Protein AF-0000000080328742 (afdb_homodimer)

Solvent-accessible surface area (backbone atoms only — not comparable to full-atom values): 23387 Å² total; per-residue (Å²): 134,73,73,76,78,49,54,79,32,38,57,52,41,70,50,51,47,37,37,43,64,54,50,77,48,46,60,68,40,72,45,52,63,69,60,48,14,61,74,69,70,47,53,67,68,41,41,51,51,34,49,48,55,39,35,76,39,29,45,30,45,80,43,90,98,72,39,32,28,29,42,49,78,91,58,35,42,77,73,39,46,64,54,42,48,32,29,52,73,36,86,50,23,69,61,50,53,49,38,52,40,52,50,45,41,30,44,48,15,54,22,25,23,33,14,12,72,56,44,47,72,67,52,38,51,50,32,41,50,20,33,50,45,25,60,73,22,41,58,87,65,30,54,68,64,18,45,55,20,50,43,50,32,54,33,46,34,23,47,28,26,71,34,67,67,51,35,66,40,35,56,43,53,37,40,54,57,48,44,35,57,75,66,60,65,49,64,74,44,65,57,64,68,55,53,51,40,46,42,50,28,32,50,22,28,65,70,45,35,28,68,57,9,19,54,41,37,33,52,47,32,49,47,54,49,52,49,48,66,68,61,51,127,132,74,73,76,78,49,55,80,33,38,58,52,41,69,50,52,46,36,38,43,62,55,51,77,49,46,62,69,41,72,46,53,63,69,61,48,16,60,72,68,71,47,52,68,67,41,40,51,51,33,50,49,55,38,36,74,38,29,44,32,45,80,42,89,97,71,38,32,28,29,41,49,78,92,58,35,41,76,72,39,45,66,53,44,48,31,28,53,72,35,86,50,24,69,62,52,52,49,38,52,40,51,50,44,41,31,43,50,16,54,21,25,22,34,14,11,73,54,44,46,72,66,53,37,50,51,32,42,50,20,32,51,46,26,60,74,23,41,56,88,65,29,53,69,64,19,44,56,22,48,43,49,32,53,34,46,34,24,49,28,25,71,32,66,68,51,35,66,41,36,55,43,52,36,40,53,57,48,43,35,56,76,66,59,66,48,64,75,44,66,58,65,67,53,54,52,40,47,42,50,29,31,50,21,30,64,70,45,36,29,68,58,8,19,54,40,38,34,53,48,32,49,48,54,49,52,49,48,65,67,63,50,127

Nearest PDB structures (foldseek):
  7u5q-assembly2_B  TM=5.976E-01  e=7.301E-08  Brucella melitensis ATCC 23457
  4p9u-assembly2_A  TM=7.578E-01  e=6.650E-07  Vibrio cholerae
  1hw1-assembly1_A  TM=7.109E-01  e=4.156E-07  Escherichia coli
  4p9f-assembly1_A  TM=6.162E-01  e=2.366E-06  Escherichia coli UMEA 3718-1
  2di3-assembly1_B  TM=5.431E-01  e=1.962E-05  Corynebacterium glutamicum

InterPro domains:
  IPR000524 Transcription regulator HTH, GntR [PF00392] (11-70)
  IPR000524 Transcription regulator HTH, GntR [PS50949] (6-73)
  IPR000524 Transcription regulator HTH, GntR [SM00345] (12-70)
  IPR000524 Transcription regulator HTH, GntR [cd07377] (8-71)
  IPR008920 Transcription regulator FadR/GntR, C-terminal [G3DSA:1.20.120.530] (94-224)
  IPR008920 Transcription regulator FadR/GntR, C-terminal [SSF48008] (96-224)
  IPR011711 GntR, C-terminal [PF07729] (101-219)
  IPR011711 GntR, C-terminal [SM00895] (99-223)
  IPR036388 Winged helix-like DNA-binding domain superfamily [G3DSA:1.10.10.10] (1-72)
  IPR036390 Winged helix DNA-binding domain superfamily [SSF46785] (4-74)

pLDDT: mean 92.31, std 10.88, range [23.41, 98.94]

Foldseek 3Di:
DLPPPPPLLSVLCVPVLLCLLQCVAPFFHADALVVSCVVSVHDSVSSVVNLVVCVVQVQWDQDPPGHIGGHDPVRGNLLDLSSLLSNCVHPNVLVSLLVLLVVCLVQLLLLLLLLLAQPDPVLLVLLLVLLVQLVVQQDDLNLVSNLVSVLSNSLSSQVSSVDPVSNSSSSVVSSSSVSCSVVVLDDSGHDPVLSVLSNVSSVSSVNSPSVSNSVSSSVNSVVSSVSSVVSPD/DLPPPPPLLSVLCVPVLLCLLQCVAPFFHADALVVSCVVSVHDSVSSVVNLVVCVVQVQWDQDPPGHIGGHDPVRGNLLDLSSLLSNCVHPNVLVSLLVLLVVCLVQLLLLLLLLLAQPDPVLLVLLLVLLVQLVVQQDDLNLVSNLVSVLSNSLSSQVSSVDPVSNSSSSVVSSSSVSCSVVVLADSGHDPVLSVLSNVSSVSSVNSPSVSNSVSSSVNSVVSSVSSVVSPD

Radius of gyration: 23.1 Å; Cα contacts (8 Å, |Δi|>4): 730; chains: 2; bounding box: 64×60×54 Å

Structure (mmCIF, N/CA/C/O backbone):
data_AF-0000000080328742-model_v1
#
loop_
_entity.id
_entity.type
_entity.pdbx_description
1 polymer 'FadR family transcriptional regulator'
#
loop_
_atom_site.group_PDB
_atom_site.id
_atom_site.type_symbol
_atom_site.label_atom_id
_atom_site.label_alt_id
_atom_site.label_comp_id
_atom_site.label_asym_id
_atom_site.label_entity_id
_atom_site.label_seq_id
_atom_site.pdbx_PDB_ins_code
_atom_site.Cartn_x
_atom_site.Cartn_y
_atom_site.Cartn_z
_atom_site.occupancy
_atom_site.B_iso_or_equiv
_atom_site.auth_seq_id
_atom_site.auth_comp_id
_atom_site.auth_asym_id
_atom_site.auth_atom_id
_atom_site.pdbx_PDB_model_num
ATOM 1 N N . MET A 1 1 ? 23.609 9.281 -2.986 1 23.41 1 MET A N 1
ATOM 2 C CA . MET A 1 1 ? 23.172 10.57 -3.529 1 23.41 1 MET A CA 1
ATOM 3 C C . MET A 1 1 ? 22.203 11.266 -2.574 1 23.41 1 MET A C 1
ATOM 5 O O . MET A 1 1 ? 21.203 10.68 -2.156 1 23.41 1 MET A O 1
ATOM 9 N N . THR A 1 2 ? 22.766 12.133 -1.661 1 30.81 2 THR A N 1
ATOM 10 C CA . THR A 1 2 ? 22.172 13.164 -0.814 1 30.81 2 THR A CA 1
ATOM 11 C C . THR A 1 2 ? 21.078 13.93 -1.566 1 30.81 2 THR A C 1
ATOM 13 O O . THR A 1 2 ? 21.344 14.508 -2.625 1 30.81 2 THR A O 1
ATOM 16 N N . THR A 1 3 ? 19.969 13.438 -1.721 1 36.25 3 THR A N 1
ATOM 17 C CA . THR A 1 3 ? 19.109 14.406 -2.391 1 36.25 3 THR A CA 1
ATOM 18 C C . THR A 1 3 ? 19.438 15.828 -1.941 1 36.25 3 THR A C 1
ATOM 20 O O . THR A 1 3 ? 19.281 16.172 -0.766 1 36.25 3 THR A O 1
ATOM 23 N N . PRO A 1 4 ? 20.281 16.531 -2.578 1 40.88 4 PRO A N 1
ATOM 24 C CA . PRO A 1 4 ? 20.766 17.859 -2.238 1 40.88 4 PRO A CA 1
ATOM 25 C C . PRO A 1 4 ? 19.781 18.672 -1.4 1 40.88 4 PRO A C 1
ATOM 27 O O . PRO A 1 4 ? 20.172 19.375 -0.466 1 40.88 4 PRO A O 1
ATOM 30 N N . GLY A 1 5 ? 18.531 19.062 -2.033 1 44.41 5 GLY A N 1
ATOM 31 C CA . GLY A 1 5 ? 17.75 20.234 -1.646 1 44.41 5 GLY A CA 1
ATOM 32 C C . GLY A 1 5 ? 17.125 20.094 -0.27 1 44.41 5 GLY A C 1
ATOM 33 O O . GLY A 1 5 ? 16.203 20.844 0.066 1 44.41 5 GLY A O 1
ATOM 34 N N . ARG A 1 6 ? 17.109 18.906 0.238 1 59.25 6 ARG A N 1
ATOM 35 C CA . ARG A 1 6 ? 16.297 19 1.444 1 59.25 6 ARG A CA 1
ATOM 36 C C . ARG A 1 6 ? 16.969 19.859 2.504 1 59.25 6 ARG A C 1
ATOM 38 O O . ARG A 1 6 ? 18.094 19.562 2.939 1 59.25 6 ARG A O 1
ATOM 45 N N . GLY A 1 7 ? 16.828 21.25 2.332 1 70.06 7 GLY A N 1
ATOM 46 C CA . GLY A 1 7 ? 17.156 22.297 3.275 1 70.06 7 GLY A CA 1
ATOM 47 C C . GLY A 1 7 ? 17.578 21.781 4.633 1 70.06 7 GLY A C 1
ATOM 48 O O . GLY A 1 7 ? 17.906 20.594 4.773 1 70.06 7 GLY A O 1
ATOM 49 N N . LEU A 1 8 ? 17.938 22.5 5.539 1 75.81 8 LEU A N 1
ATOM 50 C CA . LEU A 1 8 ? 18.375 22.266 6.902 1 75.81 8 LEU A CA 1
ATOM 51 C C . LEU A 1 8 ? 17.531 21.203 7.578 1 75.81 8 LEU A C 1
ATOM 53 O O . LEU A 1 8 ? 18.031 20.375 8.336 1 75.81 8 LEU A O 1
ATOM 57 N N . HIS A 1 9 ? 16.297 20.984 7.117 1 84.25 9 HIS A N 1
ATOM 58 C CA . HIS A 1 9 ? 15.469 19.984 7.758 1 84.25 9 HIS A CA 1
ATOM 59 C C . HIS A 1 9 ? 15.797 18.578 7.23 1 84.25 9 HIS A C 1
ATOM 61 O O . HIS A 1 9 ? 15.633 17.594 7.945 1 84.25 9 HIS A O 1
ATOM 67 N N . GLY A 1 10 ? 16.297 18.5 6.008 1 87.5 10 GLY A N 1
ATOM 68 C CA . GLY A 1 10 ? 16.734 17.234 5.461 1 87.5 10 GLY A CA 1
ATOM 69 C C . GLY A 1 10 ? 17.844 16.578 6.258 1 87.5 10 GLY A C 1
ATOM 70 O O . GLY A 1 10 ? 17.828 15.367 6.484 1 87.5 10 GLY A O 1
ATOM 71 N N . HIS A 1 11 ? 18.734 17.438 6.703 1 89.44 11 HIS A N 1
ATOM 72 C CA . HIS A 1 11 ? 19.828 16.938 7.52 1 89.44 11 HIS A CA 1
ATOM 73 C C . HIS A 1 11 ? 19.312 16.328 8.828 1 89.44 11 HIS A C 1
ATOM 75 O O . HIS A 1 11 ? 19.781 15.266 9.242 1 89.44 11 HIS A O 1
ATOM 81 N N . VAL A 1 12 ? 18.422 16.953 9.453 1 92.31 12 VAL A N 1
ATOM 82 C CA . VAL A 1 12 ? 17.812 16.453 10.688 1 92.31 12 VAL A CA 1
ATOM 83 C C . VAL A 1 12 ? 17.156 15.102 10.422 1 92.31 12 VAL A C 1
ATOM 85 O O . VAL A 1 12 ? 17.344 14.148 11.172 1 92.31 12 VAL A O 1
ATOM 88 N N . LEU A 1 13 ? 16.484 14.984 9.297 1 93.5 13 LEU A N 1
ATOM 89 C CA . LEU A 1 13 ? 15.766 13.758 8.953 1 93.5 13 LEU A CA 1
ATOM 90 C C . LEU A 1 13 ? 16.734 12.617 8.672 1 93.5 13 LEU A C 1
ATOM 92 O O . LEU A 1 13 ? 16.484 11.477 9.055 1 93.5 13 LEU A O 1
ATOM 96 N N . ASP A 1 14 ? 17.812 12.984 8.055 1 91.88 14 ASP A N 1
ATOM 97 C CA . ASP A 1 14 ? 18.797 11.977 7.668 1 91.88 14 ASP A CA 1
ATOM 98 C C . ASP A 1 14 ? 19.469 11.375 8.898 1 91.88 14 ASP A C 1
ATOM 100 O O . ASP A 1 14 ? 20.078 10.312 8.812 1 91.88 14 ASP A O 1
ATOM 104 N N . THR A 1 15 ? 19.359 12.039 10 1 92.38 15 THR A N 1
ATOM 105 C CA . THR A 1 15 ? 19.953 11.539 11.227 1 92.38 15 THR A CA 1
ATOM 106 C C . THR A 1 15 ? 18.906 10.961 12.156 1 92.38 15 THR A C 1
ATOM 108 O O . THR A 1 15 ? 19.016 9.812 12.609 1 92.38 15 THR A O 1
ATOM 111 N N . LEU A 1 16 ? 17.844 11.648 12.375 1 93.25 16 LEU A N 1
ATOM 112 C CA . LEU A 1 16 ? 16.812 11.25 13.336 1 93.25 16 LEU A CA 1
ATOM 113 C C . LEU A 1 16 ? 16 10.07 12.805 1 93.25 16 LEU A C 1
ATOM 115 O O . LEU A 1 16 ? 15.625 9.18 13.562 1 93.25 16 LEU A O 1
ATOM 119 N N . GLY A 1 17 ? 15.742 10.086 11.492 1 94.56 17 GLY A N 1
ATOM 120 C CA . GLY A 1 17 ? 14.977 9.016 10.883 1 94.56 17 GLY A CA 1
ATOM 121 C C . GLY A 1 17 ? 15.578 7.641 11.125 1 94.56 17 GLY A C 1
ATOM 122 O O . GLY A 1 17 ? 14.961 6.793 11.773 1 94.56 17 GLY A O 1
ATOM 123 N N . PRO A 1 18 ? 16.812 7.488 10.68 1 94.94 18 PRO A N 1
ATOM 124 C CA . PRO A 1 18 ? 17.5 6.207 10.914 1 94.94 18 PRO A CA 1
ATOM 125 C C . PRO A 1 18 ? 17.641 5.879 12.398 1 94.94 18 PRO A C 1
ATOM 127 O O . PRO A 1 18 ? 17.516 4.715 12.789 1 94.94 18 PRO A O 1
ATOM 130 N N . ALA A 1 19 ? 17.859 6.867 13.25 1 94.38 19 ALA A N 1
ATOM 131 C CA . ALA A 1 19 ? 18.016 6.633 14.688 1 94.38 19 ALA A CA 1
ATOM 132 C C . ALA A 1 19 ? 16.719 6.098 15.297 1 94.38 19 ALA A C 1
ATOM 134 O O . ALA A 1 19 ? 16.75 5.16 16.094 1 94.38 19 ALA A O 1
ATOM 135 N N . ILE A 1 20 ? 15.617 6.641 14.875 1 95 20 ILE A N 1
ATOM 136 C CA . ILE A 1 20 ? 14.32 6.211 15.383 1 95 20 ILE A CA 1
ATOM 137 C C . ILE A 1 20 ? 14.016 4.801 14.883 1 95 20 ILE A C 1
ATOM 139 O O . ILE A 1 20 ? 13.641 3.924 15.664 1 95 20 ILE A O 1
ATOM 143 N N . THR A 1 21 ? 14.234 4.527 13.609 1 95.69 21 THR A N 1
ATOM 144 C CA . THR A 1 21 ? 13.859 3.244 13.031 1 95.69 21 THR A CA 1
ATOM 145 C C . THR A 1 21 ? 14.812 2.143 13.492 1 95.69 21 THR A C 1
ATOM 147 O O . THR A 1 21 ? 14.445 0.964 13.492 1 95.69 21 THR A O 1
ATOM 150 N N . ALA A 1 22 ? 16.016 2.539 13.938 1 93.75 22 ALA A N 1
ATOM 151 C CA . ALA A 1 22 ? 16.984 1.575 14.445 1 93.75 22 ALA A CA 1
ATOM 152 C C . ALA A 1 22 ? 16.734 1.269 15.922 1 93.75 22 ALA A C 1
ATOM 154 O O . ALA A 1 22 ? 17.359 0.381 16.5 1 93.75 22 ALA A O 1
ATOM 155 N N . GLY A 1 23 ? 15.867 2.021 16.531 1 92.75 23 GLY A N 1
ATOM 156 C CA . GLY A 1 23 ? 15.508 1.755 17.906 1 92.75 23 GLY A CA 1
ATOM 157 C C . GLY A 1 23 ? 16.359 2.514 18.906 1 92.75 23 GLY A C 1
ATOM 158 O O . GLY A 1 23 ? 16.359 2.207 20.109 1 92.75 23 GLY A O 1
ATOM 159 N N . GLU A 1 24 ? 17.125 3.447 18.422 1 93.25 24 GLU A N 1
ATOM 160 C CA . GLU A 1 24 ? 17.906 4.266 19.359 1 93.25 24 GLU A CA 1
ATOM 161 C C . GLU A 1 24 ? 17 5.09 20.266 1 93.25 24 GLU A C 1
ATOM 163 O O . GLU A 1 24 ? 17.391 5.449 21.375 1 93.25 24 GLU A O 1
ATOM 168 N N . TYR A 1 25 ? 15.875 5.465 19.781 1 93.75 25 TYR A N 1
ATOM 169 C CA . TYR A 1 25 ? 14.805 6.09 20.547 1 93.75 25 TYR A CA 1
ATOM 170 C C . TYR A 1 25 ? 13.617 5.145 20.703 1 93.75 25 TYR A C 1
ATOM 172 O O . TYR A 1 25 ? 12.82 4.988 19.766 1 93.75 25 TYR A O 1
ATOM 180 N N . PRO A 1 26 ? 13.523 4.461 21.812 1 94.12 26 PRO A N 1
ATOM 181 C CA . PRO A 1 26 ? 12.477 3.453 22 1 94.12 26 PRO A CA 1
ATOM 182 C C . PRO A 1 26 ? 11.07 4.039 21.891 1 94.12 26 PRO A C 1
ATOM 184 O O . PRO A 1 26 ? 10.875 5.227 22.156 1 94.12 26 PRO A O 1
ATOM 187 N N . ALA A 1 27 ? 10.164 3.162 21.531 1 95.44 27 ALA A N 1
ATOM 188 C CA . ALA A 1 27 ? 8.758 3.559 21.5 1 95.44 27 ALA A CA 1
ATOM 189 C C . ALA A 1 27 ? 8.336 4.172 22.844 1 95.44 27 ALA A C 1
ATOM 191 O O . ALA A 1 27 ? 8.695 3.662 23.906 1 95.44 27 ALA A O 1
ATOM 192 N N . GLY A 1 28 ? 7.641 5.305 22.719 1 94.94 28 GLY A N 1
ATOM 193 C CA . GLY A 1 28 ? 7.145 5.953 23.922 1 94.94 28 GLY A CA 1
ATOM 194 C C . GLY A 1 28 ? 8.086 7.016 24.453 1 94.94 28 GLY A C 1
ATOM 195 O O . GLY A 1 28 ? 7.695 7.832 25.281 1 94.94 28 GLY A O 1
ATOM 196 N N . SER A 1 29 ? 9.344 7.02 24.031 1 94.44 29 SER A N 1
ATOM 197 C CA . SER A 1 29 ? 10.281 8.039 24.484 1 94.44 29 SER A CA 1
ATOM 198 C C . SER A 1 29 ? 9.891 9.422 23.984 1 94.44 29 SER A C 1
ATOM 200 O O . SER A 1 29 ? 9.312 9.547 22.891 1 94.44 29 SER A O 1
ATOM 202 N N . VAL A 1 30 ? 10.242 10.422 24.75 1 94.81 30 VAL A N 1
ATOM 203 C CA . VAL A 1 30 ? 9.883 11.797 24.438 1 94.81 30 VAL A CA 1
ATOM 204 C C . VAL A 1 30 ? 11.109 12.539 23.906 1 94.81 30 VAL A C 1
ATOM 206 O O . VAL A 1 30 ? 12.172 12.531 24.531 1 94.81 30 VAL A O 1
ATOM 209 N N . LEU A 1 31 ? 10.891 13.078 22.719 1 91.94 31 LEU A N 1
ATOM 210 C CA . LEU A 1 31 ? 11.906 13.93 22.109 1 91.94 31 LEU A CA 1
ATOM 211 C C . LEU A 1 31 ? 11.586 15.406 22.344 1 91.94 31 LEU A C 1
ATOM 213 O O . LEU A 1 31 ? 10.578 15.914 21.844 1 91.94 31 LEU A O 1
ATOM 217 N N . ARG A 1 32 ? 12.484 16.125 23.062 1 89.38 32 ARG A N 1
ATOM 218 C CA . ARG A 1 32 ? 12.297 17.547 23.281 1 89.38 32 ARG A CA 1
ATOM 219 C C . ARG A 1 32 ? 12.812 18.359 22.094 1 89.38 32 ARG A C 1
ATOM 221 O O . ARG A 1 32 ? 14.016 18.375 21.828 1 89.38 32 ARG A O 1
ATOM 228 N N . THR A 1 33 ? 11.906 19 21.5 1 88.06 33 THR A N 1
ATOM 229 C CA . THR A 1 33 ? 12.203 19.688 20.25 1 88.06 33 THR A CA 1
ATOM 230 C C . THR A 1 33 ? 13.297 20.734 20.469 1 88.06 33 THR A C 1
ATOM 232 O O . THR A 1 33 ? 14.148 20.922 19.594 1 88.06 33 THR A O 1
ATOM 235 N N . ASP A 1 34 ? 13.289 21.359 21.641 1 88.62 34 ASP A N 1
ATOM 236 C CA . ASP A 1 34 ? 14.297 22.375 21.922 1 88.62 34 ASP A CA 1
ATOM 237 C C . ASP A 1 34 ? 15.68 21.75 22.078 1 88.62 34 ASP A C 1
ATOM 239 O O . ASP A 1 34 ? 16.672 22.297 21.547 1 88.62 34 ASP A O 1
ATOM 243 N N . GLU A 1 35 ? 15.773 20.688 22.75 1 88.81 35 GLU A N 1
ATOM 244 C CA . GLU A 1 35 ? 17.047 19.969 22.922 1 88.81 35 GLU A CA 1
ATOM 245 C C . GLU A 1 35 ? 17.562 19.438 21.594 1 88.81 35 GLU A C 1
ATOM 247 O O . GLU A 1 35 ? 18.766 19.5 21.312 1 88.81 35 GLU A O 1
ATOM 252 N N . LEU A 1 36 ? 16.656 18.953 20.797 1 87.88 36 LEU A N 1
ATOM 253 C CA . LEU A 1 36 ? 17.047 18.422 19.5 1 87.88 36 LEU A CA 1
ATOM 254 C C . LEU A 1 36 ? 17.531 19.547 18.578 1 87.88 36 LEU A C 1
ATOM 256 O O . LEU A 1 36 ? 18.516 19.375 17.859 1 87.88 36 LEU A O 1
ATOM 260 N N . ALA A 1 37 ? 16.828 20.641 18.625 1 92.44 37 ALA A N 1
ATOM 261 C CA . ALA A 1 37 ? 17.234 21.781 17.812 1 92.44 37 ALA A CA 1
ATOM 262 C C . ALA A 1 37 ? 18.656 22.203 18.156 1 92.44 37 ALA A C 1
ATOM 264 O O . ALA A 1 37 ? 19.453 22.516 17.266 1 92.44 37 ALA A O 1
ATOM 265 N N . GLN A 1 38 ? 18.953 22.203 19.422 1 92.5 38 GLN A N 1
ATOM 266 C CA . GLN A 1 38 ? 20.297 22.562 19.891 1 92.5 38 GLN A CA 1
ATOM 267 C C . GLN A 1 38 ? 21.328 21.531 19.453 1 92.5 38 GLN A C 1
ATOM 269 O O . GLN A 1 38 ? 22.406 21.891 18.953 1 92.5 38 GLN A O 1
ATOM 274 N N . HIS A 1 39 ? 20.953 20.328 19.578 1 89.75 39 HIS A N 1
ATOM 275 C CA . HIS A 1 39 ? 21.859 19.234 19.234 1 89.75 39 HIS A CA 1
ATOM 276 C C . HIS A 1 39 ? 22.203 19.25 17.75 1 89.75 39 HIS A C 1
ATOM 278 O O . HIS A 1 39 ? 23.359 19.047 17.375 1 89.75 39 HIS A O 1
ATOM 284 N N . PHE A 1 40 ? 21.219 19.562 16.891 1 91.38 40 PHE A N 1
ATOM 285 C CA . PHE A 1 40 ? 21.406 19.547 15.445 1 91.38 40 PHE A CA 1
ATOM 286 C C . PHE A 1 40 ? 21.828 20.922 14.938 1 91.38 40 PHE A C 1
ATOM 288 O O . PHE A 1 40 ? 22.094 21.094 13.75 1 91.38 40 PHE A O 1
ATOM 295 N N . GLU A 1 41 ? 21.844 21.891 15.812 1 93 41 GLU A N 1
ATOM 296 C CA . GLU A 1 41 ? 22.234 23.266 15.492 1 93 41 GLU A CA 1
ATOM 297 C C . GLU A 1 41 ? 21.344 23.844 14.391 1 93 41 GLU A C 1
ATOM 299 O O . GLU A 1 41 ? 21.859 24.391 13.406 1 93 41 GLU A O 1
ATOM 304 N N . VAL A 1 42 ? 20.047 23.672 14.594 1 93.69 42 VAL A N 1
ATOM 305 C CA . VAL A 1 42 ? 19.062 24.266 13.68 1 93.69 42 VAL A CA 1
ATOM 306 C C . VAL A 1 42 ? 18.062 25.094 14.461 1 93.69 42 VAL A C 1
ATOM 308 O O . VAL A 1 42 ? 17.953 24.969 15.68 1 93.69 42 VAL A O 1
ATOM 311 N N . SER A 1 43 ? 17.406 25.953 13.758 1 92.5 43 SER A N 1
ATOM 312 C CA . SER A 1 43 ? 16.359 26.766 14.375 1 92.5 43 SER A CA 1
ATOM 313 C C . SER A 1 43 ? 15.172 25.906 14.797 1 92.5 43 SER A C 1
ATOM 315 O O . SER A 1 43 ? 15.031 24.766 14.352 1 92.5 43 SER A O 1
ATOM 317 N N . ARG A 1 44 ? 14.336 26.5 15.633 1 89.19 44 ARG A N 1
ATOM 318 C CA . ARG A 1 44 ? 13.125 25.828 16.078 1 89.19 44 ARG A CA 1
ATOM 319 C C . ARG A 1 44 ? 12.18 25.578 14.898 1 89.19 44 ARG A C 1
ATOM 321 O O . ARG A 1 44 ? 11.484 24.562 14.859 1 89.19 44 ARG A O 1
ATOM 328 N N . SER A 1 45 ? 12.195 26.484 14.023 1 87.5 45 SER A N 1
ATOM 329 C CA . SER A 1 45 ? 11.328 26.359 12.852 1 87.5 45 SER A CA 1
ATOM 330 C C . SER A 1 45 ? 11.758 25.188 11.977 1 87.5 45 SER A C 1
ATOM 332 O O . SER A 1 45 ? 10.914 24.406 11.508 1 87.5 45 SER A O 1
ATOM 334 N N . VAL A 1 46 ? 13 25 11.797 1 89.38 46 VAL A N 1
ATOM 335 C CA . VAL A 1 46 ? 13.547 23.891 11.016 1 89.38 46 VAL A CA 1
ATOM 336 C C . VAL A 1 46 ? 13.25 22.578 11.727 1 89.38 46 VAL A C 1
ATOM 338 O O . VAL A 1 46 ? 12.852 21.594 11.086 1 89.38 46 VAL A O 1
ATOM 341 N N . MET A 1 47 ? 13.383 22.625 13 1 91.62 47 MET A N 1
ATOM 342 C CA . MET A 1 47 ? 13.109 21.422 13.781 1 91.62 47 MET A CA 1
ATOM 343 C C . MET A 1 47 ? 11.641 21.031 13.703 1 91.62 47 MET A C 1
ATOM 345 O O . MET A 1 47 ? 11.305 19.859 13.539 1 91.62 47 MET A O 1
ATOM 349 N N . ARG A 1 48 ? 10.805 21.984 13.766 1 84.81 48 ARG A N 1
ATOM 350 C CA . ARG A 1 48 ? 9.367 21.734 13.656 1 84.81 48 ARG A CA 1
ATOM 351 C C . ARG A 1 48 ? 9.016 21.125 12.305 1 84.81 48 ARG A C 1
ATOM 353 O O . ARG A 1 48 ? 8.148 20.25 12.219 1 84.81 48 ARG A O 1
ATOM 360 N N . GLU A 1 49 ? 9.711 21.578 11.336 1 85 49 GLU A N 1
ATOM 361 C CA . GLU A 1 49 ? 9.492 21.031 10 1 85 49 GLU A CA 1
ATOM 362 C C . GLU A 1 49 ? 9.906 19.562 9.93 1 85 49 GLU A C 1
ATOM 364 O O . GLU A 1 49 ? 9.188 18.734 9.359 1 85 49 GLU A O 1
ATOM 369 N N . ALA A 1 50 ? 11 19.281 10.5 1 91.44 50 ALA A N 1
ATOM 370 C CA . ALA A 1 50 ? 11.484 17.906 10.523 1 91.44 50 ALA A CA 1
ATOM 371 C C . ALA A 1 50 ? 10.523 17 11.289 1 91.44 50 ALA A C 1
ATOM 373 O O . ALA A 1 50 ? 10.203 15.898 10.844 1 91.44 50 ALA A O 1
ATOM 374 N N . VAL A 1 51 ? 10.055 17.516 12.344 1 90.62 51 VAL A N 1
ATOM 375 C CA . VAL A 1 51 ? 9.133 16.75 13.18 1 90.62 51 VAL A CA 1
ATOM 376 C C . VAL A 1 51 ? 7.828 16.516 12.422 1 90.62 51 VAL A C 1
ATOM 378 O O . VAL A 1 51 ? 7.254 15.43 12.492 1 90.62 51 VAL A O 1
ATOM 381 N N . ARG A 1 52 ? 7.434 17.422 11.664 1 86.06 52 ARG A N 1
ATOM 382 C CA . ARG A 1 52 ? 6.215 17.281 10.875 1 86.06 52 ARG A CA 1
ATOM 383 C C . ARG A 1 52 ? 6.355 16.172 9.836 1 86.06 52 ARG A C 1
ATOM 385 O O . ARG A 1 52 ? 5.414 15.422 9.594 1 86.06 52 ARG A O 1
ATOM 392 N N . VAL A 1 53 ? 7.484 16.156 9.258 1 88.56 53 VAL A N 1
ATOM 393 C CA . VAL A 1 53 ? 7.738 15.109 8.266 1 88.56 53 VAL A CA 1
ATOM 394 C C . VAL A 1 53 ? 7.719 13.742 8.945 1 88.56 53 VAL A C 1
ATOM 396 O O . VAL A 1 53 ? 7.07 12.812 8.461 1 88.56 53 VAL A O 1
ATOM 399 N N . LEU A 1 54 ? 8.336 13.672 10.102 1 93.62 54 LEU A N 1
ATOM 400 C CA . LEU A 1 54 ? 8.359 12.422 10.852 1 93.62 54 LEU A CA 1
ATOM 401 C C . LEU A 1 54 ? 6.957 12.023 11.297 1 93.62 54 LEU A C 1
ATOM 403 O O . LEU A 1 54 ? 6.625 10.836 11.328 1 93.62 54 LEU A O 1
ATOM 407 N N . GLU A 1 55 ? 6.133 13 11.57 1 91.5 55 GLU A N 1
ATOM 408 C CA . GLU A 1 55 ? 4.746 12.758 11.961 1 91.5 55 GLU A CA 1
ATOM 409 C C . GLU A 1 55 ? 3.934 12.211 10.789 1 91.5 55 GLU A C 1
ATOM 411 O O . GLU A 1 55 ? 3.113 11.305 10.969 1 91.5 55 GLU A O 1
ATOM 416 N N . SER A 1 56 ? 4.215 12.758 9.617 1 87.12 56 SER A N 1
ATOM 417 C CA . SER A 1 56 ? 3.486 12.305 8.438 1 87.12 56 SER A CA 1
ATOM 418 C C . SER A 1 56 ? 3.812 10.852 8.109 1 87.12 56 SER A C 1
ATOM 420 O O . SER A 1 56 ? 3.039 10.172 7.434 1 87.12 56 SER A O 1
ATOM 422 N N . MET A 1 57 ? 4.945 10.367 8.672 1 93 57 MET A N 1
ATOM 423 C CA . MET A 1 57 ? 5.375 8.984 8.492 1 93 57 MET A CA 1
ATOM 424 C C . MET A 1 57 ? 4.93 8.117 9.664 1 93 57 MET A C 1
ATOM 426 O O . MET A 1 57 ? 5.199 6.914 9.695 1 93 57 MET A O 1
ATOM 430 N N . HIS A 1 58 ? 4.355 8.742 10.641 1 94.31 58 HIS A N 1
ATOM 431 C CA . HIS A 1 58 ? 3.836 8.109 11.852 1 94.31 58 HIS A CA 1
ATOM 432 C C . HIS A 1 58 ? 4.965 7.555 12.719 1 94.31 58 HIS A C 1
ATOM 434 O O . HIS A 1 58 ? 4.777 6.566 13.43 1 94.31 58 HIS A O 1
ATOM 440 N N . LEU A 1 59 ? 6.113 8.117 12.57 1 96.25 59 LEU A N 1
ATOM 441 C CA . LEU A 1 59 ? 7.223 7.707 13.422 1 96.25 59 LEU A CA 1
ATOM 442 C C . LEU A 1 59 ? 7.105 8.344 14.805 1 96.25 59 LEU A C 1
ATOM 444 O O . LEU A 1 59 ? 7.574 7.773 15.797 1 96.25 59 LEU A O 1
ATOM 448 N N . VAL A 1 60 ? 6.516 9.594 14.797 1 95.75 60 VAL A N 1
ATOM 449 C CA . VAL A 1 60 ? 6.371 10.328 16.047 1 95.75 60 VAL A CA 1
ATOM 450 C C . VAL A 1 60 ? 4.988 10.977 16.109 1 95.75 60 VAL A C 1
ATOM 452 O O . VAL A 1 60 ? 4.262 10.992 15.109 1 95.75 60 VAL A O 1
ATOM 455 N N . GLU A 1 61 ? 4.605 11.32 17.25 1 94.5 61 GLU A N 1
ATOM 456 C CA . GLU A 1 61 ? 3.389 12.094 17.469 1 94.5 61 GLU A CA 1
ATOM 457 C C . GLU A 1 61 ? 3.641 13.25 18.438 1 94.5 61 GLU A C 1
ATOM 459 O O . GLU A 1 61 ? 4.363 13.094 19.422 1 94.5 61 GLU A O 1
ATOM 464 N N . SER A 1 62 ? 3.084 14.422 18.031 1 89.88 62 SER A N 1
ATOM 465 C CA . SER A 1 62 ? 3.201 15.586 18.906 1 89.88 62 SER A CA 1
ATOM 466 C C . SER A 1 62 ? 1.982 15.727 19.812 1 89.88 62 SER A C 1
ATOM 468 O O . SER A 1 62 ? 0.849 15.531 19.359 1 89.88 62 SER A O 1
ATOM 470 N N . ARG A 1 63 ? 2.225 15.867 21.125 1 83.38 63 ARG A N 1
ATOM 471 C CA . ARG A 1 63 ? 1.164 16.141 22.078 1 83.38 63 ARG A CA 1
ATOM 472 C C . ARG A 1 63 ? 1.436 17.422 22.859 1 83.38 63 ARG A C 1
ATOM 474 O O . ARG A 1 63 ? 2.582 17.719 23.188 1 83.38 63 ARG A O 1
ATOM 481 N N . ARG A 1 64 ? 0.325 18.094 23.047 1 79.19 64 ARG A N 1
ATOM 482 C CA . ARG A 1 64 ? 0.422 19.359 23.766 1 79.19 64 ARG A CA 1
ATOM 483 C C . ARG A 1 64 ? 1.039 19.141 25.141 1 79.19 64 ARG A C 1
ATOM 485 O O . ARG A 1 64 ? 0.643 18.234 25.875 1 79.19 64 ARG A O 1
ATOM 492 N N . ARG A 1 65 ? 2.006 19.922 25.5 1 81.88 65 ARG A N 1
ATOM 493 C CA . ARG A 1 65 ? 2.645 20.016 26.797 1 81.88 65 ARG A CA 1
ATOM 494 C C . ARG A 1 65 ? 3.482 18.766 27.094 1 81.88 65 ARG A C 1
ATOM 496 O O . ARG A 1 65 ? 3.943 18.578 28.219 1 81.88 65 ARG A O 1
ATOM 503 N N . VAL A 1 66 ? 3.504 17.812 26.25 1 82.75 66 VAL A N 1
ATOM 504 C CA . VAL A 1 66 ? 4.309 16.609 26.453 1 82.75 66 VAL A CA 1
ATOM 505 C C . VAL A 1 66 ? 5.535 16.656 25.547 1 82.75 66 VAL A C 1
ATOM 507 O O . VAL A 1 66 ? 6.648 16.344 25.969 1 82.75 66 VAL A O 1
ATOM 510 N N . GLY A 1 67 ? 5.406 17.109 24.281 1 88.56 67 GLY A N 1
ATOM 511 C CA . GLY A 1 67 ? 6.484 17.078 23.297 1 88.56 67 GLY A CA 1
ATOM 512 C C . GLY A 1 67 ? 6.25 16.078 22.188 1 88.56 67 GLY A C 1
ATOM 513 O O . GLY A 1 67 ? 5.109 15.844 21.781 1 88.56 67 GLY A O 1
ATOM 514 N N . VAL A 1 68 ? 7.328 15.586 21.609 1 94.44 68 VAL A N 1
ATOM 515 C CA . VAL A 1 68 ? 7.262 14.656 20.5 1 94.44 68 VAL A CA 1
ATOM 516 C C . VAL A 1 68 ? 7.578 13.242 20.984 1 94.44 68 VAL A C 1
ATOM 518 O O . VAL A 1 68 ? 8.656 12.992 21.531 1 94.44 68 VAL A O 1
ATOM 521 N N . THR A 1 69 ? 6.629 12.336 20.797 1 96.62 69 THR A N 1
ATOM 522 C CA . THR A 1 69 ? 6.785 10.969 21.281 1 96.62 69 THR A CA 1
ATOM 523 C C . THR A 1 69 ? 7.004 10.008 20.125 1 96.62 69 THR A C 1
ATOM 525 O O . THR A 1 69 ? 6.34 10.109 19.094 1 96.62 69 THR A O 1
ATOM 528 N N . VAL A 1 70 ? 7.957 9.094 20.312 1 97.12 70 VAL A N 1
ATOM 529 C CA . VAL A 1 70 ? 8.227 8.086 19.297 1 97.12 70 VAL A CA 1
ATOM 530 C C . VAL A 1 70 ? 7.133 7.023 19.312 1 97.12 70 VAL A C 1
ATOM 532 O O . VAL A 1 70 ? 6.785 6.496 20.359 1 97.12 70 VAL A O 1
ATOM 535 N N . ARG A 1 71 ? 6.562 6.711 18.172 1 96.88 71 ARG A N 1
ATOM 536 C CA . ARG A 1 71 ? 5.48 5.734 18.062 1 96.88 71 ARG A CA 1
ATOM 537 C C . ARG A 1 71 ? 6.035 4.32 17.922 1 96.88 71 ARG A C 1
ATOM 539 O O . ARG A 1 71 ? 7.18 4.129 17.516 1 96.88 71 ARG A O 1
ATOM 546 N N . PRO A 1 72 ? 5.219 3.35 18.375 1 95.88 72 PRO A N 1
ATOM 547 C CA . PRO A 1 72 ? 5.648 1.972 18.125 1 95.88 72 PRO A CA 1
ATOM 548 C C . PRO A 1 72 ? 5.688 1.636 16.641 1 95.88 72 PRO A C 1
ATOM 550 O O . PRO A 1 72 ? 4.93 2.209 15.844 1 95.88 72 PRO A O 1
ATOM 553 N N . ASP A 1 73 ? 6.562 0.69 16.234 1 93.19 73 ASP A N 1
ATOM 554 C CA . ASP A 1 73 ? 6.789 0.36 14.828 1 93.19 73 ASP A CA 1
ATOM 555 C C . ASP A 1 73 ? 5.52 -0.186 14.18 1 93.19 73 ASP A C 1
ATOM 557 O O . ASP A 1 73 ? 5.348 -0.097 12.961 1 93.19 73 ASP A O 1
ATOM 561 N N . THR A 1 74 ? 4.543 -0.656 14.984 1 92.5 74 THR A N 1
ATOM 562 C CA . THR A 1 74 ? 3.287 -1.188 14.461 1 92.5 74 THR A CA 1
ATOM 563 C C . THR A 1 74 ? 2.41 -0.065 13.914 1 92.5 74 THR A C 1
ATOM 565 O O . THR A 1 74 ? 1.428 -0.322 13.219 1 92.5 74 THR A O 1
ATOM 568 N N . GLU A 1 75 ? 2.879 1.188 14.211 1 93.75 75 GLU A N 1
ATOM 569 C CA . GLU A 1 75 ? 2.068 2.324 13.781 1 93.75 75 GLU A CA 1
ATOM 570 C C . GLU A 1 75 ? 2.758 3.102 12.664 1 93.75 75 GLU A C 1
ATOM 572 O O . GLU A 1 75 ? 2.178 4.031 12.102 1 93.75 75 GLU A O 1
ATOM 577 N N . TRP A 1 76 ? 3.965 2.75 12.328 1 95.81 76 TRP A N 1
ATOM 578 C CA . TRP A 1 76 ? 4.727 3.471 11.312 1 95.81 76 TRP A CA 1
ATOM 579 C C . TRP A 1 76 ? 4.094 3.309 9.938 1 95.81 76 TRP A C 1
ATOM 581 O O . TRP A 1 76 ? 3.389 2.328 9.688 1 95.81 76 TRP A O 1
ATOM 591 N N . ASN A 1 77 ? 4.277 4.285 9.133 1 94.38 77 ASN A N 1
ATOM 592 C CA . ASN A 1 77 ? 3.945 4.109 7.719 1 94.38 77 ASN A CA 1
ATOM 593 C C . ASN A 1 77 ? 4.98 3.252 7 1 94.38 77 ASN A C 1
ATOM 595 O O . ASN A 1 77 ? 5.93 3.777 6.414 1 94.38 77 ASN A O 1
ATOM 599 N N . VAL A 1 78 ? 4.754 2.02 6.934 1 95.5 78 VAL A N 1
ATOM 600 C CA . VAL A 1 78 ? 5.742 1.068 6.445 1 95.5 78 VAL A CA 1
ATOM 601 C C . VAL A 1 78 ? 5.777 1.099 4.918 1 95.5 78 VAL A C 1
ATOM 603 O O . VAL A 1 78 ? 6.641 0.473 4.297 1 95.5 78 VAL A O 1
ATOM 606 N N . TYR A 1 79 ? 4.883 1.858 4.258 1 96 79 TYR A N 1
ATOM 607 C CA . TYR A 1 79 ? 4.875 1.985 2.805 1 96 79 TYR A CA 1
ATOM 608 C C . TYR A 1 79 ? 5.668 3.207 2.357 1 96 79 TYR A C 1
ATOM 610 O O . TYR A 1 79 ? 5.867 3.422 1.16 1 96 79 TYR A O 1
ATOM 618 N N . ASP A 1 80 ? 6.086 4.078 3.295 1 94.62 80 ASP A N 1
ATOM 619 C CA . ASP A 1 80 ? 6.875 5.258 2.953 1 94.62 80 ASP A CA 1
ATOM 620 C C . ASP A 1 80 ? 8.281 4.867 2.52 1 94.62 80 ASP A C 1
ATOM 622 O O . ASP A 1 80 ? 9.023 4.234 3.279 1 94.62 80 ASP A O 1
ATOM 626 N N . PRO A 1 81 ? 8.672 5.293 1.334 1 95.81 81 PRO A N 1
ATOM 627 C CA . PRO A 1 81 ? 9.977 4.871 0.817 1 95.81 81 PRO A CA 1
ATOM 628 C C . PRO A 1 81 ? 11.133 5.305 1.712 1 95.81 81 PRO A C 1
ATOM 630 O O . PRO A 1 81 ? 12.141 4.598 1.817 1 95.81 81 PRO A O 1
ATOM 633 N N . GLN A 1 82 ? 10.977 6.402 2.348 1 94.5 82 GLN A N 1
ATOM 634 C CA . GLN A 1 82 ? 12.039 6.859 3.232 1 94.5 82 GLN A CA 1
ATOM 635 C C . GLN A 1 82 ? 12.125 5.996 4.488 1 94.5 82 GLN A C 1
ATOM 637 O O . GLN A 1 82 ? 13.219 5.668 4.949 1 94.5 82 GLN A O 1
ATOM 642 N N . VAL A 1 83 ? 10.984 5.684 5.055 1 96.19 83 VAL A N 1
ATOM 643 C CA . VAL A 1 83 ? 10.969 4.789 6.211 1 96.19 83 VAL A CA 1
ATOM 644 C C . VAL A 1 83 ? 11.578 3.443 5.832 1 96.19 83 VAL A C 1
ATOM 646 O O . VAL A 1 83 ? 12.375 2.883 6.586 1 96.19 83 VAL A O 1
ATOM 649 N N . ILE A 1 84 ? 11.242 2.955 4.66 1 97.12 84 ILE A N 1
ATOM 650 C CA . ILE A 1 84 ? 11.781 1.69 4.168 1 97.12 84 ILE A CA 1
ATOM 651 C C . ILE A 1 84 ? 13.297 1.788 4.043 1 97.12 84 ILE A C 1
ATOM 653 O O . ILE A 1 84 ? 14.023 0.902 4.504 1 97.12 84 ILE A O 1
ATOM 657 N N . ARG A 1 85 ? 13.758 2.873 3.451 1 96 85 ARG A N 1
ATOM 658 C CA . ARG A 1 85 ? 15.195 3.078 3.279 1 96 85 ARG A CA 1
ATOM 659 C C . ARG A 1 85 ? 15.906 3.086 4.625 1 96 85 ARG A C 1
ATOM 661 O O . ARG A 1 85 ? 16.938 2.438 4.785 1 96 85 ARG A O 1
ATOM 668 N N . TRP A 1 86 ? 15.367 3.803 5.586 1 95.88 86 TRP A N 1
ATOM 669 C CA . TRP A 1 86 ? 15.977 3.898 6.906 1 95.88 86 TRP A CA 1
ATOM 670 C C . TRP A 1 86 ? 16.016 2.537 7.59 1 95.88 86 TRP A C 1
ATOM 672 O O . TRP A 1 86 ? 17.016 2.16 8.188 1 95.88 86 TRP A O 1
ATOM 682 N N . ARG A 1 87 ? 14.93 1.79 7.504 1 95.69 87 ARG A N 1
ATOM 683 C CA . ARG A 1 87 ? 14.844 0.489 8.164 1 95.69 87 ARG A CA 1
ATOM 684 C C . ARG A 1 87 ? 15.781 -0.517 7.504 1 95.69 87 ARG A C 1
ATOM 686 O O . ARG A 1 87 ? 16.391 -1.347 8.188 1 95.69 87 ARG A O 1
ATOM 693 N N . LEU A 1 88 ? 15.945 -0.448 6.188 1 95.38 88 LEU A N 1
ATOM 694 C CA . LEU A 1 88 ? 16.828 -1.358 5.461 1 95.38 88 LEU A CA 1
ATOM 695 C C . LEU A 1 88 ? 18.281 -1.098 5.809 1 95.38 88 LEU A C 1
ATOM 697 O O . LEU A 1 88 ? 19.141 -1.981 5.656 1 95.38 88 LEU A O 1
ATOM 701 N N . ALA A 1 89 ? 18.562 0.086 6.258 1 93.56 89 ALA A N 1
ATOM 702 C CA . ALA A 1 89 ? 19.938 0.451 6.609 1 93.56 89 ALA A CA 1
ATOM 703 C C . ALA A 1 89 ? 20.266 0.018 8.039 1 93.56 89 ALA A C 1
ATOM 705 O O . ALA A 1 89 ? 21.422 0.14 8.477 1 93.56 89 ALA A O 1
ATOM 706 N N . GLY A 1 90 ? 19.297 -0.492 8.727 1 90.31 90 GLY A N 1
ATOM 707 C CA . GLY A 1 90 ? 19.5 -0.815 10.125 1 90.31 90 GLY A CA 1
ATOM 708 C C . GLY A 1 90 ? 19.359 -2.295 10.422 1 90.31 90 GLY A C 1
ATOM 709 O O . GLY A 1 90 ? 19.453 -3.129 9.523 1 90.31 90 GLY A O 1
ATOM 710 N N . ALA A 1 91 ? 19.172 -2.643 11.711 1 88 91 ALA A N 1
ATOM 711 C CA . ALA A 1 91 ? 19.156 -4.016 12.211 1 88 91 ALA A CA 1
ATOM 712 C C . ALA A 1 91 ? 17.906 -4.75 11.75 1 88 91 ALA A C 1
ATOM 714 O O . ALA A 1 91 ? 17.859 -5.98 11.766 1 88 91 ALA A O 1
ATOM 715 N N . ASP A 1 92 ? 16.953 -3.99 11.312 1 89.62 92 ASP A N 1
ATOM 716 C CA . ASP A 1 92 ? 15.664 -4.582 10.93 1 89.62 92 ASP A CA 1
ATOM 717 C C . ASP A 1 92 ? 15.695 -5.062 9.484 1 89.62 92 ASP A C 1
ATOM 719 O O . ASP A 1 92 ? 14.68 -5.5 8.945 1 89.62 92 ASP A O 1
ATOM 723 N N . ARG A 1 93 ? 16.828 -5.02 8.836 1 92.81 93 ARG A N 1
ATOM 724 C CA . ARG A 1 93 ? 16.984 -5.234 7.402 1 92.81 93 ARG A CA 1
ATOM 725 C C . ARG A 1 93 ? 16.438 -6.598 6.996 1 92.81 93 ARG A C 1
ATOM 727 O O . ARG A 1 93 ? 15.602 -6.691 6.086 1 92.81 93 ARG A O 1
ATOM 734 N N . PRO A 1 94 ? 16.75 -7.695 7.699 1 92.44 94 PRO A N 1
ATOM 735 C CA . PRO A 1 94 ? 16.266 -8.992 7.238 1 92.44 94 PRO A CA 1
ATOM 736 C C . PRO A 1 94 ? 14.734 -9.102 7.281 1 92.44 94 PRO A C 1
ATOM 738 O O . PRO A 1 94 ? 14.125 -9.609 6.336 1 92.44 94 PRO A O 1
ATOM 741 N N . ARG A 1 95 ? 14.133 -8.602 8.312 1 92.75 95 ARG A N 1
ATOM 742 C CA . ARG A 1 95 ? 12.68 -8.656 8.461 1 92.75 95 ARG A CA 1
ATOM 743 C C . ARG A 1 95 ? 12 -7.789 7.41 1 92.75 95 ARG A C 1
ATOM 745 O O . ARG A 1 95 ? 11 -8.203 6.809 1 92.75 95 ARG A O 1
ATOM 752 N N . GLN A 1 96 ? 12.539 -6.629 7.23 1 94.25 96 GLN A N 1
ATOM 753 C CA . GLN A 1 96 ? 11.961 -5.707 6.258 1 94.25 96 GLN A CA 1
ATOM 754 C C . GLN A 1 96 ? 12.07 -6.262 4.84 1 94.25 96 GLN A C 1
ATOM 756 O O . GLN A 1 96 ? 11.117 -6.176 4.062 1 94.25 96 GLN A O 1
ATOM 761 N N . LEU A 1 97 ? 13.227 -6.82 4.504 1 95.5 97 LEU A N 1
ATOM 762 C CA . LEU A 1 97 ? 13.414 -7.41 3.186 1 95.5 97 LEU A CA 1
ATOM 763 C C . LEU A 1 97 ? 12.406 -8.531 2.943 1 95.5 97 LEU A C 1
ATOM 765 O O . LEU A 1 97 ? 11.805 -8.609 1.87 1 95.5 97 LEU A O 1
ATOM 769 N N . ARG A 1 98 ? 12.172 -9.312 3.918 1 95.06 98 ARG A N 1
ATOM 770 C CA . ARG A 1 98 ? 11.242 -10.422 3.766 1 95.06 98 ARG A CA 1
ATOM 771 C C . ARG A 1 98 ? 9.812 -9.922 3.592 1 95.06 98 ARG A C 1
ATOM 773 O O . ARG A 1 98 ? 9.102 -10.359 2.684 1 95.06 98 ARG A O 1
ATOM 780 N N . SER A 1 99 ? 9.352 -8.992 4.434 1 96.75 99 SER A N 1
ATOM 781 C CA . SER A 1 99 ? 7.996 -8.453 4.352 1 96.75 99 SER A CA 1
ATOM 782 C C . SER A 1 99 ? 7.73 -7.828 2.988 1 96.75 99 SER A C 1
ATOM 784 O O . SER A 1 99 ? 6.688 -8.07 2.379 1 96.75 99 SER A O 1
ATOM 786 N N . LEU A 1 100 ? 8.68 -7.098 2.51 1 97.69 100 LEU A N 1
ATOM 787 C CA . LEU A 1 100 ? 8.539 -6.398 1.239 1 97.69 100 LEU A CA 1
ATOM 788 C C . LEU A 1 100 ? 8.578 -7.379 0.071 1 97.69 100 LEU A C 1
ATOM 790 O O . LEU A 1 100 ? 7.852 -7.207 -0.911 1 97.69 100 LEU A O 1
ATOM 794 N N . THR A 1 101 ? 9.414 -8.398 0.147 1 97.06 101 THR A N 1
ATOM 795 C CA . THR A 1 101 ? 9.508 -9.375 -0.931 1 97.06 101 THR A CA 1
ATOM 796 C C . THR A 1 101 ? 8.234 -10.219 -1.002 1 97.06 101 THR A C 1
ATOM 798 O O . THR A 1 101 ? 7.781 -10.57 -2.092 1 97.06 101 THR A O 1
ATOM 801 N N . VAL A 1 102 ? 7.656 -10.484 0.153 1 97.81 102 VAL A N 1
ATOM 802 C CA . VAL A 1 102 ? 6.363 -11.156 0.182 1 97.81 102 VAL A CA 1
ATOM 803 C C . VAL A 1 102 ? 5.305 -10.289 -0.489 1 97.81 102 VAL A C 1
ATOM 805 O O . VAL A 1 102 ? 4.512 -10.773 -1.296 1 97.81 102 VAL A O 1
ATOM 808 N N . LEU A 1 103 ? 5.254 -8.992 -0.199 1 98.38 103 LEU A N 1
ATOM 809 C CA . LEU A 1 103 ? 4.328 -8.07 -0.846 1 98.38 103 LEU A CA 1
ATOM 810 C C . LEU A 1 103 ? 4.508 -8.094 -2.359 1 98.38 103 LEU A C 1
ATOM 812 O O . LEU A 1 103 ? 3.525 -8.18 -3.104 1 98.38 103 LEU A O 1
ATOM 816 N N . ARG A 1 104 ? 5.746 -8.008 -2.801 1 98.62 104 ARG A N 1
ATOM 817 C CA . ARG A 1 104 ? 6.035 -8.047 -4.23 1 98.62 104 ARG A CA 1
ATOM 818 C C . ARG A 1 104 ? 5.504 -9.328 -4.859 1 98.62 104 ARG A C 1
ATOM 820 O O . ARG A 1 104 ? 4.926 -9.305 -5.949 1 98.62 104 ARG A O 1
ATOM 827 N N . SER A 1 105 ? 5.695 -10.484 -4.184 1 98.12 105 SER A N 1
ATOM 828 C CA . SER A 1 105 ? 5.289 -11.773 -4.73 1 98.12 105 SER A CA 1
ATOM 829 C C . SER A 1 105 ? 3.771 -11.875 -4.848 1 98.12 105 SER A C 1
ATOM 831 O O . SER A 1 105 ? 3.254 -12.672 -5.633 1 98.12 105 SER A O 1
ATOM 833 N N . ALA A 1 106 ? 3.104 -11.07 -4.059 1 98.38 106 ALA A N 1
ATOM 834 C CA . ALA A 1 106 ? 1.646 -11.031 -4.133 1 98.38 106 ALA A CA 1
ATOM 835 C C . ALA A 1 106 ? 1.176 -10.125 -5.266 1 98.38 106 ALA A C 1
ATOM 837 O O . ALA A 1 106 ? 0.299 -10.5 -6.047 1 98.38 106 ALA A O 1
ATOM 838 N N . VAL A 1 107 ? 1.779 -9 -5.492 1 98.62 107 VAL A N 1
ATOM 839 C CA . VAL A 1 107 ? 1.23 -7.91 -6.289 1 98.62 107 VAL A CA 1
ATOM 840 C C . VAL A 1 107 ? 1.785 -7.98 -7.711 1 98.62 107 VAL A C 1
ATOM 842 O O . VAL A 1 107 ? 1.046 -7.801 -8.68 1 98.62 107 VAL A O 1
ATOM 845 N N . GLU A 1 108 ? 3.076 -8.211 -7.859 1 98.88 108 GLU A N 1
ATOM 846 C CA . GLU A 1 108 ? 3.74 -8.016 -9.148 1 98.88 108 GLU A CA 1
ATOM 847 C C . GLU A 1 108 ? 3.266 -9.039 -10.172 1 98.88 108 GLU A C 1
ATOM 849 O O . GLU A 1 108 ? 3.109 -8.711 -11.352 1 98.88 108 GLU A O 1
ATOM 854 N N . PRO A 1 109 ? 3.012 -10.352 -9.789 1 98.81 109 PRO A N 1
ATOM 855 C CA . PRO A 1 109 ? 2.469 -11.289 -10.781 1 98.81 109 PRO A CA 1
ATOM 856 C C . PRO A 1 109 ? 1.116 -10.844 -11.328 1 98.81 109 PRO A C 1
ATOM 858 O O . PRO A 1 109 ? 0.878 -10.93 -12.539 1 98.81 109 PRO A O 1
ATOM 861 N N . VAL A 1 110 ? 0.244 -10.32 -10.461 1 98.62 110 VAL A N 1
ATOM 862 C CA . VAL A 1 110 ? -1.061 -9.836 -10.891 1 98.62 110 VAL A CA 1
ATOM 863 C C . VAL A 1 110 ? -0.884 -8.602 -11.773 1 98.62 110 VAL A C 1
ATOM 865 O O . VAL A 1 110 ? -1.565 -8.453 -12.797 1 98.62 110 VAL A O 1
ATOM 868 N N . ALA A 1 111 ? 0.044 -7.742 -11.391 1 98.88 111 ALA A N 1
ATOM 869 C CA . ALA A 1 111 ? 0.345 -6.562 -12.203 1 98.88 111 ALA A CA 1
ATOM 870 C C . ALA A 1 111 ? 0.825 -6.961 -13.594 1 98.88 111 ALA A C 1
ATOM 872 O O . ALA A 1 111 ? 0.438 -6.344 -14.586 1 98.88 111 ALA A O 1
ATOM 873 N N . ALA A 1 112 ? 1.659 -7.992 -13.672 1 98.94 112 ALA A N 1
ATOM 874 C CA . ALA A 1 112 ? 2.18 -8.453 -14.961 1 98.94 112 ALA A CA 1
ATOM 875 C C . ALA A 1 112 ? 1.063 -9.008 -15.836 1 98.94 112 ALA A C 1
ATOM 877 O O . ALA A 1 112 ? 1.036 -8.773 -17.047 1 98.94 112 ALA A O 1
ATOM 878 N N . ARG A 1 113 ? 0.175 -9.766 -15.234 1 98.88 113 ARG A N 1
ATOM 879 C CA . ARG A 1 113 ? -0.993 -10.258 -15.961 1 98.88 113 ARG A CA 1
ATOM 880 C C . ARG A 1 113 ? -1.784 -9.102 -16.562 1 98.88 113 ARG A C 1
ATOM 882 O O . ARG A 1 113 ? -2.131 -9.133 -17.75 1 98.88 113 ARG A O 1
ATOM 889 N N . LEU A 1 114 ? -2.057 -8.125 -15.766 1 98.69 114 LEU A N 1
ATOM 890 C CA . LEU A 1 114 ? -2.82 -6.965 -16.219 1 98.69 114 LEU A CA 1
ATOM 891 C C . LEU A 1 114 ? -2.041 -6.176 -17.266 1 98.69 114 LEU A C 1
ATOM 893 O O . LEU A 1 114 ? -2.623 -5.676 -18.234 1 98.69 114 LEU A O 1
ATOM 897 N N . ALA A 1 115 ? -0.726 -6.062 -17.062 1 98.88 115 ALA A N 1
ATOM 898 C CA . ALA A 1 115 ? 0.115 -5.367 -18.031 1 98.88 115 ALA A CA 1
ATOM 899 C C . ALA A 1 115 ? 0.029 -6.027 -19.406 1 98.88 115 ALA A C 1
ATOM 901 O O . ALA A 1 115 ? -0.003 -5.34 -20.422 1 98.88 115 ALA A O 1
ATOM 902 N N . ALA A 1 116 ? -0.038 -7.352 -19.453 1 98.88 116 ALA A N 1
ATOM 903 C CA . ALA A 1 116 ? -0.141 -8.078 -20.703 1 98.88 116 ALA A CA 1
ATOM 904 C C . ALA A 1 116 ? -1.442 -7.738 -21.438 1 98.88 116 ALA A C 1
ATOM 906 O O . ALA A 1 116 ? -1.52 -7.824 -22.656 1 98.88 116 ALA A O 1
ATOM 907 N N . ARG A 1 117 ? -2.414 -7.289 -20.672 1 98.25 117 ARG A N 1
ATOM 908 C CA . ARG A 1 117 ? -3.723 -6.977 -21.234 1 98.25 117 ARG A CA 1
ATOM 909 C C . ARG A 1 117 ? -3.828 -5.496 -21.594 1 98.25 117 ARG A C 1
ATOM 911 O O . ARG A 1 117 ? -4.551 -5.129 -22.516 1 98.25 117 ARG A O 1
ATOM 918 N N . HIS A 1 118 ? -3.031 -4.664 -20.922 1 98.06 118 HIS A N 1
ATOM 919 C CA . HIS A 1 118 ? -3.359 -3.244 -20.984 1 98.06 118 HIS A CA 1
ATOM 920 C C . HIS A 1 118 ? -2.182 -2.43 -21.516 1 98.06 118 HIS A C 1
ATOM 922 O O . HIS A 1 118 ? -2.342 -1.265 -21.891 1 98.06 118 HIS A O 1
ATOM 928 N N . ALA A 1 119 ? -1.013 -2.969 -21.547 1 98.69 119 ALA A N 1
ATOM 929 C CA . ALA A 1 119 ? 0.182 -2.182 -21.844 1 98.69 119 ALA A CA 1
ATOM 930 C C . ALA A 1 119 ? 0.079 -1.53 -23.219 1 98.69 119 ALA A C 1
ATOM 932 O O . ALA A 1 119 ? -0.392 -2.152 -24.172 1 98.69 119 ALA A O 1
ATOM 933 N N . THR A 1 120 ? 0.488 -0.302 -23.266 1 98.56 120 THR A N 1
ATOM 934 C CA . THR A 1 120 ? 0.604 0.388 -24.547 1 98.56 120 THR A CA 1
ATOM 935 C C . THR A 1 120 ? 1.861 -0.057 -25.297 1 98.56 120 THR A C 1
ATOM 937 O O . THR A 1 120 ? 2.752 -0.672 -24.703 1 98.56 120 THR A O 1
ATOM 940 N N . ALA A 1 121 ? 1.87 0.298 -26.547 1 98.31 121 ALA A N 1
ATOM 941 C CA . ALA A 1 121 ? 3.057 -0.008 -27.344 1 98.31 121 ALA A CA 1
ATOM 942 C C . ALA A 1 121 ? 4.301 0.632 -26.734 1 98.31 121 ALA A C 1
ATOM 944 O O . ALA A 1 121 ? 5.379 0.027 -26.734 1 98.31 121 ALA A O 1
ATOM 945 N N . GLU A 1 122 ? 4.172 1.813 -26.234 1 98.56 122 GLU A N 1
ATOM 946 C CA . GLU A 1 122 ? 5.281 2.525 -25.609 1 98.56 122 GLU A CA 1
ATOM 947 C C . GLU A 1 122 ? 5.75 1.812 -24.344 1 98.56 122 GLU A C 1
ATOM 949 O O . GLU A 1 122 ? 6.953 1.683 -24.094 1 98.56 122 GLU A O 1
ATOM 954 N N . GLN A 1 123 ? 4.809 1.356 -23.625 1 98.69 123 GLN A N 1
ATOM 955 C CA . GLN A 1 123 ? 5.152 0.645 -22.391 1 98.69 123 GLN A CA 1
ATOM 956 C C . GLN A 1 123 ? 5.828 -0.689 -22.703 1 98.69 123 GLN A C 1
ATOM 958 O O . GLN A 1 123 ? 6.777 -1.083 -22.016 1 98.69 123 GLN A O 1
ATOM 963 N N . CYS A 1 124 ? 5.375 -1.412 -23.703 1 98.75 124 CYS A N 1
ATOM 964 C CA . CYS A 1 124 ? 6.008 -2.65 -24.141 1 98.75 124 CYS A CA 1
ATOM 965 C C . CYS A 1 124 ? 7.445 -2.4 -24.594 1 98.75 124 CYS A C 1
ATOM 967 O O . CYS A 1 124 ? 8.352 -3.162 -24.234 1 98.75 124 CYS A O 1
ATOM 969 N N . ALA A 1 125 ? 7.59 -1.312 -25.328 1 98.69 125 ALA A N 1
ATOM 970 C CA . ALA A 1 125 ? 8.93 -0.958 -25.797 1 98.69 125 ALA A CA 1
ATOM 971 C C . ALA A 1 125 ? 9.852 -0.643 -24.625 1 98.69 125 ALA A C 1
ATOM 973 O O . ALA A 1 125 ? 11 -1.092 -24.578 1 98.69 125 ALA A O 1
ATOM 974 N N . ARG A 1 126 ? 9.375 0.094 -23.688 1 98.69 126 ARG A N 1
ATOM 975 C CA . ARG A 1 126 ? 10.148 0.452 -22.5 1 98.69 126 ARG A CA 1
ATOM 976 C C . ARG A 1 126 ? 10.5 -0.787 -21.688 1 98.69 126 ARG A C 1
ATOM 978 O O . ARG A 1 126 ? 11.625 -0.905 -21.188 1 98.69 126 ARG A O 1
ATOM 985 N N . LEU A 1 127 ? 9.555 -1.688 -21.578 1 98.56 127 LEU A N 1
ATOM 986 C CA . LEU A 1 127 ? 9.789 -2.928 -20.844 1 98.56 127 LEU A CA 1
ATOM 987 C C . LEU A 1 127 ? 10.922 -3.73 -21.469 1 98.56 127 LEU A C 1
ATOM 989 O O . LEU A 1 127 ? 11.805 -4.223 -20.781 1 98.56 127 LEU A O 1
ATOM 993 N N . THR A 1 128 ? 10.859 -3.83 -22.75 1 98.5 128 THR A N 1
ATOM 994 C CA . THR A 1 128 ? 11.891 -4.543 -23.5 1 98.5 128 THR A CA 1
ATOM 995 C C . THR A 1 128 ? 13.242 -3.863 -23.328 1 98.5 128 THR A C 1
ATOM 997 O O . THR A 1 128 ? 14.258 -4.531 -23.094 1 98.5 128 THR A O 1
ATOM 1000 N N . GLU A 1 129 ? 13.242 -2.566 -23.406 1 98.69 129 GLU A N 1
ATOM 1001 C CA . GLU A 1 129 ? 14.477 -1.805 -23.219 1 98.69 129 GLU A CA 1
ATOM 1002 C C . GLU A 1 129 ? 15.07 -2.055 -21.828 1 98.69 129 GLU A C 1
ATOM 1004 O O . GLU A 1 129 ? 16.281 -2.246 -21.703 1 98.69 129 GLU A O 1
ATOM 1009 N N . CYS A 1 130 ? 14.289 -2.023 -20.828 1 98.69 130 CYS A N 1
ATOM 1010 C CA . CYS A 1 130 ? 14.758 -2.277 -19.469 1 98.69 130 CYS A CA 1
ATOM 1011 C C . CYS A 1 130 ? 15.352 -3.676 -19.344 1 98.69 130 CYS A C 1
ATOM 1013 O O . CYS A 1 130 ? 16.422 -3.85 -18.766 1 98.69 130 CYS A O 1
ATOM 1015 N N . ALA A 1 131 ? 14.648 -4.699 -19.953 1 98.38 131 ALA A N 1
ATOM 1016 C CA . ALA A 1 131 ? 15.133 -6.078 -19.891 1 98.38 131 ALA A CA 1
ATOM 1017 C C . ALA A 1 131 ? 16.484 -6.219 -20.578 1 98.38 131 ALA A C 1
ATOM 1019 O O . ALA A 1 131 ? 17.391 -6.859 -20.047 1 98.38 131 ALA A O 1
ATOM 1020 N N . L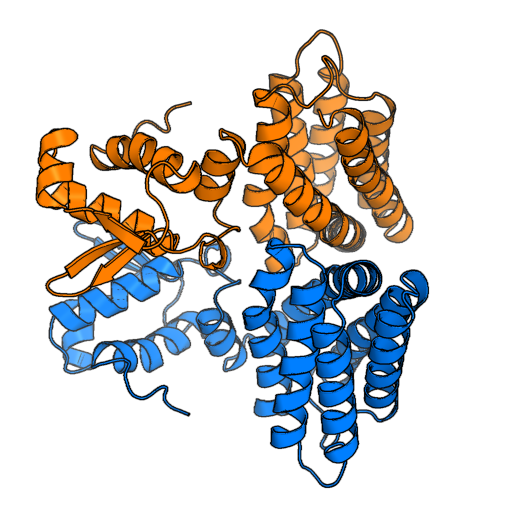EU A 1 132 ? 16.594 -5.59 -21.719 1 97.94 132 LEU A N 1
ATOM 1021 C CA . LEU A 1 132 ? 17.844 -5.641 -22.453 1 97.94 132 LEU A CA 1
ATOM 1022 C C . LEU A 1 132 ? 18.953 -4.914 -21.703 1 97.94 132 LEU A C 1
ATOM 1024 O O . LEU A 1 132 ? 20.109 -5.332 -21.734 1 97.94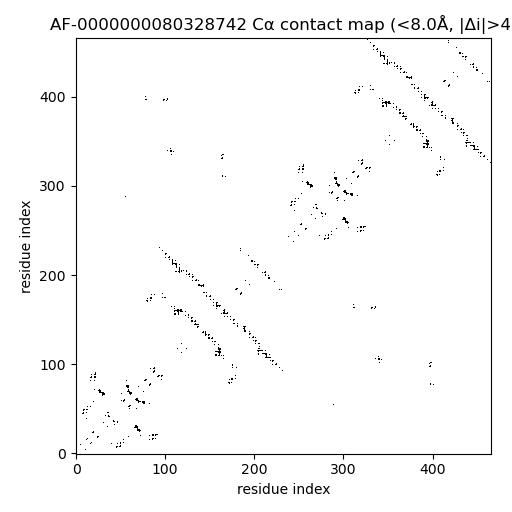 132 LEU A O 1
ATOM 1028 N N . GLY A 1 133 ? 18.609 -3.756 -21.094 1 98.12 133 GLY A N 1
ATOM 1029 C CA . GLY A 1 133 ? 19.562 -3.078 -20.234 1 98.12 133 GLY A CA 1
ATOM 1030 C C . GLY A 1 133 ? 20.062 -3.947 -19.094 1 98.12 133 GLY A C 1
ATOM 1031 O O . GLY A 1 133 ? 21.234 -3.918 -18.75 1 98.12 133 GLY A O 1
ATOM 1032 N N . MET A 1 134 ? 19.172 -4.746 -18.5 1 97.75 134 MET A N 1
ATOM 1033 C CA . MET A 1 134 ? 19.562 -5.676 -17.438 1 97.75 134 MET A CA 1
ATOM 1034 C C . MET A 1 134 ? 20.516 -6.738 -17.969 1 97.75 134 MET A C 1
ATOM 1036 O O . MET A 1 134 ? 21.531 -7.035 -17.328 1 97.75 134 MET A O 1
ATOM 1040 N N . VAL A 1 135 ? 20.172 -7.316 -19.141 1 97.38 135 VAL A N 1
ATOM 1041 C CA . VAL A 1 135 ? 21.031 -8.32 -19.75 1 97.38 135 VAL A CA 1
ATOM 1042 C C . VAL A 1 135 ? 22.422 -7.746 -19.984 1 97.38 135 VAL A C 1
ATOM 1044 O O . VAL A 1 135 ? 23.422 -8.383 -19.656 1 97.38 135 VAL A O 1
ATOM 1047 N N . ALA A 1 136 ? 22.5 -6.531 -20.438 1 97.12 136 ALA A N 1
ATOM 1048 C CA . ALA A 1 136 ? 23.75 -5.891 -20.812 1 97.12 136 ALA A CA 1
ATOM 1049 C C . ALA A 1 136 ? 24.625 -5.629 -19.594 1 97.12 136 ALA A C 1
ATOM 1051 O O . ALA A 1 136 ? 25.844 -5.531 -19.703 1 97.12 136 ALA A O 1
ATOM 1052 N N . ASN A 1 137 ? 24 -5.547 -18.438 1 96 137 ASN A N 1
ATOM 1053 C CA . ASN A 1 137 ? 24.75 -5.18 -17.25 1 96 137 ASN A CA 1
ATOM 1054 C C . ASN A 1 137 ? 24.75 -6.305 -16.219 1 96 137 ASN A C 1
ATOM 1056 O O . ASN A 1 137 ? 25.031 -6.078 -15.039 1 96 137 ASN A O 1
ATOM 1060 N N . ALA A 1 138 ? 24.422 -7.52 -16.656 1 94.44 138 ALA A N 1
ATOM 1061 C CA . ALA A 1 138 ? 24.219 -8.641 -15.742 1 94.44 138 ALA A CA 1
ATOM 1062 C C . ALA A 1 138 ? 25.562 -9.242 -15.336 1 94.44 138 ALA A C 1
ATOM 1064 O O . ALA A 1 138 ? 25.625 -10.062 -14.414 1 94.44 138 ALA A O 1
ATOM 1065 N N . ARG A 1 139 ? 26.625 -8.844 -16 1 90.75 139 ARG A N 1
ATOM 1066 C CA . ARG A 1 139 ? 27.953 -9.391 -15.719 1 90.75 139 ARG A CA 1
ATOM 1067 C C . ARG A 1 139 ? 28.953 -8.266 -15.5 1 90.75 139 ARG A C 1
ATOM 1069 O O . ARG A 1 139 ? 28.703 -7.117 -15.867 1 90.75 139 ARG A O 1
ATOM 1076 N N . GLY A 1 140 ? 30.062 -8.633 -14.797 1 89.44 140 GLY A N 1
ATOM 1077 C CA . GLY A 1 140 ? 31.172 -7.715 -14.625 1 89.44 140 GLY A CA 1
ATOM 1078 C C . GLY A 1 140 ? 31 -6.789 -13.438 1 89.44 140 GLY A C 1
ATOM 1079 O O . GLY A 1 140 ? 31.516 -5.672 -13.43 1 89.44 140 GLY A O 1
ATOM 1080 N N . HIS A 1 141 ? 30.203 -7.172 -12.5 1 86.75 141 HIS A N 1
ATOM 1081 C CA . HIS A 1 141 ? 30.016 -6.453 -11.242 1 86.75 141 HIS A CA 1
ATOM 1082 C C . HIS A 1 141 ? 29.453 -5.055 -11.484 1 86.75 141 HIS A C 1
ATOM 1084 O O . HIS A 1 141 ? 29.969 -4.074 -10.93 1 86.75 141 HIS A O 1
ATOM 1090 N N . GLN A 1 142 ? 28.547 -5.016 -12.383 1 92.69 142 GLN A N 1
ATOM 1091 C CA . GLN A 1 142 ? 27.891 -3.762 -12.734 1 92.69 142 GLN A CA 1
ATOM 1092 C C . GLN A 1 142 ? 26.516 -3.664 -12.078 1 92.69 142 GLN A C 1
ATOM 1094 O O . GLN A 1 142 ? 25.531 -3.316 -12.734 1 92.69 142 GLN A O 1
ATOM 1099 N N . LEU A 1 143 ? 26.5 -3.957 -10.812 1 92.38 143 LEU A N 1
ATOM 1100 C CA . LEU A 1 143 ? 25.25 -4.098 -10.094 1 92.38 143 LEU A CA 1
ATOM 1101 C C . LEU A 1 143 ? 24.469 -2.779 -10.086 1 92.38 143 LEU A C 1
ATOM 1103 O O . LEU A 1 143 ? 23.25 -2.771 -10.156 1 92.38 143 LEU A O 1
ATOM 1107 N N . GLU A 1 144 ? 25.156 -1.646 -10.055 1 94 144 GLU A N 1
ATOM 1108 C CA . GLU A 1 144 ? 24.484 -0.351 -10.031 1 94 144 GLU A CA 1
ATOM 1109 C C . GLU A 1 144 ? 23.781 -0.069 -11.352 1 94 144 GLU A C 1
ATOM 1111 O O . GLU A 1 144 ? 22.641 0.387 -11.359 1 94 144 GLU A O 1
ATOM 1116 N N . ALA A 1 145 ? 24.516 -0.344 -12.375 1 95.69 145 ALA A N 1
ATOM 1117 C CA . ALA A 1 145 ? 23.922 -0.172 -13.688 1 95.69 145 ALA A CA 1
ATOM 1118 C C . ALA A 1 145 ? 22.75 -1.141 -13.891 1 95.69 145 ALA A C 1
ATOM 1120 O O . ALA A 1 145 ? 21.703 -0.763 -14.422 1 95.69 145 ALA A O 1
ATOM 1121 N N . TYR A 1 146 ? 22.938 -2.406 -13.484 1 96.94 146 TYR A N 1
ATOM 1122 C CA . TYR A 1 146 ? 21.891 -3.406 -13.523 1 96.94 146 TYR A CA 1
ATOM 1123 C C . TYR A 1 146 ? 20.656 -2.93 -12.758 1 96.94 146 TYR A C 1
ATOM 1125 O O . TYR A 1 146 ? 19.531 -3.051 -13.242 1 96.94 146 TYR A O 1
ATOM 1133 N N . LEU A 1 147 ? 20.844 -2.312 -11.609 1 97.44 147 LEU A N 1
ATOM 1134 C CA . LEU A 1 147 ? 19.797 -1.887 -10.695 1 97.44 147 LEU A CA 1
ATOM 1135 C C . LEU A 1 147 ? 18.906 -0.827 -11.344 1 97.44 147 LEU A C 1
ATOM 1137 O O . LEU A 1 147 ? 17.688 -0.838 -11.164 1 97.44 147 LEU A O 1
ATOM 1141 N N . ILE A 1 148 ? 19.484 0.068 -12.094 1 98.06 148 ILE A N 1
ATOM 1142 C CA . ILE A 1 148 ? 18.734 1.129 -12.758 1 98.06 148 ILE A CA 1
ATOM 1143 C C . ILE A 1 148 ? 17.672 0.519 -13.672 1 98.06 148 ILE A C 1
ATOM 1145 O O . ILE A 1 148 ? 16.5 0.906 -13.617 1 98.06 148 ILE A O 1
ATOM 1149 N N . HIS A 1 149 ? 18.031 -0.463 -14.422 1 98.44 149 HIS A N 1
ATOM 1150 C CA . HIS A 1 149 ? 17.125 -1.114 -15.359 1 98.44 149 HIS A CA 1
ATOM 1151 C C . HIS A 1 149 ? 16.125 -2.01 -14.625 1 98.44 149 HIS A C 1
ATOM 1153 O O . HIS A 1 149 ? 14.953 -2.096 -15.023 1 98.44 149 HIS A O 1
ATOM 1159 N N . ASP A 1 150 ? 16.625 -2.68 -13.617 1 98.25 150 ASP A N 1
ATOM 1160 C CA . ASP A 1 150 ? 15.766 -3.553 -12.82 1 98.25 150 ASP A CA 1
ATOM 1161 C C . ASP A 1 150 ? 14.625 -2.768 -12.18 1 98.25 150 ASP A C 1
ATOM 1163 O O . ASP A 1 150 ? 13.453 -3.15 -12.297 1 98.25 150 ASP A O 1
ATOM 1167 N N . VAL A 1 151 ? 14.922 -1.643 -11.547 1 98.69 151 VAL A N 1
ATOM 1168 C CA . VAL A 1 151 ? 13.922 -0.782 -10.914 1 98.69 151 VAL A CA 1
ATOM 1169 C C . VAL A 1 151 ? 12.938 -0.27 -11.961 1 98.69 151 VAL A C 1
ATOM 1171 O O . VAL A 1 151 ? 11.727 -0.307 -11.758 1 98.69 151 VAL A O 1
ATOM 1174 N N . ALA A 1 152 ? 13.469 0.177 -13.062 1 98.81 152 ALA A N 1
ATOM 1175 C CA . ALA A 1 152 ? 12.617 0.694 -14.133 1 98.81 152 ALA A CA 1
ATOM 1176 C C . ALA A 1 152 ? 11.68 -0.389 -14.664 1 98.81 152 ALA A C 1
ATOM 1178 O O . ALA A 1 152 ? 10.516 -0.122 -14.945 1 98.81 152 ALA A O 1
ATOM 1179 N N . PHE A 1 153 ? 12.219 -1.635 -14.82 1 98.88 153 PHE A N 1
ATOM 1180 C CA . PHE A 1 153 ? 11.438 -2.764 -15.32 1 98.88 153 PHE A CA 1
ATOM 1181 C C . PHE A 1 153 ? 10.203 -2.99 -14.453 1 98.88 153 PHE A C 1
ATOM 1183 O O . PHE A 1 153 ? 9.086 -3.02 -14.961 1 98.88 153 PHE A O 1
ATOM 1190 N N . HIS A 1 154 ? 10.375 -3.066 -13.18 1 98.88 154 HIS A N 1
ATOM 1191 C CA . HIS A 1 154 ? 9.266 -3.336 -12.273 1 98.88 154 HIS A CA 1
ATOM 1192 C C . HIS A 1 154 ? 8.297 -2.16 -12.219 1 98.88 154 HIS A C 1
ATOM 1194 O O . HIS A 1 154 ? 7.082 -2.355 -12.133 1 98.88 154 HIS A O 1
ATOM 1200 N N . ARG A 1 155 ? 8.836 -0.964 -12.328 1 98.62 155 ARG A N 1
ATOM 1201 C CA . ARG A 1 155 ? 7.98 0.216 -12.352 1 98.62 155 ARG A CA 1
ATOM 1202 C C . ARG A 1 155 ? 7.07 0.204 -13.578 1 98.62 155 ARG A C 1
ATOM 1204 O O . ARG A 1 155 ? 5.875 0.501 -13.469 1 98.62 155 ARG A O 1
ATOM 1211 N N . VAL A 1 156 ? 7.633 -0.146 -14.719 1 98.81 156 VAL A N 1
ATOM 1212 C CA . VAL A 1 156 ? 6.84 -0.193 -15.938 1 98.81 156 VAL A CA 1
ATOM 1213 C C . VAL A 1 156 ? 5.75 -1.255 -15.812 1 98.81 156 VAL A C 1
ATOM 1215 O O . VAL A 1 156 ? 4.605 -1.031 -16.203 1 98.81 156 VAL A O 1
ATOM 1218 N N . VAL A 1 157 ? 6.066 -2.436 -15.25 1 98.88 157 VAL A N 1
ATOM 1219 C CA . VAL A 1 157 ? 5.086 -3.502 -15.07 1 98.88 157 VAL A CA 1
ATOM 1220 C C . VAL A 1 157 ? 3.943 -3.006 -14.188 1 98.88 157 VAL A C 1
ATOM 1222 O O . VAL A 1 157 ? 2.771 -3.18 -14.523 1 98.88 157 VAL A O 1
ATOM 1225 N N . LEU A 1 158 ? 4.277 -2.346 -13.078 1 98.75 158 LEU A N 1
ATOM 1226 C CA . LEU A 1 158 ? 3.279 -1.85 -12.141 1 98.75 158 LEU A CA 1
ATOM 1227 C C . LEU A 1 158 ? 2.414 -0.771 -12.781 1 98.75 158 LEU A C 1
ATOM 1229 O O . LEU A 1 158 ? 1.188 -0.794 -12.656 1 98.75 158 LEU A O 1
ATOM 1233 N N . ASP A 1 159 ? 3.029 0.082 -13.539 1 98.25 159 ASP A N 1
ATOM 1234 C CA . ASP A 1 159 ? 2.307 1.163 -14.203 1 98.25 159 ASP A CA 1
ATOM 1235 C C . ASP A 1 159 ? 1.411 0.623 -15.32 1 98.25 159 ASP A C 1
ATOM 1237 O O . ASP A 1 159 ? 0.263 1.049 -15.461 1 98.25 159 ASP A O 1
ATOM 1241 N N . ALA A 1 160 ? 1.947 -0.311 -16.062 1 98.69 160 ALA A N 1
ATOM 1242 C CA . ALA A 1 160 ? 1.256 -0.832 -17.234 1 98.69 160 ALA A CA 1
ATOM 1243 C C . ALA A 1 160 ? 0.072 -1.707 -16.828 1 98.69 160 ALA A C 1
ATOM 1245 O O . ALA A 1 160 ? -0.781 -2.027 -17.656 1 98.69 160 ALA A O 1
ATOM 1246 N N . SER A 1 161 ? 0.015 -2.109 -15.586 1 98.5 161 SER A N 1
ATOM 1247 C CA . SER A 1 161 ? -1.113 -2.898 -15.102 1 98.5 161 SER A CA 1
ATOM 1248 C C . SER A 1 161 ? -2.422 -2.125 -15.227 1 98.5 161 SER A C 1
ATOM 1250 O O . SER A 1 161 ? -3.5 -2.723 -15.25 1 98.5 161 SER A O 1
ATOM 1252 N N . GLY A 1 162 ? -2.303 -0.791 -15.195 1 97.25 162 GLY A N 1
ATOM 1253 C CA . GLY A 1 162 ? -3.488 0.052 -15.234 1 97.25 162 GLY A CA 1
ATOM 1254 C C . GLY A 1 162 ? -4.176 0.176 -13.891 1 97.25 162 GLY A C 1
ATOM 1255 O O . GLY A 1 162 ? -5.215 0.833 -13.773 1 97.25 162 GLY A O 1
ATOM 1256 N N . ASN A 1 163 ? -3.684 -0.417 -12.906 1 97.69 163 ASN A N 1
ATOM 1257 C CA . ASN A 1 163 ? -4.211 -0.305 -11.555 1 97.69 163 ASN A CA 1
ATOM 1258 C C . ASN A 1 163 ? -3.449 0.734 -10.734 1 97.69 163 ASN A C 1
ATOM 1260 O O . ASN A 1 163 ? -2.25 0.583 -10.5 1 97.69 163 ASN A O 1
ATOM 1264 N N . GLU A 1 164 ? -4.117 1.747 -10.281 1 96.88 164 GLU A N 1
ATOM 1265 C CA . GLU A 1 164 ? -3.469 2.873 -9.617 1 96.88 164 GLU A CA 1
ATOM 1266 C C . GLU A 1 164 ? -2.811 2.438 -8.312 1 96.88 164 GLU A C 1
ATOM 1268 O O . GLU A 1 164 ? -1.772 2.977 -7.922 1 96.88 164 GLU A O 1
ATOM 1273 N N . MET A 1 165 ? -3.436 1.449 -7.602 1 97.5 165 MET A N 1
ATOM 1274 C CA . MET A 1 165 ? -2.838 0.959 -6.363 1 97.5 165 MET A CA 1
ATOM 1275 C C . MET A 1 165 ? -1.476 0.328 -6.625 1 97.5 165 MET A C 1
ATOM 1277 O O . MET A 1 165 ? -0.519 0.575 -5.891 1 97.5 165 MET A O 1
ATOM 1281 N N . PHE A 1 166 ? -1.399 -0.448 -7.672 1 98.31 166 PHE A N 1
ATOM 1282 C CA . PHE A 1 166 ? -0.145 -1.101 -8.031 1 98.31 166 PHE A CA 1
ATOM 1283 C C . PHE A 1 166 ? 0.89 -0.076 -8.484 1 98.31 166 PHE A C 1
ATOM 1285 O O . PHE A 1 166 ? 2.057 -0.155 -8.094 1 98.31 166 PHE A O 1
ATOM 1292 N N . ALA A 1 167 ? 0.477 0.905 -9.273 1 97.81 167 ALA A N 1
ATOM 1293 C CA . ALA A 1 167 ? 1.382 1.939 -9.773 1 97.81 167 ALA A CA 1
ATOM 1294 C C . ALA A 1 167 ? 2.064 2.668 -8.617 1 97.81 167 ALA A C 1
ATOM 1296 O O . ALA A 1 167 ? 3.25 3 -8.703 1 97.81 167 ALA A O 1
ATOM 1297 N N . ARG A 1 168 ? 1.393 2.77 -7.539 1 96.12 168 ARG A N 1
ATOM 1298 C CA . ARG A 1 168 ? 1.9 3.547 -6.414 1 96.12 168 ARG A CA 1
ATOM 1299 C C . ARG A 1 168 ? 2.922 2.744 -5.613 1 96.12 168 ARG A C 1
ATOM 1301 O O . ARG A 1 168 ? 3.629 3.299 -4.77 1 96.12 168 ARG A O 1
ATOM 1308 N N . LEU A 1 169 ? 3.051 1.51 -5.879 1 97.5 169 LEU A N 1
ATOM 1309 C CA . LEU A 1 169 ? 4.023 0.677 -5.18 1 97.5 169 LEU A CA 1
ATOM 1310 C C . LEU A 1 169 ? 5.395 0.776 -5.836 1 97.5 169 LEU A C 1
ATOM 1312 O O . LEU A 1 169 ? 6.371 0.21 -5.336 1 97.5 169 LEU A O 1
ATOM 1316 N N . GLY A 1 170 ? 5.5 1.54 -6.926 1 97.62 170 GLY A N 1
ATOM 1317 C CA . GLY A 1 170 ? 6.754 1.644 -7.652 1 97.62 170 GLY A CA 1
ATOM 1318 C C . GLY A 1 170 ? 7.918 2.066 -6.777 1 97.62 170 GLY A C 1
ATOM 1319 O O . GLY A 1 170 ? 8.992 1.458 -6.824 1 97.62 170 GLY A O 1
ATOM 1320 N N . ASP A 1 171 ? 7.703 3.029 -5.949 1 96.19 171 ASP A N 1
ATOM 1321 C CA . ASP A 1 171 ? 8.773 3.541 -5.098 1 96.19 171 ASP A CA 1
ATOM 1322 C C . ASP A 1 171 ? 9.109 2.551 -3.986 1 96.19 171 ASP A C 1
ATOM 1324 O O . ASP A 1 171 ? 10.266 2.428 -3.586 1 96.19 171 ASP A O 1
ATOM 1328 N N . VAL A 1 172 ? 8.102 1.898 -3.488 1 97.44 172 VAL A N 1
ATOM 1329 C CA . VAL A 1 172 ? 8.305 0.875 -2.467 1 97.44 172 VAL A CA 1
ATOM 1330 C C . VAL A 1 172 ? 9.188 -0.239 -3.023 1 97.44 172 VAL A C 1
ATOM 1332 O O . VAL A 1 172 ? 10.172 -0.627 -2.396 1 97.44 172 VAL A O 1
ATOM 1335 N N . VAL A 1 173 ? 8.859 -0.69 -4.242 1 98.31 173 VAL A N 1
ATOM 1336 C CA . VAL A 1 173 ? 9.602 -1.76 -4.898 1 98.31 173 VAL A CA 1
ATOM 1337 C C . VAL A 1 173 ? 11.023 -1.286 -5.211 1 98.31 173 VAL A C 1
ATOM 1339 O O . VAL A 1 173 ? 11.984 -2.029 -5.02 1 98.31 173 VAL A O 1
ATOM 1342 N N . ALA A 1 174 ? 11.148 -0.021 -5.609 1 98.31 174 ALA A N 1
ATOM 1343 C CA . ALA A 1 174 ? 12.469 0.549 -5.887 1 98.31 174 ALA A CA 1
ATOM 1344 C C . ALA A 1 174 ? 13.352 0.511 -4.645 1 98.31 174 ALA A C 1
ATOM 1346 O O . ALA A 1 174 ? 14.539 0.173 -4.73 1 98.31 174 ALA A O 1
ATOM 1347 N N . GLU A 1 175 ? 12.805 0.821 -3.502 1 97.5 175 GLU A N 1
ATOM 1348 C CA . GLU A 1 175 ? 13.586 0.831 -2.268 1 97.5 175 GLU A CA 1
ATOM 1349 C C . GLU A 1 175 ? 14.039 -0.577 -1.892 1 97.5 175 GLU A C 1
ATOM 1351 O O . GLU A 1 175 ? 15.164 -0.767 -1.43 1 97.5 175 GLU A O 1
ATOM 1356 N N . VAL A 1 176 ? 13.188 -1.529 -2.059 1 96.38 176 VAL A N 1
ATOM 1357 C CA . VAL A 1 176 ? 13.555 -2.898 -1.708 1 96.38 176 VAL A CA 1
ATOM 1358 C C . VAL A 1 176 ? 14.656 -3.396 -2.635 1 96.38 176 VAL A C 1
ATOM 1360 O O . VAL A 1 176 ? 15.641 -3.984 -2.178 1 96.38 176 VAL A O 1
ATOM 1363 N N . LEU A 1 177 ? 14.531 -3.178 -3.969 1 97.06 177 LEU A N 1
ATOM 1364 C CA . LEU A 1 177 ? 15.531 -3.617 -4.934 1 97.06 177 LEU A CA 1
ATOM 1365 C C . LEU A 1 177 ? 16.859 -2.922 -4.684 1 97.06 177 LEU A C 1
ATOM 1367 O O . LEU A 1 177 ? 17.922 -3.564 -4.707 1 97.06 177 LEU A O 1
ATOM 1371 N N . SER A 1 178 ? 16.828 -1.647 -4.398 1 96.5 178 SER A N 1
ATOM 1372 C CA . SER A 1 178 ? 18.031 -0.886 -4.078 1 96.5 178 SER A CA 1
ATOM 1373 C C . SER A 1 178 ? 18.672 -1.381 -2.785 1 96.5 178 SER A C 1
ATOM 1375 O O . SER A 1 178 ? 19.891 -1.497 -2.697 1 96.5 178 SER A O 1
ATOM 1377 N N . GLY A 1 179 ? 17.844 -1.61 -1.814 1 94.31 179 GLY A N 1
ATOM 1378 C CA . GLY A 1 179 ? 18.344 -2.111 -0.547 1 94.31 179 GLY A CA 1
ATOM 1379 C C . GLY A 1 179 ? 19.062 -3.443 -0.675 1 94.31 179 GLY A C 1
ATOM 1380 O O . GLY A 1 179 ? 20.125 -3.646 -0.074 1 94.31 179 GLY A O 1
ATOM 1381 N N . ARG A 1 180 ? 18.5 -4.391 -1.44 1 93.06 180 ARG A N 1
ATOM 1382 C CA . ARG A 1 180 ? 19.156 -5.676 -1.68 1 93.06 180 ARG A CA 1
ATOM 1383 C C . ARG A 1 180 ? 20.531 -5.488 -2.305 1 93.06 180 ARG A C 1
ATOM 1385 O O . ARG A 1 180 ? 21.469 -6.199 -1.961 1 93.06 180 ARG A O 1
ATOM 1392 N N . THR A 1 181 ? 20.625 -4.547 -3.186 1 91.69 181 THR A N 1
ATOM 1393 C CA . THR A 1 181 ? 21.875 -4.285 -3.891 1 91.69 181 THR A CA 1
ATOM 1394 C C . THR A 1 181 ? 22.875 -3.586 -2.975 1 91.69 181 THR A C 1
ATOM 1396 O O . THR A 1 181 ? 24 -4.035 -2.83 1 91.69 181 THR A O 1
ATOM 1399 N N . HIS A 1 182 ? 22.484 -2.547 -2.287 1 91.69 182 HIS A N 1
ATOM 1400 C CA . HIS A 1 182 ? 23.391 -1.655 -1.563 1 91.69 182 HIS A CA 1
ATOM 1401 C C . HIS A 1 182 ? 23.828 -2.271 -0.241 1 91.69 182 HIS A C 1
ATOM 1403 O O . HIS A 1 182 ? 24.859 -1.89 0.312 1 91.69 182 HIS A O 1
ATOM 1409 N N . HIS A 1 183 ? 23.109 -3.193 0.238 1 88.06 183 HIS A N 1
ATOM 1410 C CA . HIS A 1 183 ? 23.516 -3.828 1.49 1 88.06 183 HIS A CA 1
ATOM 1411 C C . HIS A 1 183 ? 24.016 -5.246 1.252 1 88.06 183 HIS A C 1
ATOM 1413 O O . HIS A 1 183 ? 24.016 -6.07 2.17 1 88.06 183 HIS A O 1
ATOM 1419 N N . ASP A 1 184 ? 24.281 -5.562 0.033 1 83.06 184 ASP A N 1
ATOM 1420 C CA . ASP A 1 184 ? 25.016 -6.746 -0.414 1 83.06 184 ASP A CA 1
ATOM 1421 C C . ASP A 1 184 ? 24.266 -8.023 -0.057 1 83.06 184 ASP A C 1
ATOM 1423 O O . ASP A 1 184 ? 24.859 -8.984 0.427 1 83.06 184 ASP A O 1
ATOM 1427 N N . VAL A 1 185 ? 23.016 -7.852 -0.099 1 79.19 185 VAL A N 1
ATOM 1428 C CA . VAL A 1 185 ? 22.188 -9.047 0.066 1 79.19 185 VAL A CA 1
ATOM 1429 C C . VAL A 1 185 ? 22.219 -9.875 -1.216 1 79.19 185 VAL A C 1
ATOM 1431 O O . VAL A 1 185 ? 22.156 -11.109 -1.168 1 79.19 185 VAL A O 1
ATOM 1434 N N . MET A 1 186 ? 22.469 -9.258 -2.352 1 76.44 186 MET A N 1
ATOM 1435 C CA . MET A 1 186 ? 22.547 -9.914 -3.65 1 76.44 186 MET A CA 1
ATOM 1436 C C . MET A 1 186 ? 23.938 -10.492 -3.885 1 76.44 186 MET A C 1
ATOM 1438 O O . MET A 1 186 ? 24.906 -10.039 -3.275 1 76.44 186 MET A O 1
ATOM 1442 N N . PHE A 1 187 ? 23.891 -11.453 -4.754 1 76.19 187 PHE A N 1
ATOM 1443 C CA . PHE A 1 187 ? 25.172 -11.961 -5.242 1 76.19 187 PHE A CA 1
ATOM 1444 C C . PHE A 1 187 ? 25.938 -10.883 -6.004 1 76.19 187 PHE A C 1
ATOM 1446 O O . PHE A 1 187 ? 25.406 -9.805 -6.25 1 76.19 187 PHE A O 1
ATOM 1453 N N . GLU A 1 188 ? 27.156 -11.141 -6.266 1 80.44 188 GLU A N 1
ATOM 1454 C CA . GLU A 1 188 ? 28 -10.18 -6.957 1 80.44 188 GLU A CA 1
ATOM 1455 C C . GLU A 1 188 ? 27.469 -9.852 -8.344 1 80.44 188 GLU A C 1
ATOM 1457 O O . GLU A 1 188 ? 27.625 -8.734 -8.844 1 80.44 188 GLU A O 1
ATOM 1462 N N . ASP A 1 189 ? 26.828 -10.836 -8.891 1 86.25 189 ASP A N 1
ATOM 1463 C CA . ASP A 1 189 ? 26.094 -10.688 -10.141 1 86.25 189 ASP A CA 1
ATOM 1464 C C . ASP A 1 189 ? 24.672 -11.258 -10.008 1 86.25 189 ASP A C 1
ATOM 1466 O O . ASP A 1 189 ? 24.438 -12.148 -9.195 1 86.25 189 ASP A O 1
ATOM 1470 N N . PRO A 1 190 ? 23.812 -10.617 -10.789 1 89.25 190 PRO A N 1
ATOM 1471 C CA . PRO A 1 190 ? 22.453 -11.164 -10.766 1 89.25 190 PRO A CA 1
ATOM 1472 C C . PRO A 1 190 ? 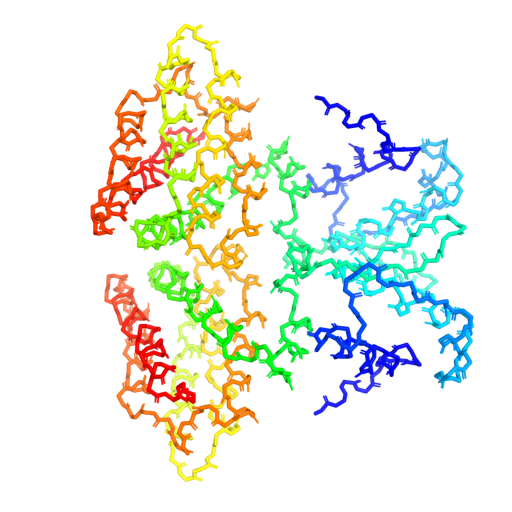22.391 -12.602 -11.266 1 89.25 190 PRO A C 1
ATOM 1474 O O . PRO A 1 190 ? 23.219 -13.023 -12.07 1 89.25 190 PRO A O 1
ATOM 1477 N N . ASP A 1 191 ? 21.453 -13.359 -10.75 1 88.88 191 ASP A N 1
ATOM 1478 C CA . ASP A 1 191 ? 21.172 -14.711 -11.227 1 88.88 191 ASP A CA 1
ATOM 1479 C C . ASP A 1 191 ? 20.781 -14.695 -12.703 1 88.88 191 ASP A C 1
ATOM 1481 O O . ASP A 1 191 ? 19.75 -14.117 -13.062 1 88.88 191 ASP A O 1
ATOM 1485 N N . PRO A 1 192 ? 21.562 -15.352 -13.531 1 91.62 192 PRO A N 1
ATOM 1486 C CA . PRO A 1 192 ? 21.266 -15.344 -14.961 1 91.62 192 PRO A CA 1
ATOM 1487 C C . PRO A 1 192 ? 19.859 -15.844 -15.281 1 91.62 192 PRO A C 1
ATOM 1489 O O . PRO A 1 192 ? 19.203 -15.336 -16.203 1 91.62 192 PRO A O 1
ATOM 1492 N N . ALA A 1 193 ? 19.406 -16.797 -14.555 1 93.19 193 ALA A N 1
ATOM 1493 C CA . ALA A 1 193 ? 18.062 -17.312 -14.773 1 93.19 193 ALA A CA 1
ATOM 1494 C C . ALA A 1 193 ? 17.016 -16.234 -14.508 1 93.19 193 ALA A C 1
ATOM 1496 O O . ALA A 1 193 ? 16.047 -16.109 -15.25 1 93.19 193 ALA A O 1
ATOM 1497 N N . ALA A 1 194 ? 17.25 -15.508 -13.492 1 93.62 194 ALA A N 1
ATOM 1498 C CA . ALA A 1 194 ? 16.312 -14.43 -13.164 1 93.62 194 ALA A CA 1
ATOM 1499 C C . ALA A 1 194 ? 16.312 -13.359 -14.25 1 93.62 194 ALA A C 1
ATOM 1501 O O . ALA A 1 194 ? 15.25 -12.844 -14.609 1 93.62 194 ALA A O 1
ATOM 1502 N N . VAL A 1 195 ? 17.484 -13.016 -14.766 1 96.31 195 VAL A N 1
ATOM 1503 C CA . VAL A 1 195 ? 17.594 -12.031 -15.844 1 96.31 195 VAL A CA 1
ATOM 1504 C C . VAL A 1 195 ? 16.844 -12.523 -17.078 1 96.31 195 VAL A C 1
ATOM 1506 O O . VAL A 1 195 ? 16.078 -11.766 -17.688 1 96.31 195 VAL A O 1
ATOM 1509 N N . THR A 1 196 ? 17 -13.781 -17.375 1 97.56 196 THR A N 1
ATOM 1510 C CA . THR A 1 196 ? 16.312 -14.391 -18.5 1 97.56 196 THR A CA 1
ATOM 1511 C C . THR A 1 196 ? 14.805 -14.344 -18.312 1 97.56 196 THR A C 1
ATOM 1513 O O . THR A 1 196 ? 14.062 -14.07 -19.266 1 97.56 196 THR A O 1
ATOM 1516 N N . LEU A 1 197 ? 14.375 -14.57 -17.125 1 98.44 197 LEU A N 1
ATOM 1517 C CA . LEU A 1 197 ? 12.945 -14.523 -16.844 1 98.44 197 LEU A CA 1
ATOM 1518 C C . LEU A 1 197 ? 12.375 -13.133 -17.094 1 98.44 197 LEU A C 1
ATOM 1520 O O . LEU A 1 197 ? 11.25 -12.992 -17.578 1 98.44 197 LEU A O 1
ATOM 1524 N N . HIS A 1 198 ? 13.117 -12.055 -16.781 1 98.56 198 HIS A N 1
ATOM 1525 C CA . HIS A 1 198 ? 12.648 -10.703 -17.062 1 98.56 198 HIS A CA 1
ATOM 1526 C C . HIS A 1 198 ? 12.453 -10.477 -18.547 1 98.56 198 HIS A C 1
ATOM 1528 O O . HIS A 1 198 ? 11.469 -9.859 -18.969 1 98.56 198 HIS A O 1
ATOM 1534 N N . VAL A 1 199 ? 13.359 -11.023 -19.328 1 98.75 199 VAL A N 1
ATOM 1535 C CA . VAL A 1 199 ? 13.227 -10.922 -20.781 1 98.75 199 VAL A CA 1
ATOM 1536 C C . VAL A 1 199 ? 11.961 -11.641 -21.234 1 98.75 199 VAL A C 1
ATOM 1538 O O . VAL A 1 199 ? 11.195 -11.102 -22.047 1 98.75 199 VAL A O 1
ATOM 1541 N N . ARG A 1 200 ? 11.734 -12.758 -20.672 1 98.88 200 ARG A N 1
ATOM 1542 C CA . ARG A 1 200 ? 10.562 -13.547 -21.031 1 98.88 200 ARG A CA 1
ATOM 1543 C C . ARG A 1 200 ? 9.273 -12.859 -20.594 1 98.88 200 ARG A C 1
ATOM 1545 O O . ARG A 1 200 ? 8.25 -12.961 -21.266 1 98.88 200 ARG A O 1
ATOM 1552 N N . VAL A 1 201 ? 9.266 -12.172 -19.453 1 98.94 201 VAL A N 1
ATOM 1553 C CA . VAL A 1 201 ? 8.109 -11.398 -19 1 98.94 201 VAL A CA 1
ATOM 1554 C C . VAL A 1 201 ? 7.809 -10.289 -20 1 98.94 201 VAL A C 1
ATOM 1556 O O . VAL A 1 201 ? 6.652 -10.086 -20.391 1 98.94 201 VAL A O 1
ATOM 1559 N N . ALA A 1 202 ? 8.891 -9.57 -20.453 1 98.88 202 ALA A N 1
ATOM 1560 C CA . ALA A 1 202 ? 8.711 -8.508 -21.438 1 98.88 202 ALA A CA 1
ATOM 1561 C C . ALA A 1 202 ? 8.07 -9.047 -22.703 1 98.88 202 ALA A C 1
ATOM 1563 O O . ALA A 1 202 ? 7.164 -8.422 -23.266 1 98.88 202 ALA A O 1
ATOM 1564 N N . GLU A 1 203 ? 8.484 -10.227 -23.109 1 98.81 203 GLU A N 1
ATOM 1565 C CA . GLU A 1 203 ? 7.934 -10.867 -24.297 1 98.81 203 GLU A CA 1
ATOM 1566 C C . GLU A 1 203 ? 6.465 -11.234 -24.094 1 98.81 203 GLU A C 1
ATOM 1568 O O . GLU A 1 203 ? 5.633 -10.992 -24.969 1 98.81 203 GLU A O 1
ATOM 1573 N N . ALA A 1 204 ? 6.195 -11.805 -22.953 1 98.88 204 ALA A N 1
ATOM 1574 C CA . ALA A 1 204 ? 4.832 -12.227 -22.656 1 98.88 204 ALA A CA 1
ATOM 1575 C C . ALA A 1 204 ? 3.883 -11.031 -22.625 1 98.88 204 ALA A C 1
ATOM 1577 O O . ALA A 1 204 ? 2.756 -11.117 -23.125 1 98.88 204 ALA A O 1
ATOM 1578 N N . VAL A 1 205 ? 4.312 -9.891 -22.078 1 98.88 205 VAL A N 1
ATOM 1579 C CA . VAL A 1 205 ? 3.494 -8.688 -22.016 1 98.88 205 VAL A CA 1
ATOM 1580 C C . VAL A 1 205 ? 3.279 -8.148 -23.438 1 98.88 205 VAL A C 1
ATOM 1582 O O . VAL A 1 205 ? 2.156 -7.801 -23.812 1 98.88 205 VAL A O 1
ATOM 1585 N N . ARG A 1 206 ? 4.297 -8.141 -24.234 1 98.56 206 ARG A N 1
ATOM 1586 C CA . ARG A 1 206 ? 4.207 -7.656 -25.609 1 98.56 206 ARG A CA 1
ATOM 1587 C C . ARG A 1 206 ? 3.246 -8.516 -26.438 1 98.56 206 ARG A C 1
ATOM 1589 O O . ARG A 1 206 ? 2.494 -7.996 -27.266 1 98.56 206 ARG A O 1
ATOM 1596 N N . GLU A 1 207 ? 3.213 -9.812 -26.172 1 98.44 207 GLU A N 1
ATOM 1597 C CA . GLU A 1 207 ? 2.402 -10.758 -26.922 1 98.44 207 GLU A CA 1
ATOM 1598 C C . GLU A 1 207 ? 0.978 -10.82 -26.375 1 98.44 207 GLU A C 1
ATOM 1600 O O . GLU A 1 207 ? 0.118 -11.492 -26.953 1 98.44 207 GLU A O 1
ATOM 1605 N N . GLY A 1 208 ? 0.772 -10.242 -25.281 1 98.56 208 GLY A N 1
ATOM 1606 C CA . GLY A 1 208 ? -0.545 -10.266 -24.656 1 98.56 208 GLY A CA 1
ATOM 1607 C C . GLY A 1 208 ? -0.864 -11.578 -23.969 1 98.56 208 GLY A C 1
ATOM 1608 O O . GLY A 1 208 ? -2.033 -11.93 -23.812 1 98.56 208 GLY A O 1
ATOM 1609 N N . ASP A 1 209 ? 0.142 -12.32 -23.656 1 98.75 209 ASP A N 1
ATOM 1610 C CA . ASP A 1 209 ? -0.038 -13.594 -22.953 1 98.75 209 ASP A CA 1
ATOM 1611 C C . ASP A 1 209 ? -0.081 -13.398 -21.453 1 98.75 209 ASP A C 1
ATOM 1613 O O . ASP A 1 209 ? 0.935 -13.555 -20.766 1 98.75 209 ASP A O 1
ATOM 1617 N N . ALA A 1 210 ? -1.239 -13.141 -20.922 1 98.75 210 ALA A N 1
ATOM 1618 C CA . ALA A 1 210 ? -1.446 -12.758 -19.531 1 98.75 210 ALA A CA 1
ATOM 1619 C C . ALA A 1 210 ? -1.032 -13.883 -18.594 1 98.75 210 ALA A C 1
ATOM 1621 O O . ALA A 1 210 ? -0.363 -13.641 -17.578 1 98.75 210 ALA A O 1
ATOM 1622 N N . ASP A 1 211 ? -1.389 -15.086 -18.906 1 98.69 211 ASP A N 1
ATOM 1623 C CA . ASP A 1 211 ? -1.074 -16.219 -18.031 1 98.69 211 ASP A CA 1
ATOM 1624 C C . ASP A 1 211 ? 0.435 -16.422 -17.938 1 98.69 211 ASP A C 1
ATOM 1626 O O . ASP A 1 211 ? 0.961 -16.672 -16.844 1 98.69 211 ASP A O 1
ATOM 1630 N N . ARG A 1 212 ? 1.043 -16.359 -19.031 1 98.81 212 ARG A N 1
ATOM 1631 C CA . ARG A 1 212 ? 2.492 -16.531 -19.062 1 98.81 212 ARG A CA 1
ATOM 1632 C C . ARG A 1 212 ? 3.193 -15.414 -18.297 1 98.81 212 ARG A C 1
ATOM 1634 O O . ARG A 1 212 ? 4.133 -15.664 -17.547 1 98.81 212 ARG A O 1
ATOM 1641 N N . ALA A 1 213 ? 2.779 -14.133 -18.453 1 98.88 213 ALA A N 1
ATOM 1642 C CA . ALA A 1 213 ? 3.369 -13 -17.766 1 98.88 213 ALA A CA 1
ATOM 1643 C C . ALA A 1 213 ? 3.258 -13.172 -16.25 1 98.88 213 ALA A C 1
ATOM 1645 O O . ALA A 1 213 ? 4.227 -12.938 -15.516 1 98.88 213 ALA A O 1
ATOM 1646 N N . GLU A 1 214 ? 2.113 -13.609 -15.828 1 98.81 214 GLU A N 1
ATOM 1647 C CA . GLU A 1 214 ? 1.879 -13.82 -14.406 1 98.81 214 GLU A CA 1
ATOM 1648 C C . GLU A 1 214 ? 2.77 -14.93 -13.859 1 98.81 214 GLU A C 1
ATOM 1650 O O . GLU A 1 214 ? 3.426 -14.758 -12.828 1 98.81 214 GLU A O 1
ATOM 1655 N N . ARG A 1 215 ? 2.766 -16.047 -14.531 1 98.62 215 ARG A N 1
ATOM 1656 C CA . ARG A 1 215 ? 3.541 -17.188 -14.078 1 98.62 215 ARG A CA 1
ATOM 1657 C C . ARG A 1 215 ? 5.027 -16.844 -14.008 1 98.62 215 ARG A C 1
ATOM 1659 O O . ARG A 1 215 ? 5.695 -17.188 -13.023 1 98.62 215 ARG A O 1
ATOM 1666 N N . LEU A 1 216 ? 5.559 -16.188 -14.992 1 98.81 216 LEU A N 1
ATOM 1667 C CA . LEU A 1 216 ? 6.977 -15.859 -15.047 1 98.81 216 LEU A CA 1
ATOM 1668 C C . LEU A 1 216 ? 7.348 -14.875 -13.945 1 98.81 216 LEU A C 1
ATOM 1670 O O . LEU A 1 216 ? 8.391 -15.016 -13.305 1 98.81 216 LEU A O 1
ATOM 1674 N N . THR A 1 217 ? 6.508 -13.898 -13.727 1 98.75 217 THR A N 1
ATOM 1675 C CA . THR A 1 217 ? 6.777 -12.922 -12.688 1 98.75 217 THR A CA 1
ATOM 1676 C C . THR A 1 217 ? 6.703 -13.57 -11.305 1 98.75 217 THR A C 1
ATOM 1678 O O . THR A 1 217 ? 7.465 -13.211 -10.406 1 98.75 217 THR A O 1
ATOM 1681 N N . ARG A 1 218 ? 5.77 -14.492 -11.148 1 98.19 218 ARG A N 1
ATOM 1682 C CA . ARG A 1 218 ? 5.715 -15.258 -9.898 1 98.19 218 ARG A CA 1
ATOM 1683 C C . ARG A 1 218 ? 7.016 -16.016 -9.664 1 98.19 218 ARG A C 1
ATOM 1685 O O . ARG A 1 218 ? 7.531 -16.031 -8.547 1 98.19 218 ARG A O 1
ATOM 1692 N N . GLU A 1 219 ? 7.527 -16.609 -10.695 1 98.19 219 GLU A N 1
ATOM 1693 C CA . GLU A 1 219 ? 8.805 -17.312 -10.578 1 98.19 219 GLU A CA 1
ATOM 1694 C C . GLU A 1 219 ? 9.914 -16.359 -10.141 1 98.19 219 GLU A C 1
ATOM 1696 O O . GLU A 1 219 ? 10.734 -16.719 -9.289 1 98.19 219 GLU A O 1
ATOM 1701 N N . ILE A 1 220 ? 9.953 -15.164 -10.648 1 97.94 220 ILE A N 1
ATOM 1702 C CA . ILE A 1 220 ? 10.969 -14.164 -10.328 1 97.94 220 ILE A CA 1
ATOM 1703 C C . ILE A 1 220 ? 10.859 -13.781 -8.852 1 97.94 220 ILE A C 1
ATOM 1705 O O . ILE A 1 220 ? 11.859 -13.812 -8.125 1 97.94 220 ILE A O 1
ATOM 1709 N N . THR A 1 221 ? 9.641 -13.469 -8.383 1 97.19 221 THR A N 1
ATOM 1710 C CA . THR A 1 221 ? 9.461 -12.93 -7.035 1 97.19 221 THR A CA 1
ATOM 1711 C C . THR A 1 221 ? 9.594 -14.031 -5.992 1 97.19 221 THR A C 1
ATOM 1713 O O . THR A 1 221 ? 10.141 -13.812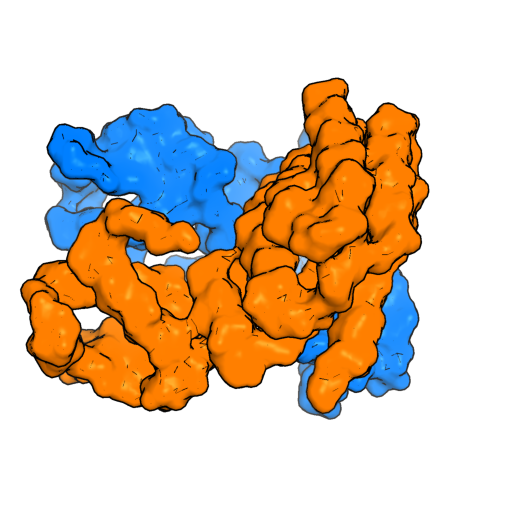 -4.91 1 97.19 221 THR A O 1
ATOM 1716 N N . VAL A 1 222 ? 9.125 -15.242 -6.316 1 94.56 222 VAL A N 1
ATOM 1717 C CA . VAL A 1 222 ? 9.305 -16.375 -5.406 1 94.56 222 VAL A CA 1
ATOM 1718 C C . VAL A 1 222 ? 10.781 -16.75 -5.328 1 94.56 222 VAL A C 1
ATOM 1720 O O . VAL A 1 222 ? 11.281 -17.094 -4.254 1 94.56 222 VAL A O 1
ATOM 1723 N N . GLY A 1 223 ? 11.445 -16.672 -6.488 1 93.75 223 GLY A N 1
ATOM 1724 C CA . GLY A 1 223 ? 12.891 -16.875 -6.488 1 93.75 223 GLY A CA 1
ATOM 1725 C C . GLY A 1 223 ? 13.625 -15.898 -5.582 1 93.75 223 GLY A C 1
ATOM 1726 O O . GLY A 1 223 ? 14.539 -16.281 -4.859 1 93.75 223 GLY A O 1
ATOM 1727 N N . ALA A 1 224 ? 13.227 -14.633 -5.621 1 93.5 224 ALA A N 1
ATOM 1728 C CA . ALA A 1 224 ? 13.828 -13.617 -4.766 1 93.5 224 ALA A CA 1
ATOM 1729 C C . ALA A 1 224 ? 13.609 -13.938 -3.289 1 93.5 224 ALA A C 1
ATOM 1731 O O . ALA A 1 224 ? 14.492 -13.703 -2.459 1 93.5 224 ALA A O 1
ATOM 1732 N N . LEU A 1 225 ? 12.469 -14.492 -2.934 1 92.12 225 LEU A N 1
ATOM 1733 C CA . LEU A 1 225 ? 12.172 -14.898 -1.562 1 92.12 225 LEU A CA 1
ATOM 1734 C C . LEU A 1 225 ? 13.078 -16.047 -1.128 1 92.12 225 LEU A C 1
ATOM 1736 O O . LEU A 1 225 ? 13.594 -16.047 -0.008 1 92.12 225 LEU A O 1
ATOM 1740 N N . HIS A 1 226 ? 13.234 -16.953 -2.045 1 89.62 226 HIS A N 1
ATOM 1741 C CA . HIS A 1 226 ? 14.102 -18.094 -1.76 1 89.62 226 HIS A CA 1
ATOM 1742 C C . HIS A 1 226 ? 15.539 -17.641 -1.528 1 89.62 226 HIS A C 1
ATOM 1744 O O . HIS A 1 226 ? 16.234 -18.203 -0.679 1 89.62 226 HIS A O 1
ATOM 1750 N N . GLU A 1 227 ? 15.984 -16.672 -2.283 1 87.19 227 GLU A N 1
ATOM 1751 C CA . GLU A 1 227 ? 17.344 -16.141 -2.127 1 87.19 227 GLU A CA 1
ATOM 1752 C C . GLU A 1 227 ? 17.547 -15.555 -0.73 1 87.19 227 GLU A C 1
ATOM 1754 O O . GLU A 1 227 ? 18.641 -15.672 -0.162 1 87.19 227 GLU A O 1
ATOM 1759 N N . LEU A 1 228 ? 16.516 -14.93 -0.168 1 87.31 228 LEU A N 1
ATOM 1760 C CA . LEU A 1 228 ? 16.609 -14.375 1.176 1 87.31 228 LEU A CA 1
ATOM 1761 C C . LEU A 1 228 ? 16.812 -15.477 2.209 1 87.31 228 LEU A C 1
ATOM 1763 O O . LEU A 1 228 ? 17.5 -15.281 3.211 1 87.31 228 LEU A O 1
ATOM 1767 N N . ASP A 1 229 ? 16.203 -16.594 1.957 1 83.19 229 ASP A N 1
ATOM 1768 C CA . ASP A 1 229 ? 16.328 -17.719 2.881 1 83.19 229 ASP A CA 1
ATOM 1769 C C . ASP A 1 229 ? 17.75 -18.281 2.881 1 83.19 229 ASP A C 1
ATOM 1771 O O . ASP A 1 229 ? 18.234 -18.75 3.91 1 83.19 229 ASP A O 1
ATOM 1775 N N . ILE A 1 230 ? 18.328 -18.141 1.725 1 70.88 230 ILE A N 1
ATOM 1776 C CA . ILE A 1 230 ? 19.688 -18.641 1.575 1 70.88 230 ILE A CA 1
ATOM 1777 C C . ILE A 1 230 ? 20.672 -17.672 2.197 1 70.88 230 ILE A C 1
ATOM 1779 O O . ILE A 1 230 ? 21.641 -18.078 2.854 1 70.88 230 ILE A O 1
ATOM 1783 N N . LEU A 1 231 ? 20.422 -16.375 2.061 1 66.69 231 LEU A N 1
ATOM 1784 C CA . LEU A 1 231 ? 21.391 -15.359 2.469 1 66.69 231 LEU A CA 1
ATOM 1785 C C . LEU A 1 231 ? 21.141 -14.93 3.91 1 66.69 231 LEU A C 1
ATOM 1787 O O . LEU A 1 231 ? 21.875 -14.102 4.449 1 66.69 231 LEU A O 1
ATOM 1791 N N . ALA A 1 232 ? 19.984 -15.391 4.496 1 64.19 232 ALA A N 1
ATOM 1792 C CA . ALA A 1 232 ? 19.703 -15.086 5.895 1 64.19 232 ALA A CA 1
ATOM 1793 C C . ALA A 1 232 ? 20.828 -15.547 6.805 1 64.19 232 ALA A C 1
ATOM 1795 O O . ALA A 1 232 ? 21.328 -16.672 6.672 1 64.19 232 ALA A O 1
ATOM 1796 N N . PRO A 1 233 ? 21.453 -14.406 7.48 1 56.81 233 PRO A N 1
ATOM 1797 C CA . PRO A 1 233 ? 22.531 -14.867 8.352 1 56.81 233 PRO A CA 1
ATOM 1798 C C . PRO A 1 233 ? 22.109 -15.992 9.289 1 56.81 233 PRO A C 1
ATOM 1800 O O . PRO A 1 233 ? 20.922 -16.141 9.578 1 56.81 233 PRO A O 1
ATOM 1803 N N . MET B 1 1 ? -21.141 7.824 11.188 1 23.72 1 MET B N 1
ATOM 1804 C CA . MET B 1 1 ? -20.516 8.195 12.453 1 23.72 1 MET B CA 1
ATOM 1805 C C . MET B 1 1 ? -19.391 9.203 12.227 1 23.72 1 MET B C 1
ATOM 1807 O O . MET B 1 1 ? -18.469 8.953 11.445 1 23.72 1 MET B O 1
ATOM 1811 N N . THR B 1 2 ? -19.75 10.539 12.273 1 30.55 2 THR B N 1
ATOM 1812 C CA . THR B 1 2 ? -18.938 11.742 12.375 1 30.55 2 THR B CA 1
ATOM 1813 C C . THR B 1 2 ? -17.766 11.539 13.344 1 30.55 2 THR B C 1
ATOM 1815 O O . THR B 1 2 ? -17.984 11.18 14.5 1 30.55 2 THR B O 1
ATOM 1818 N N . THR B 1 3 ? -16.781 10.914 13.008 1 36.38 3 THR B N 1
ATOM 1819 C CA . THR B 1 3 ? -15.805 10.93 14.086 1 36.38 3 THR B CA 1
ATOM 1820 C C . THR B 1 3 ? -15.852 12.258 14.836 1 36.38 3 THR B C 1
ATOM 1822 O O . THR B 1 3 ? -15.57 13.312 14.258 1 36.38 3 THR B O 1
ATOM 1825 N N . PRO B 1 4 ? -16.594 12.406 15.828 1 40.94 4 PRO B N 1
ATOM 1826 C CA . PRO B 1 4 ? -16.828 13.625 16.609 1 40.94 4 PRO B CA 1
ATOM 1827 C C . PRO B 1 4 ? -15.648 14.602 16.531 1 40.94 4 PRO B C 1
ATOM 1829 O O . PRO B 1 4 ? -15.859 15.812 16.422 1 40.94 4 PRO B O 1
ATOM 1832 N N . GLY B 1 5 ? -14.414 14.195 17.141 1 44.34 5 GLY B N 1
ATOM 1833 C CA . GLY B 1 5 ? -13.422 15.117 17.688 1 44.34 5 GLY B CA 1
ATOM 1834 C C . GLY B 1 5 ? -12.719 15.93 16.609 1 44.34 5 GLY B C 1
ATOM 1835 O O . GLY B 1 5 ? -11.656 16.5 16.844 1 44.34 5 GLY B O 1
ATOM 1836 N N . ARG B 1 6 ? -12.891 15.523 15.406 1 59.25 6 ARG B N 1
ATOM 1837 C CA . ARG B 1 6 ? -11.977 16.312 14.578 1 59.25 6 ARG B CA 1
ATOM 1838 C C . ARG B 1 6 ? -12.391 17.781 14.555 1 59.25 6 ARG B C 1
ATOM 1840 O O . ARG B 1 6 ? -13.5 18.109 14.117 1 59.25 6 ARG B O 1
ATOM 1847 N N . GLY B 1 7 ? -12.031 18.5 15.703 1 69.31 7 GLY B N 1
ATOM 1848 C CA . GLY B 1 7 ? -12.086 19.938 15.883 1 69.31 7 GLY B CA 1
ATOM 1849 C C . GLY B 1 7 ? -12.492 20.688 14.617 1 69.31 7 GLY B C 1
ATOM 1850 O O . GLY B 1 7 ? -13.023 20.078 13.688 1 69.31 7 GLY B O 1
ATOM 1851 N N . LEU B 1 8 ? -12.648 21.891 14.578 1 75.81 8 LEU B N 1
ATOM 1852 C CA . LEU B 1 8 ? -13.031 22.828 13.531 1 75.81 8 LEU B CA 1
ATOM 1853 C C . LEU B 1 8 ? -12.336 22.469 12.219 1 75.81 8 LEU B C 1
ATOM 1855 O O . LEU B 1 8 ? -12.93 22.609 11.141 1 75.81 8 LEU B O 1
ATOM 1859 N N . HIS B 1 9 ? -11.219 21.781 12.266 1 84.19 9 HIS B N 1
ATOM 1860 C CA . HIS B 1 9 ? -10.539 21.438 11.016 1 84.19 9 HIS B CA 1
ATOM 1861 C C . HIS B 1 9 ? -11.156 20.203 10.367 1 84.19 9 HIS B C 1
ATOM 1863 O O . HIS B 1 9 ? -11.125 20.062 9.141 1 84.19 9 HIS B O 1
ATOM 1869 N N . GLY B 1 10 ? -11.773 19.344 11.164 1 87.5 10 GLY B N 1
ATOM 1870 C CA . GLY B 1 10 ? -12.469 18.188 10.617 1 87.5 10 GLY B CA 1
ATOM 1871 C C . GLY B 1 10 ? -13.609 18.547 9.695 1 87.5 10 GLY B C 1
ATOM 1872 O O . GLY B 1 10 ? -13.797 17.938 8.648 1 87.5 10 GLY B O 1
ATOM 1873 N N . HIS B 1 11 ? -14.289 19.609 10.102 1 89.31 11 HIS B N 1
ATOM 1874 C CA . HIS B 1 11 ? -15.391 20.078 9.281 1 89.31 11 HIS B CA 1
ATOM 1875 C C . HIS B 1 11 ? -14.891 20.562 7.918 1 89.31 11 HIS B C 1
ATOM 1877 O O . HIS B 1 11 ? -15.5 20.266 6.891 1 89.31 11 HIS B O 1
ATOM 1883 N N . VAL B 1 12 ? -13.844 21.281 7.887 1 92.31 12 VAL B N 1
ATOM 1884 C CA . VAL B 1 12 ? -13.242 21.75 6.645 1 92.31 12 VAL B CA 1
ATOM 1885 C C . VAL B 1 12 ? -12.859 20.562 5.77 1 92.31 12 VAL B C 1
ATOM 1887 O O . VAL B 1 12 ? -13.172 20.531 4.578 1 92.31 12 VAL B O 1
ATOM 1890 N N . LEU B 1 13 ? -12.32 19.531 6.375 1 93.5 13 LEU B N 1
ATOM 1891 C CA . LEU B 1 13 ? -11.867 18.344 5.648 1 93.5 13 LEU B CA 1
ATOM 1892 C C . LEU B 1 13 ? -13.055 17.578 5.074 1 93.5 13 LEU B C 1
ATOM 1894 O O . LEU B 1 13 ? -12.984 17.078 3.949 1 93.5 13 LEU B O 1
ATOM 1898 N N . ASP B 1 14 ? -14.094 17.562 5.84 1 91.88 14 ASP B N 1
ATOM 1899 C CA . ASP B 1 14 ? -15.273 16.797 5.438 1 91.88 14 ASP B CA 1
ATOM 1900 C C . ASP B 1 14 ? -15.945 17.438 4.223 1 91.88 14 ASP B C 1
ATOM 1902 O O . ASP B 1 14 ? -16.75 16.797 3.543 1 91.88 14 ASP B O 1
ATOM 1906 N N . THR B 1 15 ? -15.633 18.641 3.967 1 92.44 15 THR B N 1
ATOM 1907 C CA . THR B 1 15 ? -16.219 19.344 2.826 1 92.44 15 THR B CA 1
ATOM 1908 C C . THR B 1 15 ? -15.211 19.453 1.688 1 92.44 15 THR B C 1
ATOM 1910 O O . THR B 1 15 ? -15.5 19.062 0.554 1 92.44 15 THR B O 1
ATOM 1913 N N . LEU B 1 16 ? -14.023 19.875 1.969 1 93.25 16 LEU B N 1
ATOM 1914 C CA . LEU B 1 16 ? -13.023 20.141 0.942 1 93.25 16 LEU B CA 1
ATOM 1915 C C . LEU B 1 16 ? -12.484 18.828 0.365 1 93.25 16 LEU B C 1
ATOM 1917 O O . LEU B 1 16 ? -12.219 18.75 -0.835 1 93.25 16 LEU B O 1
ATOM 1921 N N . GLY B 1 17 ? -12.336 17.828 1.237 1 94.56 17 GLY B N 1
ATOM 1922 C CA . GLY B 1 17 ? -11.836 16.531 0.79 1 94.56 17 GLY B CA 1
ATOM 1923 C C . GLY B 1 17 ? -12.656 15.938 -0.335 1 94.56 17 GLY B C 1
ATOM 1924 O O . GLY B 1 17 ? -12.156 15.75 -1.445 1 94.56 17 GLY B O 1
ATOM 1925 N N . PRO B 1 18 ? -13.93 15.734 -0.061 1 94.94 18 PRO B N 1
ATOM 1926 C CA . PRO B 1 18 ? -14.805 15.203 -1.104 1 94.94 18 PRO B CA 1
ATOM 1927 C C . PRO B 1 18 ? -14.891 16.109 -2.33 1 94.94 18 PRO B C 1
ATOM 1929 O O . PRO B 1 18 ? -14.953 15.625 -3.461 1 94.94 18 PRO B O 1
ATOM 1932 N N . ALA B 1 19 ? -14.844 17.422 -2.145 1 94.31 19 ALA B N 1
ATOM 1933 C CA . ALA B 1 19 ? -14.922 18.359 -3.264 1 94.31 19 ALA B CA 1
ATOM 1934 C C . ALA B 1 19 ? -13.703 18.219 -4.176 1 94.31 19 ALA B C 1
ATOM 1936 O O . ALA B 1 19 ? -13.836 18.203 -5.402 1 94.31 19 ALA B O 1
ATOM 1937 N N . ILE B 1 20 ? -12.562 18.062 -3.582 1 95 20 ILE B N 1
ATOM 1938 C CA . ILE B 1 20 ? -11.328 17.922 -4.352 1 95 20 ILE B CA 1
ATOM 1939 C C . ILE B 1 20 ? -11.328 16.578 -5.082 1 95 20 ILE B C 1
ATOM 1941 O O . ILE B 1 20 ? -11.062 16.531 -6.281 1 95 20 ILE B O 1
ATOM 1945 N N . THR B 1 21 ? -11.703 15.508 -4.414 1 95.75 21 THR B N 1
ATOM 1946 C CA . THR B 1 21 ? -11.617 14.172 -5.004 1 95.75 21 THR B CA 1
ATOM 1947 C C . THR B 1 21 ? -12.711 13.969 -6.047 1 95.75 21 THR B C 1
ATOM 1949 O O . THR B 1 21 ? -12.57 13.141 -6.949 1 95.75 21 THR B O 1
ATOM 1952 N N . ALA B 1 22 ? -13.766 14.773 -5.957 1 93.69 22 ALA B N 1
ATOM 1953 C CA . ALA B 1 22 ? -14.859 14.695 -6.93 1 93.69 22 ALA B CA 1
ATOM 1954 C C . ALA B 1 22 ? -14.547 15.539 -8.164 1 93.69 22 ALA B C 1
ATOM 1956 O O . ALA B 1 22 ? -15.289 15.5 -9.148 1 93.69 22 ALA B O 1
ATOM 1957 N N . GLY B 1 23 ? -13.531 16.328 -8.094 1 92.75 23 GLY B N 1
ATOM 1958 C CA . GLY B 1 23 ? -13.109 17.109 -9.242 1 92.75 23 GLY B CA 1
ATOM 1959 C C . GLY B 1 23 ? -13.727 18.5 -9.281 1 92.75 23 GLY B C 1
ATOM 1960 O O . GLY B 1 23 ? -13.68 19.172 -10.305 1 92.75 23 GLY B O 1
ATOM 1961 N N . GLU B 1 24 ? -14.344 18.891 -8.203 1 93.31 24 GLU B N 1
ATOM 1962 C CA . GLU B 1 24 ? -14.883 20.234 -8.148 1 93.31 24 GLU B CA 1
ATOM 1963 C C . GLU B 1 24 ? -13.773 21.281 -8.227 1 93.31 24 GLU B C 1
ATOM 1965 O O . GLU B 1 24 ? -14 22.406 -8.672 1 93.31 24 GLU B O 1
ATOM 1970 N N . TYR B 1 25 ? -12.648 20.969 -7.719 1 93.81 25 TYR B N 1
ATOM 1971 C CA . TYR B 1 25 ? -11.422 21.75 -7.859 1 93.81 25 TYR B CA 1
ATOM 1972 C C . TYR B 1 25 ? -10.422 21.031 -8.758 1 93.81 25 TYR B C 1
ATOM 1974 O O . TYR B 1 25 ? -9.742 20.109 -8.312 1 93.81 25 TYR B O 1
ATOM 1982 N N . PRO B 1 26 ? -10.367 21.406 -10.008 1 94.12 26 PRO B N 1
ATOM 1983 C CA . PRO B 1 26 ? -9.508 20.688 -10.961 1 94.12 26 PRO B CA 1
ATOM 1984 C C . PRO B 1 26 ? -8.031 20.734 -10.578 1 94.12 26 PRO B C 1
ATOM 1986 O O . PRO B 1 26 ? -7.598 21.672 -9.898 1 94.12 26 PRO B O 1
ATOM 1989 N N . ALA B 1 27 ? -7.324 19.734 -11.062 1 95.44 27 ALA B N 1
ATOM 1990 C CA . ALA B 1 27 ? -5.875 19.719 -10.867 1 95.44 27 ALA B CA 1
ATOM 1991 C C . ALA B 1 27 ? -5.242 21.016 -11.344 1 95.44 27 ALA B C 1
ATOM 1993 O O . ALA B 1 27 ? -5.602 21.531 -12.406 1 95.44 27 ALA B O 1
ATOM 1994 N N . GLY B 1 28 ? -4.367 21.547 -10.477 1 94.81 28 GLY B N 1
ATOM 1995 C CA . GLY B 1 28 ? -3.666 22.766 -10.844 1 94.81 28 GLY B CA 1
ATOM 1996 C C . GLY B 1 28 ? -4.352 24.016 -10.344 1 94.81 28 GLY B C 1
ATOM 1997 O O . GLY B 1 28 ? -3.752 25.094 -10.328 1 94.81 28 GLY B O 1
ATOM 1998 N N . SER B 1 29 ? -5.617 23.938 -9.953 1 94.38 29 SER B N 1
ATOM 1999 C CA . SER B 1 29 ? -6.316 25.094 -9.43 1 94.38 29 SER B CA 1
ATOM 2000 C C . SER B 1 29 ? -5.719 25.547 -8.094 1 94.38 29 SER B C 1
ATOM 2002 O O . SER B 1 29 ? -5.211 24.734 -7.328 1 94.38 29 SER B O 1
ATOM 2004 N N . VAL B 1 30 ? -5.812 26.844 -7.852 1 94.75 30 VAL B N 1
ATOM 2005 C CA . VAL B 1 30 ? -5.234 27.438 -6.652 1 94.75 30 VAL B CA 1
ATOM 2006 C C . VAL B 1 30 ? -6.336 27.734 -5.645 1 94.75 30 VAL B C 1
ATOM 2008 O O . VAL B 1 30 ? -7.332 28.391 -5.984 1 94.75 30 VAL B O 1
ATOM 2011 N N . LEU B 1 31 ? -6.109 27.172 -4.461 1 91.94 31 LEU B N 1
ATOM 2012 C CA . LEU B 1 31 ? -7 27.469 -3.344 1 91.94 31 LEU B CA 1
ATOM 2013 C C . LEU B 1 31 ? -6.406 28.547 -2.438 1 91.94 31 LEU B C 1
ATOM 2015 O O . LEU B 1 31 ? -5.367 28.328 -1.808 1 91.94 31 LEU B O 1
ATOM 2019 N N . ARG B 1 32 ? -7.086 29.703 -2.33 1 89.56 32 ARG B N 1
ATOM 2020 C CA . ARG B 1 32 ? -6.629 30.766 -1.443 1 89.56 32 ARG B CA 1
ATOM 2021 C C . ARG B 1 32 ? -7.082 30.516 -0.008 1 89.56 32 ARG B C 1
ATOM 2023 O O . ARG B 1 32 ? -8.281 30.562 0.284 1 89.56 32 ARG B O 1
ATOM 2030 N N . THR B 1 33 ? -6.129 30.312 0.779 1 88 33 THR B N 1
ATOM 2031 C CA . THR B 1 33 ? -6.391 29.891 2.152 1 88 33 THR B CA 1
ATOM 2032 C C . THR B 1 33 ? -7.25 30.922 2.877 1 88 33 THR B C 1
ATOM 2034 O O . THR B 1 33 ? -8.117 30.562 3.678 1 88 33 THR B O 1
ATOM 2037 N N . ASP B 1 34 ? -7.039 32.188 2.553 1 88.62 34 ASP B N 1
ATOM 2038 C CA . ASP B 1 34 ? -7.809 33.25 3.197 1 88.62 34 ASP B CA 1
ATOM 2039 C C . ASP B 1 34 ? -9.273 33.219 2.76 1 88.62 34 ASP B C 1
ATOM 2041 O O . ASP B 1 34 ? -10.18 33.344 3.586 1 88.62 34 ASP B O 1
ATOM 2045 N N . GLU B 1 35 ? -9.508 33.031 1.522 1 88.88 35 GLU B N 1
ATOM 2046 C CA . GLU B 1 35 ? -10.867 32.938 0.996 1 88.88 35 GLU B CA 1
ATOM 2047 C C . GLU B 1 35 ? -11.586 31.688 1.536 1 88.88 35 GLU B C 1
ATOM 2049 O O . GLU B 1 35 ? -12.766 31.75 1.87 1 88.88 35 GLU B O 1
ATOM 2054 N N . LEU B 1 36 ? -10.844 30.625 1.627 1 87.81 36 LEU B N 1
ATOM 2055 C CA . LEU B 1 36 ? -11.43 29.391 2.139 1 87.81 36 LEU B CA 1
ATOM 2056 C C . LEU B 1 36 ? -11.758 29.516 3.621 1 87.81 36 LEU B C 1
ATOM 2058 O O . LEU B 1 36 ? -12.812 29.047 4.07 1 87.81 36 LEU B O 1
ATOM 2062 N N . ALA B 1 37 ? -10.867 30.141 4.332 1 92.38 37 ALA B N 1
ATOM 2063 C CA . ALA B 1 37 ? -11.125 30.359 5.754 1 92.38 37 ALA B CA 1
ATOM 2064 C C . ALA B 1 37 ? -12.414 31.156 5.961 1 92.38 37 ALA B C 1
ATOM 2066 O O . ALA B 1 37 ? -13.203 30.844 6.859 1 92.38 37 ALA B O 1
ATOM 2067 N N . GLN B 1 38 ? -12.609 32.156 5.148 1 92.5 38 GLN B N 1
ATOM 2068 C CA . GLN B 1 38 ? -13.812 32.969 5.219 1 92.5 38 GLN B CA 1
ATOM 2069 C C . GLN B 1 38 ? -15.047 32.156 4.836 1 92.5 38 GLN B C 1
ATOM 2071 O O . GLN B 1 38 ? -16.078 32.219 5.523 1 92.5 38 GLN B O 1
ATOM 2076 N N . HIS B 1 39 ? -14.898 31.391 3.826 1 89.69 39 HIS B N 1
ATOM 2077 C CA . HIS B 1 39 ? -16.016 30.594 3.328 1 89.69 39 HIS B CA 1
ATOM 2078 C C . HIS B 1 39 ? -16.469 29.578 4.371 1 89.69 39 HIS B C 1
ATOM 2080 O O . HIS B 1 39 ? -17.672 29.375 4.566 1 89.69 39 HIS B O 1
ATOM 2086 N N . PHE B 1 40 ? -15.508 28.969 5.078 1 91.31 40 PHE B N 1
ATOM 2087 C CA . PHE B 1 40 ? -15.812 27.922 6.051 1 91.31 40 PHE B CA 1
ATOM 2088 C C . PHE B 1 40 ? -16 28.516 7.441 1 91.31 40 PHE B C 1
ATOM 2090 O O . PHE B 1 40 ? -16.328 27.812 8.391 1 91.31 40 PHE B O 1
ATOM 2097 N N . GLU B 1 41 ? -15.773 29.797 7.582 1 92.94 41 GLU B N 1
ATOM 2098 C CA . GLU B 1 41 ? -15.922 30.531 8.836 1 92.94 41 GLU B CA 1
ATOM 2099 C C . GLU B 1 41 ? -15.039 29.938 9.93 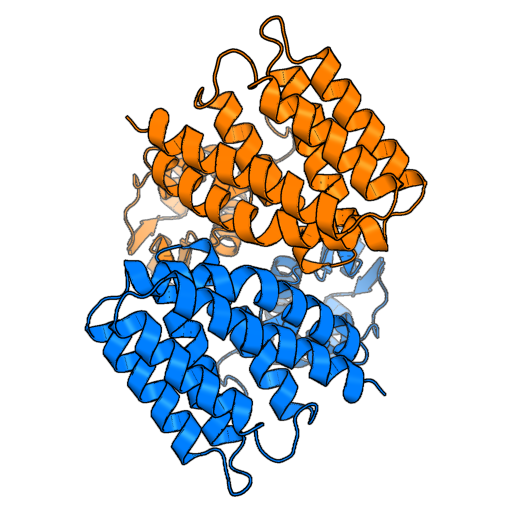1 92.94 41 GLU B C 1
ATOM 2101 O O . GLU B 1 41 ? -15.508 29.656 11.031 1 92.94 41 GLU B O 1
ATOM 2106 N N . VAL B 1 42 ? -13.766 29.734 9.555 1 93.62 42 VAL B N 1
ATOM 2107 C CA . VAL B 1 42 ? -12.781 29.25 10.516 1 93.62 42 VAL B CA 1
ATOM 2108 C C . VAL B 1 42 ? -11.57 30.188 10.523 1 93.62 42 VAL B C 1
ATOM 2110 O O . VAL B 1 42 ? -11.398 31 9.609 1 93.62 42 VAL B O 1
ATOM 2113 N N . SER B 1 43 ? -10.828 30.109 11.57 1 92.5 43 SER B N 1
ATOM 2114 C CA . SER B 1 43 ? -9.609 30.906 11.672 1 92.5 43 SER B CA 1
ATOM 2115 C C . SER B 1 43 ? -8.562 30.453 10.656 1 92.5 43 SER B C 1
ATOM 2117 O O . SER B 1 43 ? -8.672 29.344 10.102 1 92.5 43 SER B O 1
ATOM 2119 N N . ARG B 1 44 ? -7.57 31.281 10.469 1 89.12 44 ARG B N 1
ATOM 2120 C CA . ARG B 1 44 ? -6.469 30.938 9.578 1 89.12 44 ARG B CA 1
ATOM 2121 C C . ARG B 1 44 ? -5.688 29.75 10.102 1 89.12 44 ARG B C 1
ATOM 2123 O O . ARG B 1 44 ? -5.199 28.922 9.328 1 89.12 44 ARG B O 1
ATOM 2130 N N . SER B 1 45 ? -5.605 29.688 11.367 1 87.69 45 SER B N 1
ATOM 2131 C CA . SER B 1 45 ? -4.879 28.578 11.977 1 87.69 45 SER B CA 1
ATOM 2132 C C . SER B 1 45 ? -5.59 27.25 11.727 1 87.69 45 SER B C 1
ATOM 2134 O O . SER B 1 45 ? -4.945 26.25 11.414 1 87.69 45 SER B O 1
ATOM 2136 N N . VAL B 1 46 ? -6.863 27.234 11.82 1 89.44 46 VAL B N 1
ATOM 2137 C CA . VAL B 1 46 ? -7.66 26.047 11.562 1 89.44 46 VAL B CA 1
ATOM 2138 C C . VAL B 1 46 ? -7.551 25.656 10.086 1 89.44 46 VAL B C 1
ATOM 2140 O O . VAL B 1 46 ? -7.391 24.469 9.758 1 89.44 46 VAL B O 1
ATOM 2143 N N . MET B 1 47 ? -7.562 26.656 9.281 1 91.62 47 MET B N 1
ATOM 2144 C CA . MET B 1 47 ? -7.457 26.406 7.852 1 91.62 47 MET B CA 1
ATOM 2145 C C . MET B 1 47 ? -6.086 25.828 7.504 1 91.62 47 MET B C 1
ATOM 2147 O O . MET B 1 47 ? -5.988 24.875 6.715 1 91.62 47 MET B O 1
ATOM 2151 N N . ARG B 1 48 ? -5.094 26.312 8.094 1 84.88 48 ARG B N 1
ATOM 2152 C CA . ARG B 1 48 ? -3.742 25.812 7.863 1 84.88 48 ARG B CA 1
ATOM 2153 C C . ARG B 1 48 ? -3.619 24.359 8.289 1 84.88 48 ARG B C 1
ATOM 2155 O O . ARG B 1 48 ? -2.945 23.562 7.629 1 84.88 48 ARG B O 1
ATOM 2162 N N . GLU B 1 49 ? -4.297 24.062 9.328 1 84.81 49 GLU B N 1
ATOM 2163 C CA . GLU B 1 49 ? -4.293 22.688 9.797 1 84.81 49 GLU B CA 1
ATOM 2164 C C . GLU B 1 49 ? -4.977 21.766 8.789 1 84.81 49 GLU B C 1
ATOM 2166 O O . GLU B 1 49 ? -4.473 20.672 8.5 1 84.81 49 GLU B O 1
ATOM 2171 N N . ALA B 1 50 ? -6.051 22.203 8.297 1 91.38 50 ALA B N 1
ATOM 2172 C CA . ALA B 1 50 ? -6.777 21.422 7.301 1 91.38 50 ALA B CA 1
ATOM 2173 C C . ALA B 1 50 ? -5.941 21.219 6.039 1 91.38 50 ALA B C 1
ATOM 2175 O O . ALA B 1 50 ? -5.871 20.109 5.5 1 91.38 50 ALA B O 1
ATOM 2176 N N . VAL B 1 51 ? -5.305 22.25 5.672 1 90.62 51 VAL B N 1
ATOM 2177 C CA . VAL B 1 51 ? -4.473 22.188 4.477 1 90.62 51 VAL B CA 1
ATOM 2178 C C . VAL B 1 51 ? -3.299 21.234 4.695 1 90.62 51 VAL B C 1
ATOM 2180 O O . VAL B 1 51 ? -2.932 20.484 3.799 1 90.62 51 VAL B O 1
ATOM 2183 N N . ARG B 1 52 ? -2.809 21.203 5.848 1 86.12 52 ARG B N 1
ATOM 2184 C CA . ARG B 1 52 ? -1.704 20.297 6.172 1 86.12 52 ARG B CA 1
ATOM 2185 C C . ARG B 1 52 ? -2.133 18.844 6.062 1 86.12 52 ARG B C 1
ATOM 2187 O O . ARG B 1 52 ? -1.369 18 5.582 1 86.12 52 ARG B O 1
ATOM 2194 N N . VAL B 1 53 ? -3.293 18.594 6.527 1 88.62 53 VAL B N 1
ATOM 2195 C CA . VAL B 1 53 ? -3.814 17.234 6.438 1 88.62 53 VAL B CA 1
ATOM 2196 C C . VAL B 1 53 ? -3.992 16.844 4.973 1 88.62 53 VAL B C 1
ATOM 2198 O O . VAL B 1 53 ? -3.564 15.766 4.555 1 88.62 53 VAL B O 1
ATOM 2201 N N . LEU B 1 54 ? -4.516 17.781 4.199 1 93.69 54 LEU B N 1
ATOM 2202 C CA . LEU B 1 54 ? -4.715 17.516 2.775 1 93.69 54 LEU B CA 1
ATOM 2203 C C . LEU B 1 54 ? -3.375 17.328 2.066 1 93.69 54 LEU B C 1
ATOM 2205 O O . LEU B 1 54 ? -3.264 16.531 1.139 1 93.69 54 LEU B O 1
ATOM 2209 N N . GLU B 1 55 ? -2.363 18.016 2.527 1 91.56 55 GLU B N 1
ATOM 2210 C CA . GLU B 1 55 ? -1.019 17.891 1.971 1 91.56 55 GLU B CA 1
ATOM 2211 C C . GLU B 1 55 ? -0.419 16.531 2.279 1 91.56 55 GLU B C 1
ATOM 2213 O O . GLU B 1 55 ? 0.232 15.922 1.427 1 91.56 55 GLU B O 1
ATOM 2218 N N . SER B 1 56 ? -0.694 16.062 3.49 1 87.12 56 SER B N 1
ATOM 2219 C CA . SER B 1 56 ? -0.162 14.766 3.885 1 87.12 56 SER B CA 1
ATOM 2220 C C . SER B 1 56 ? -0.776 13.648 3.055 1 87.12 56 SER B C 1
ATOM 2222 O O . SER B 1 56 ? -0.196 12.562 2.938 1 87.12 56 SER B O 1
ATOM 2224 N N . MET B 1 57 ? -1.933 13.953 2.416 1 93 57 MET B N 1
ATOM 2225 C CA . MET B 1 57 ? -2.621 13 1.551 1 93 57 MET B CA 1
ATOM 2226 C C . MET B 1 57 ? -2.248 13.219 0.089 1 93 57 MET B C 1
ATOM 2228 O O . MET B 1 57 ? -2.73 12.508 -0.794 1 93 57 MET B O 1
ATOM 2232 N N . HIS B 1 58 ? -1.489 14.242 -0.154 1 94.38 58 HIS B N 1
ATOM 2233 C CA . HIS B 1 58 ? -0.998 14.633 -1.471 1 94.38 58 HIS B CA 1
ATOM 2234 C C . HIS B 1 58 ? -2.137 15.117 -2.363 1 94.38 58 HIS B C 1
ATOM 2236 O O . HIS B 1 58 ? -2.078 14.969 -3.586 1 94.38 58 HIS B O 1
ATOM 2242 N N . LEU B 1 59 ? -3.17 15.586 -1.748 1 96.25 59 LEU B N 1
ATOM 2243 C CA . LEU B 1 59 ? -4.262 16.156 -2.527 1 96.25 59 LEU B CA 1
ATOM 2244 C C . LEU B 1 59 ? -3.918 17.562 -2.994 1 96.25 59 LEU B C 1
ATOM 2246 O O . LEU B 1 59 ? -4.402 18.016 -4.035 1 96.25 59 LEU B O 1
ATOM 2250 N N . VAL B 1 60 ? -3.115 18.266 -2.117 1 95.81 60 VAL B N 1
ATOM 2251 C CA . VAL B 1 60 ? -2.736 19.641 -2.416 1 95.81 60 VAL B CA 1
ATOM 2252 C C . VAL B 1 60 ? -1.258 19.844 -2.096 1 95.81 60 VAL B C 1
ATOM 2254 O O . VAL B 1 60 ? -0.622 19 -1.479 1 95.81 60 VAL B O 1
ATOM 2257 N N . GLU B 1 61 ? -0.726 20.844 -2.633 1 94.56 61 GLU B N 1
ATOM 2258 C CA . GLU B 1 61 ? 0.627 21.297 -2.316 1 94.56 61 GLU B CA 1
ATOM 2259 C C . GLU B 1 61 ? 0.668 22.812 -2.088 1 94.56 61 GLU B C 1
ATOM 2261 O O . GLU B 1 61 ? 0.001 23.562 -2.795 1 94.56 61 GLU B O 1
ATOM 2266 N N . SER B 1 62 ? 1.4 23.172 -0.995 1 89.81 62 SER B N 1
ATOM 2267 C CA . SER B 1 62 ? 1.566 24.594 -0.709 1 89.81 62 SER B CA 1
ATOM 2268 C C . SER B 1 62 ? 2.854 25.125 -1.321 1 89.81 62 SER B C 1
ATOM 2270 O O . SER B 1 62 ? 3.896 24.469 -1.267 1 89.81 62 SER B O 1
ATOM 2272 N N . ARG B 1 63 ? 2.742 26.219 -2.078 1 83.06 63 ARG B N 1
ATOM 2273 C CA . ARG B 1 63 ? 3.902 26.922 -2.625 1 83.06 63 ARG B CA 1
ATOM 2274 C C . ARG B 1 63 ? 3.945 28.375 -2.154 1 83.06 63 ARG B C 1
ATOM 2276 O O . ARG B 1 63 ? 2.906 29.031 -2.053 1 83.06 63 ARG B O 1
ATOM 2283 N N . ARG B 1 64 ? 5.172 28.734 -1.888 1 79.38 64 ARG B N 1
ATOM 2284 C CA . ARG B 1 64 ? 5.375 30.109 -1.427 1 79.38 64 ARG B CA 1
ATOM 2285 C C . ARG B 1 64 ? 4.84 31.109 -2.439 1 79.38 64 ARG B C 1
ATOM 2287 O O . ARG B 1 64 ? 5.117 31 -3.635 1 79.38 64 ARG B O 1
ATOM 2294 N N . ARG B 1 65 ? 4.062 32.031 -2.004 1 81.88 65 ARG B N 1
ATOM 2295 C CA . ARG B 1 65 ? 3.557 33.188 -2.744 1 81.88 65 ARG B CA 1
ATOM 2296 C C . ARG B 1 65 ? 2.527 32.781 -3.785 1 81.88 65 ARG B C 1
ATOM 2298 O O . ARG B 1 65 ? 2.125 33.562 -4.633 1 81.88 65 ARG B O 1
ATOM 2305 N N . VAL B 1 66 ? 2.268 31.531 -3.936 1 82.94 66 VAL B N 1
ATOM 2306 C CA . VAL B 1 66 ? 1.273 31.047 -4.891 1 82.94 66 VAL B CA 1
ATOM 2307 C C . VAL B 1 66 ? 0.005 30.625 -4.152 1 82.94 66 VAL B C 1
ATOM 2309 O O . VAL B 1 66 ? -1.105 30.969 -4.574 1 82.94 66 VAL B O 1
ATOM 2312 N N . GLY B 1 67 ? 0.104 29.969 -3.004 1 88.56 67 GLY B N 1
ATOM 2313 C CA . GLY B 1 67 ? -1.037 29.406 -2.289 1 88.56 67 GLY B CA 1
ATOM 2314 C C . GLY B 1 67 ? -1.076 27.891 -2.305 1 88.56 67 GLY B C 1
ATOM 2315 O O . GLY B 1 67 ? -0.031 27.25 -2.314 1 88.56 67 GLY B O 1
ATOM 2316 N N . VAL B 1 68 ? -2.26 27.344 -2.168 1 94.5 68 VAL B N 1
ATOM 2317 C CA . VAL B 1 68 ? -2.453 25.891 -2.119 1 94.5 68 VAL B CA 1
ATOM 2318 C C . VAL B 1 68 ? -2.982 25.406 -3.461 1 94.5 68 VAL B C 1
ATOM 2320 O O . VAL B 1 68 ? -4.039 25.844 -3.922 1 94.5 68 VAL B O 1
ATOM 2323 N N . THR B 1 69 ? -2.242 24.5 -4.098 1 96.62 69 THR B N 1
ATOM 2324 C CA . THR B 1 69 ? -2.609 24 -5.414 1 96.62 69 THR B CA 1
ATOM 2325 C C . THR B 1 69 ? -3.092 22.562 -5.328 1 96.62 69 THR B C 1
ATOM 2327 O O . THR B 1 69 ? -2.498 21.75 -4.617 1 96.62 69 THR B O 1
ATOM 2330 N N . VAL B 1 70 ? -4.176 22.281 -6.047 1 97.12 70 VAL B N 1
ATOM 2331 C CA . VAL B 1 70 ? -4.711 20.922 -6.086 1 97.12 70 VAL B CA 1
ATOM 2332 C C . VAL B 1 70 ? -3.826 20.047 -6.969 1 97.12 70 VAL B C 1
ATOM 2334 O O . VAL B 1 70 ? -3.498 20.422 -8.094 1 97.12 70 VAL B O 1
ATOM 2337 N N . ARG B 1 71 ? -3.412 18.891 -6.5 1 96.88 71 ARG B N 1
ATOM 2338 C CA . ARG B 1 71 ? -2.545 17.984 -7.23 1 96.88 71 ARG B CA 1
ATOM 2339 C C . ARG B 1 71 ? -3.361 17.062 -8.141 1 96.88 71 ARG B C 1
ATOM 2341 O O . ARG B 1 71 ? -4.547 16.844 -7.902 1 96.88 71 ARG B O 1
ATOM 2348 N N . PRO B 1 72 ? -2.709 16.625 -9.234 1 95.88 72 PRO B N 1
ATOM 2349 C CA . PRO B 1 72 ? -3.404 15.617 -10.039 1 95.88 72 PRO B CA 1
ATOM 2350 C C . PRO B 1 72 ? -3.623 14.305 -9.289 1 95.88 72 PRO B C 1
ATOM 2352 O O . PRO B 1 72 ? -2.84 13.961 -8.406 1 95.88 72 PRO B O 1
ATOM 2355 N N . ASP B 1 73 ? -4.684 13.555 -9.641 1 93.12 73 ASP B N 1
ATOM 2356 C CA . ASP B 1 73 ? -5.078 12.344 -8.93 1 93.12 73 ASP B CA 1
ATOM 2357 C C . ASP B 1 73 ? -3.986 11.281 -9.008 1 93.12 73 ASP B C 1
ATOM 2359 O O . ASP B 1 73 ? -3.9 10.406 -8.148 1 93.12 73 ASP B O 1
ATOM 2363 N N . THR B 1 74 ? -3.061 11.391 -9.977 1 92.38 74 THR B N 1
ATOM 2364 C CA . THR B 1 74 ? -1.969 10.43 -10.133 1 92.38 74 THR B CA 1
ATOM 2365 C C . THR B 1 74 ? -0.946 10.594 -9.016 1 92.38 74 THR B C 1
ATOM 2367 O O . THR B 1 74 ? -0.085 9.734 -8.82 1 92.38 74 THR B O 1
ATOM 2370 N N . GLU B 1 75 ? -1.147 11.703 -8.242 1 93.75 75 GLU B N 1
ATOM 2371 C CA . GLU B 1 75 ? -0.177 11.977 -7.184 1 93.75 75 GLU B CA 1
ATOM 2372 C C . GLU B 1 75 ? -0.797 11.789 -5.801 1 93.75 75 GLU B C 1
ATOM 2374 O O . GLU B 1 75 ? -0.101 11.859 -4.789 1 93.75 75 GLU B O 1
ATOM 2379 N N . TRP B 1 76 ? -2.074 11.531 -5.734 1 95.88 76 TRP B N 1
ATOM 2380 C CA . TRP B 1 76 ? -2.77 11.391 -4.457 1 95.88 76 TRP B CA 1
ATOM 2381 C C . TRP B 1 76 ? -2.293 10.148 -3.711 1 95.88 76 TRP B C 1
ATOM 2383 O O . TRP B 1 76 ? -1.806 9.195 -4.324 1 95.88 76 TRP B O 1
ATOM 2393 N N . ASN B 1 77 ? -2.359 10.219 -2.428 1 94.44 77 ASN B N 1
ATOM 2394 C CA . ASN B 1 77 ? -2.182 9.008 -1.642 1 94.44 77 ASN B CA 1
ATOM 2395 C C . ASN B 1 77 ? -3.414 8.109 -1.71 1 94.44 77 ASN B C 1
ATOM 2397 O O . ASN B 1 77 ? -4.293 8.188 -0.849 1 94.44 77 ASN B O 1
ATOM 2401 N N . VAL B 1 78 ? -3.416 7.215 -2.604 1 95.44 78 VAL B N 1
ATOM 2402 C CA . VAL B 1 78 ? -4.602 6.418 -2.896 1 95.44 78 VAL B CA 1
ATOM 2403 C C . VAL B 1 78 ? -4.758 5.32 -1.85 1 95.44 78 VAL B C 1
ATOM 2405 O O . VAL B 1 78 ? -5.773 4.621 -1.818 1 95.44 78 VAL B O 1
ATOM 2408 N N . TYR B 1 79 ? -3.799 5.16 -0.923 1 96 79 TYR B N 1
ATOM 2409 C CA . TYR B 1 79 ? -3.889 4.164 0.141 1 96 79 TYR B CA 1
ATOM 2410 C C . TYR B 1 79 ? -4.477 4.773 1.408 1 96 79 TYR B C 1
ATOM 2412 O O . TYR B 1 79 ? -4.73 4.062 2.385 1 96 79 TYR B O 1
A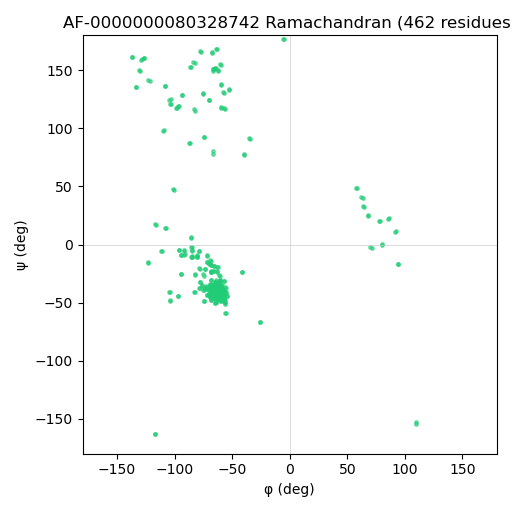TOM 2420 N N . ASP B 1 80 ? -4.645 6.105 1.459 1 94.62 80 ASP B N 1
ATOM 2421 C CA . ASP B 1 80 ? -5.227 6.762 2.627 1 94.62 80 ASP B CA 1
ATOM 2422 C C . ASP B 1 80 ? -6.719 6.449 2.746 1 94.62 80 ASP B C 1
ATOM 2424 O O . ASP B 1 80 ? -7.492 6.73 1.829 1 94.62 80 ASP B O 1
ATOM 2428 N N . PRO B 1 81 ? -7.117 5.922 3.883 1 95.88 81 PRO B N 1
ATOM 2429 C CA . PRO B 1 81 ? -8.516 5.508 4.023 1 95.88 81 PRO B CA 1
ATOM 2430 C C . PRO B 1 81 ? -9.492 6.664 3.848 1 95.88 81 PRO B C 1
ATOM 2432 O O . PRO B 1 81 ? -10.602 6.469 3.338 1 95.88 81 PRO B O 1
ATOM 2435 N N . GLN B 1 82 ? -9.086 7.816 4.215 1 94.56 82 GLN B N 1
ATOM 2436 C CA . GLN B 1 82 ? -9.969 8.961 4.055 1 94.56 82 GLN B CA 1
ATOM 2437 C C . GLN B 1 82 ? -10.109 9.344 2.582 1 94.56 82 GLN B C 1
ATOM 2439 O O . GLN B 1 82 ? -11.203 9.68 2.123 1 94.56 82 GLN B O 1
ATOM 2444 N N . VAL B 1 83 ? -9.016 9.352 1.876 1 96.19 83 VAL B N 1
ATOM 2445 C CA . VAL B 1 83 ? -9.062 9.617 0.443 1 96.19 83 VAL B CA 1
ATOM 2446 C C . VAL B 1 83 ? -9.945 8.578 -0.249 1 96.19 83 VAL B C 1
ATOM 2448 O O . VAL B 1 83 ? -10.773 8.922 -1.098 1 96.19 83 VAL B O 1
ATOM 2451 N N . ILE B 1 84 ? -9.797 7.336 0.145 1 97.12 84 ILE B N 1
ATOM 2452 C CA . ILE B 1 84 ? -10.594 6.254 -0.415 1 97.12 84 ILE B CA 1
ATOM 2453 C C . ILE B 1 84 ? -12.078 6.504 -0.134 1 97.12 84 ILE B C 1
ATOM 2455 O O . ILE B 1 84 ? -12.906 6.402 -1.035 1 97.12 84 ILE B O 1
ATOM 2459 N N . ARG B 1 85 ? -12.375 6.867 1.101 1 96.06 85 ARG B N 1
ATOM 2460 C CA . ARG B 1 85 ? -13.75 7.137 1.485 1 96.06 85 ARG B CA 1
ATOM 2461 C C . ARG B 1 85 ? -14.344 8.266 0.65 1 96.06 85 ARG B C 1
ATOM 2463 O O . ARG B 1 85 ? -15.461 8.156 0.148 1 96.06 85 ARG B O 1
ATOM 2470 N N . TRP B 1 86 ? -13.602 9.344 0.502 1 95.94 86 TRP B N 1
ATOM 2471 C CA . TRP B 1 86 ? -14.07 10.5 -0.262 1 95.94 86 TRP B CA 1
ATOM 2472 C C . TRP B 1 86 ? -14.297 10.125 -1.723 1 95.94 86 TRP B C 1
ATOM 2474 O O . TRP B 1 86 ? -15.305 10.516 -2.318 1 95.94 86 TRP B O 1
ATOM 2484 N N . ARG B 1 87 ? -13.391 9.367 -2.305 1 95.69 87 ARG B N 1
ATOM 2485 C CA . ARG B 1 87 ? -13.492 8.992 -3.711 1 95.69 87 ARG B CA 1
ATOM 2486 C C . ARG B 1 87 ? -14.656 8.023 -3.936 1 95.69 87 ARG B C 1
ATOM 2488 O O . ARG B 1 87 ? -15.344 8.109 -4.953 1 95.69 87 ARG B O 1
ATOM 2495 N N . LEU B 1 88 ? -14.914 7.125 -2.992 1 95.38 88 LEU B N 1
ATOM 2496 C CA . LEU B 1 88 ? -16 6.16 -3.104 1 95.38 88 LEU B CA 1
ATOM 2497 C C . LEU B 1 88 ? -17.359 6.859 -3.021 1 95.38 88 LEU B C 1
ATOM 2499 O O . LEU B 1 88 ? -18.359 6.332 -3.502 1 95.38 88 LEU B O 1
ATOM 2503 N N . ALA B 1 89 ? -17.375 8.016 -2.422 1 93.62 89 ALA B N 1
ATOM 2504 C CA . ALA B 1 89 ? -18.609 8.766 -2.271 1 93.62 89 ALA B CA 1
ATOM 2505 C C . ALA B 1 89 ? -18.906 9.602 -3.516 1 93.62 89 ALA B C 1
ATOM 2507 O O . ALA B 1 89 ? -19.969 10.211 -3.625 1 93.62 89 ALA B O 1
ATOM 2508 N N . GLY B 1 90 ? -18 9.609 -4.438 1 90.25 90 GLY B N 1
ATOM 2509 C CA . GLY B 1 90 ? -18.141 10.469 -5.598 1 90.25 90 GLY B CA 1
ATOM 2510 C C . GLY B 1 90 ? -18.25 9.703 -6.902 1 90.25 90 GLY B C 1
ATOM 2511 O O . GLY B 1 90 ? -18.578 8.516 -6.906 1 90.25 90 GLY B O 1
ATOM 2512 N N . ALA B 1 91 ? -18.031 10.398 -8.039 1 88.06 91 ALA B N 1
ATOM 2513 C CA . ALA B 1 91 ? -18.219 9.875 -9.391 1 88.06 91 ALA B CA 1
ATOM 2514 C C . ALA B 1 91 ? -17.156 8.828 -9.727 1 88.06 91 ALA B C 1
ATOM 2516 O O . ALA B 1 91 ? -17.344 8.031 -10.656 1 88.06 91 ALA B O 1
ATOM 2517 N N . ASP B 1 92 ? -16.125 8.812 -8.953 1 89.69 92 ASP B N 1
ATOM 2518 C CA . ASP B 1 92 ? -15.008 7.906 -9.234 1 89.69 92 ASP B CA 1
ATOM 2519 C C . ASP B 1 92 ? -15.258 6.531 -8.625 1 89.69 92 ASP B C 1
ATOM 2521 O O . ASP B 1 92 ? -14.383 5.656 -8.68 1 89.69 92 ASP B O 1
ATOM 2525 N N . ARG B 1 93 ? -16.406 6.293 -8.062 1 92.88 93 ARG B N 1
ATOM 2526 C CA . ARG B 1 93 ? -16.719 5.121 -7.25 1 92.88 93 ARG B CA 1
ATOM 2527 C C . ARG B 1 93 ? -16.469 3.834 -8.031 1 92.88 93 ARG B C 1
ATOM 2529 O O . ARG B 1 93 ? -15.742 2.949 -7.562 1 92.88 93 ARG B O 1
ATOM 2536 N N . PRO B 1 94 ? -16.922 3.707 -9.289 1 92.5 94 PRO B N 1
ATOM 2537 C CA . PRO B 1 94 ? -16.719 2.434 -9.977 1 92.5 94 PRO B CA 1
ATOM 2538 C C . PRO B 1 94 ? -15.242 2.111 -10.211 1 92.5 94 PRO B C 1
ATOM 2540 O O . PRO B 1 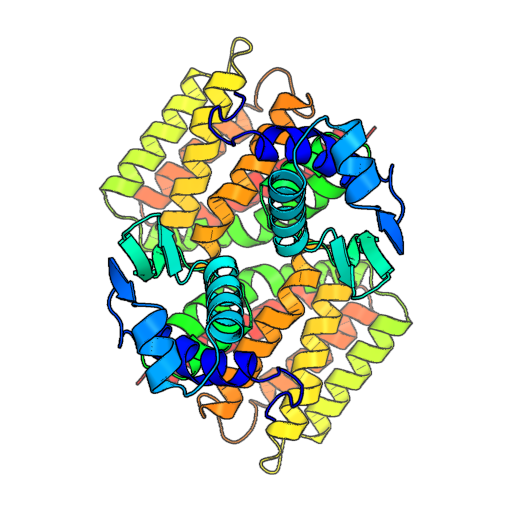94 ? -14.82 0.974 -10 1 92.5 94 PRO B O 1
ATOM 2543 N N . ARG B 1 95 ? -14.477 3.092 -10.586 1 92.69 95 ARG B N 1
ATOM 2544 C CA . ARG B 1 95 ? -13.055 2.891 -10.836 1 92.69 95 ARG B CA 1
ATOM 2545 C C . ARG B 1 95 ? -12.305 2.553 -9.555 1 92.69 95 ARG B C 1
ATOM 2547 O O . ARG B 1 95 ? -11.461 1.659 -9.539 1 92.69 95 ARG B O 1
ATOM 2554 N N . GLN B 1 96 ? -12.633 3.273 -8.523 1 94.25 96 GLN B N 1
ATOM 2555 C CA . GLN B 1 96 ? -11.984 3.049 -7.238 1 94.25 96 GLN B CA 1
ATOM 2556 C C . GLN B 1 96 ? -12.312 1.661 -6.691 1 94.25 96 GLN B C 1
ATOM 2558 O O . GLN B 1 96 ? -11.43 0.966 -6.184 1 94.25 96 GLN B O 1
ATOM 2563 N N . LEU B 1 97 ? -13.578 1.262 -6.793 1 95.56 97 LEU B N 1
ATOM 2564 C CA . LEU B 1 97 ? -13.977 -0.063 -6.332 1 95.56 97 LEU B CA 1
ATOM 2565 C C . LEU B 1 97 ? -13.211 -1.152 -7.082 1 95.56 97 LEU B C 1
ATOM 2567 O O . LEU B 1 97 ? -12.727 -2.105 -6.473 1 95.56 97 LEU B O 1
ATOM 2571 N N . ARG B 1 98 ? -13.047 -0.978 -8.328 1 95.12 98 ARG B N 1
ATOM 2572 C CA . ARG B 1 98 ? -12.359 -1.984 -9.133 1 95.12 98 ARG B CA 1
ATOM 2573 C C . ARG B 1 98 ? -10.875 -2.057 -8.766 1 95.12 98 ARG B C 1
ATOM 2575 O O . ARG B 1 98 ? -10.344 -3.143 -8.539 1 95.12 98 ARG B O 1
ATOM 2582 N N . SER B 1 99 ? -10.188 -0.919 -8.68 1 96.75 99 SER B N 1
ATOM 2583 C CA . SER B 1 99 ? -8.766 -0.884 -8.344 1 96.75 99 SER B CA 1
ATOM 2584 C C . SER B 1 99 ? -8.508 -1.53 -6.984 1 96.75 99 SER B C 1
ATOM 2586 O O . SER B 1 99 ? -7.582 -2.336 -6.844 1 96.75 99 SER B O 1
ATOM 2588 N N . LEU B 1 100 ? -9.336 -1.238 -6.051 1 97.75 100 LEU B N 1
ATOM 2589 C CA . LEU B 1 100 ? -9.172 -1.751 -4.695 1 97.75 100 LEU B CA 1
ATOM 2590 C C . LEU B 1 100 ? -9.492 -3.24 -4.633 1 97.75 100 LEU B C 1
ATOM 2592 O O . LEU B 1 100 ? -8.836 -3.992 -3.912 1 97.75 100 LEU B O 1
ATOM 2596 N N . THR B 1 101 ? -10.5 -3.68 -5.363 1 97.12 101 THR B N 1
ATOM 2597 C CA . THR B 1 101 ? -10.859 -5.094 -5.355 1 97.12 101 THR B CA 1
ATOM 2598 C C . THR B 1 101 ? -9.781 -5.93 -6.039 1 97.12 101 THR B C 1
ATOM 2600 O O . THR B 1 101 ? -9.492 -7.051 -5.609 1 97.12 101 THR B O 1
ATOM 2603 N N . VAL B 1 102 ? -9.164 -5.352 -7.055 1 97.81 102 VAL B N 1
ATOM 2604 C CA . VAL B 1 102 ? -8.023 -6.012 -7.684 1 97.81 102 VAL B CA 1
ATOM 2605 C C . VAL B 1 102 ? -6.879 -6.137 -6.676 1 97.81 102 VAL B C 1
ATOM 2607 O O . VAL B 1 102 ? -6.258 -7.195 -6.562 1 97.81 102 VAL B O 1
ATOM 2610 N N . LEU B 1 103 ? -6.562 -5.102 -5.918 1 98.38 103 LEU B N 1
ATOM 2611 C CA . LEU B 1 103 ? -5.539 -5.152 -4.879 1 98.38 103 LEU B CA 1
ATOM 2612 C C . LEU B 1 103 ? -5.844 -6.254 -3.869 1 98.38 103 LEU B C 1
ATOM 2614 O O . LEU B 1 103 ? -4.961 -7.039 -3.518 1 98.38 103 LEU B O 1
ATOM 2618 N N . ARG B 1 104 ? -7.078 -6.297 -3.406 1 98.62 104 ARG B N 1
ATOM 2619 C CA . ARG B 1 104 ? -7.488 -7.324 -2.455 1 98.62 104 ARG B CA 1
ATOM 2620 C C . ARG B 1 104 ? -7.262 -8.719 -3.027 1 98.62 104 ARG B C 1
ATOM 2622 O O . ARG B 1 104 ? -6.781 -9.609 -2.324 1 98.62 104 ARG B O 1
ATOM 2629 N N . SER B 1 105 ? -7.609 -8.93 -4.316 1 98.12 105 SER B N 1
ATOM 2630 C CA . SER B 1 105 ? -7.496 -10.242 -4.941 1 98.12 105 SER B CA 1
ATOM 2631 C C . SER B 1 105 ? -6.039 -10.68 -5.055 1 98.12 105 SER B C 1
ATOM 2633 O O . SER B 1 105 ? -5.746 -11.875 -5.16 1 98.12 105 SER B O 1
ATOM 2635 N N . ALA B 1 106 ? -5.168 -9.703 -5.043 1 98.38 106 ALA B N 1
ATOM 2636 C CA . ALA B 1 106 ? -3.742 -10.008 -5.086 1 98.38 106 ALA B CA 1
ATOM 2637 C C . ALA B 1 106 ? -3.211 -10.344 -3.695 1 98.38 106 ALA B C 1
ATOM 2639 O O . ALA B 1 106 ? -2.494 -11.328 -3.52 1 98.38 106 ALA B O 1
ATOM 2640 N N . VAL B 1 107 ? -3.6 -9.664 -2.666 1 98.69 107 VAL B N 1
ATOM 2641 C CA . VAL B 1 107 ? -2.926 -9.648 -1.371 1 98.69 107 VAL B CA 1
ATOM 2642 C C . VAL B 1 107 ? -3.6 -10.633 -0.423 1 98.69 107 VAL B C 1
ATOM 2644 O O . VAL B 1 107 ? -2.924 -11.375 0.298 1 98.69 107 VAL B O 1
ATOM 2647 N N . GLU B 1 108 ? -4.938 -10.656 -0.389 1 98.88 108 GLU B N 1
ATOM 2648 C CA . GLU B 1 108 ? -5.656 -11.352 0.673 1 98.88 108 GLU B CA 1
ATOM 2649 C C . GLU B 1 108 ? -5.465 -12.867 0.569 1 98.88 108 GLU B C 1
ATOM 2651 O O . GLU B 1 108 ? -5.348 -13.555 1.585 1 98.88 108 GLU B O 1
ATOM 2656 N N . PRO B 1 109 ? -5.414 -13.477 -0.686 1 98.81 109 PRO B N 1
ATOM 2657 C CA . PRO B 1 109 ? -5.141 -14.914 -0.758 1 98.81 109 PRO B CA 1
ATOM 2658 C C . PRO B 1 109 ? -3.779 -15.281 -0.171 1 98.81 109 PRO B C 1
ATOM 2660 O O . PRO B 1 109 ? -3.666 -16.281 0.553 1 98.81 109 PRO B O 1
ATOM 2663 N N . VAL B 1 110 ? -2.756 -14.461 -0.437 1 98.62 110 VAL B N 1
ATOM 2664 C CA . VAL B 1 110 ? -1.424 -14.711 0.107 1 98.62 110 VAL B CA 1
ATOM 2665 C C . VAL B 1 110 ? -1.442 -14.531 1.623 1 98.62 110 VAL B C 1
ATOM 2667 O O . VAL B 1 110 ? -0.835 -15.312 2.355 1 98.62 110 VAL B O 1
ATOM 2670 N N . ALA B 1 111 ? -2.154 -13.523 2.072 1 98.88 111 ALA B N 1
ATOM 2671 C CA . ALA B 1 111 ? -2.299 -13.297 3.508 1 98.88 111 ALA B CA 1
ATOM 2672 C C . ALA B 1 111 ? -2.957 -14.492 4.188 1 98.88 111 ALA B C 1
ATOM 2674 O O . ALA B 1 111 ? -2.547 -14.898 5.277 1 98.88 111 ALA B O 1
ATOM 2675 N N . ALA B 1 112 ? -3.98 -15.07 3.549 1 98.94 112 ALA B N 1
ATOM 2676 C CA . ALA B 1 112 ? -4.684 -16.219 4.113 1 98.94 112 ALA B CA 1
ATOM 2677 C C . ALA B 1 112 ? -3.768 -17.438 4.195 1 98.94 112 ALA B C 1
ATOM 2679 O O . ALA B 1 112 ? -3.795 -18.172 5.18 1 98.94 112 ALA B O 1
ATOM 2680 N N . ARG B 1 113 ? -2.982 -17.641 3.158 1 98.88 113 ARG B N 1
ATOM 2681 C CA . ARG B 1 113 ? -1.992 -18.719 3.182 1 98.88 113 ARG B CA 1
ATOM 2682 C C . ARG B 1 113 ? -1.052 -18.562 4.375 1 98.88 113 ARG B C 1
ATOM 2684 O O . ARG B 1 113 ? -0.817 -19.531 5.113 1 98.88 113 ARG B O 1
ATOM 2691 N N . LEU B 1 114 ? -0.531 -17.391 4.551 1 98.69 114 LEU B N 1
ATOM 2692 C CA . LEU B 1 114 ? 0.395 -17.125 5.645 1 98.69 114 LEU B CA 1
ATOM 2693 C C . LEU B 1 114 ? -0.31 -17.234 6.992 1 98.69 114 LEU B C 1
ATOM 2695 O O . LEU B 1 114 ? 0.271 -17.734 7.961 1 98.69 114 LEU B O 1
ATOM 2699 N N . ALA B 1 115 ? -1.562 -16.75 7.039 1 98.88 115 ALA B N 1
ATOM 2700 C CA . ALA B 1 115 ? -2.336 -16.859 8.273 1 98.88 115 ALA B CA 1
ATOM 2701 C C . ALA B 1 115 ? -2.49 -18.312 8.695 1 98.88 115 ALA B C 1
ATOM 2703 O O . ALA B 1 115 ? -2.416 -18.641 9.891 1 98.88 115 ALA B O 1
ATOM 2704 N N . ALA B 1 116 ? -2.68 -19.234 7.742 1 98.88 116 ALA B N 1
ATOM 2705 C CA . ALA B 1 116 ? -2.82 -20.656 8.047 1 98.88 116 ALA B CA 1
ATOM 2706 C C . ALA B 1 116 ? -1.545 -21.203 8.672 1 98.88 116 ALA B C 1
ATOM 2708 O O . ALA B 1 116 ? -1.588 -22.188 9.422 1 98.88 116 ALA B O 1
ATOM 2709 N N . ARG B 1 117 ? -0.444 -20.531 8.414 1 98.19 117 ARG B N 1
ATOM 2710 C CA . ARG B 1 117 ? 0.847 -21 8.914 1 98.19 117 ARG B CA 1
ATOM 2711 C C . ARG B 1 117 ? 1.197 -20.328 10.234 1 98.19 117 ARG B C 1
ATOM 2713 O O . ARG B 1 117 ? 1.896 -20.906 11.07 1 98.19 117 ARG B O 1
ATOM 2720 N N . HIS B 1 118 ? 0.641 -19.141 10.469 1 98.06 118 HIS B N 1
ATOM 2721 C CA . HIS B 1 118 ? 1.22 -18.328 11.531 1 98.06 118 HIS B CA 1
ATOM 2722 C C . HIS B 1 118 ? 0.174 -17.969 12.578 1 98.06 118 HIS B C 1
ATOM 2724 O O . HIS B 1 118 ? 0.518 -17.516 13.672 1 98.06 118 HIS B O 1
ATOM 2730 N N . ALA B 1 119 ? -1.074 -18.125 12.297 1 98.69 119 ALA B N 1
ATOM 2731 C CA . ALA B 1 119 ? -2.123 -17.609 13.172 1 98.69 119 ALA B CA 1
ATOM 2732 C C . ALA B 1 119 ? -2.018 -18.219 14.57 1 98.69 119 ALA B C 1
ATOM 2734 O O . ALA B 1 119 ? -1.757 -19.422 14.711 1 98.69 119 ALA B O 1
ATOM 2735 N N . THR B 1 120 ? -2.195 -17.391 15.555 1 98.56 120 THR B N 1
ATOM 2736 C CA . THR B 1 120 ? -2.291 -17.875 16.922 1 98.56 120 THR B CA 1
ATOM 2737 C C . THR B 1 120 ? -3.666 -18.469 17.203 1 98.56 120 THR B C 1
ATOM 2739 O O . THR B 1 120 ? -4.602 -18.266 16.422 1 98.56 120 THR B O 1
ATOM 2742 N N . ALA B 1 121 ? -3.717 -19.156 18.297 1 98.31 121 ALA B N 1
ATOM 2743 C CA . ALA B 1 121 ? -5.004 -19.719 18.703 1 98.31 121 ALA B CA 1
ATOM 2744 C C . ALA B 1 121 ? -6.055 -18.625 18.875 1 98.31 121 ALA B C 1
ATOM 2746 O O . ALA B 1 121 ? -7.215 -18.812 18.5 1 98.31 121 ALA B O 1
ATOM 2747 N N . GLU B 1 122 ? -5.66 -17.516 19.391 1 98.56 122 GLU B N 1
ATOM 2748 C CA . GLU B 1 122 ? -6.562 -16.391 19.594 1 98.56 122 GLU B CA 1
ATOM 2749 C C . GLU B 1 122 ? -7.047 -15.82 18.266 1 98.56 122 GLU B C 1
ATOM 2751 O O . GLU B 1 122 ? -8.227 -15.508 18.109 1 98.56 122 GLU B O 1
ATOM 2756 N N . GLN B 1 123 ? -6.156 -15.766 17.359 1 98.69 123 GLN B N 1
ATOM 2757 C CA . GLN B 1 123 ? -6.523 -15.25 16.047 1 98.69 123 GLN B CA 1
ATOM 2758 C C . GLN B 1 123 ? -7.457 -16.219 15.328 1 98.69 123 GLN B C 1
ATOM 2760 O O . GLN B 1 123 ? -8.406 -15.797 14.656 1 98.69 123 GLN B O 1
ATOM 2765 N N . CYS B 1 124 ? -7.223 -17.516 15.43 1 98.75 124 CYS B N 1
ATOM 2766 C CA . CYS B 1 124 ? -8.109 -18.516 14.859 1 98.75 124 CYS B CA 1
ATOM 2767 C C . CYS B 1 124 ? -9.508 -18.422 15.461 1 98.75 124 CYS B C 1
ATOM 2769 O O . CYS B 1 124 ? -10.508 -18.484 14.742 1 98.75 124 CYS B O 1
ATOM 2771 N N . ALA B 1 125 ? -9.508 -18.234 16.781 1 98.69 125 ALA B N 1
ATOM 2772 C CA . ALA B 1 125 ? -10.789 -18.094 17.453 1 98.69 125 ALA B CA 1
ATOM 2773 C C . ALA B 1 125 ? -11.539 -16.859 16.984 1 98.69 125 ALA B C 1
ATOM 2775 O O . ALA B 1 125 ? -12.742 -16.906 16.719 1 98.69 125 ALA B O 1
ATOM 2776 N N . ARG B 1 126 ? -10.859 -15.781 16.859 1 98.69 126 ARG B N 1
ATOM 2777 C CA . ARG B 1 126 ? -11.453 -14.531 16.406 1 98.69 126 ARG B CA 1
ATOM 2778 C C . ARG B 1 126 ? -11.969 -14.664 14.969 1 98.69 126 ARG B C 1
ATOM 2780 O O . ARG B 1 126 ? -13.047 -14.164 14.641 1 98.69 126 ARG B O 1
ATOM 2787 N N . LEU B 1 127 ? -11.195 -15.344 14.141 1 98.56 127 LEU B N 1
ATOM 2788 C CA . LEU B 1 127 ? -11.594 -15.562 12.758 1 98.56 127 LEU B CA 1
ATOM 2789 C C . LEU B 1 127 ? -12.898 -16.344 12.688 1 98.56 127 LEU B C 1
ATOM 2791 O O . LEU B 1 127 ? -13.805 -15.984 11.93 1 98.56 127 LEU B O 1
ATOM 2795 N N . THR B 1 128 ? -12.969 -17.359 13.461 1 98.5 128 THR B N 1
ATOM 2796 C CA . THR B 1 128 ? -14.172 -18.188 13.516 1 98.5 128 THR B CA 1
ATOM 2797 C C . THR B 1 128 ? -15.359 -17.359 14.016 1 98.5 128 THR B C 1
ATOM 2799 O O . THR B 1 128 ? -16.453 -17.438 13.453 1 98.5 128 THR B O 1
ATOM 2802 N N . GLU B 1 129 ? -15.117 -16.578 15.031 1 98.69 129 GLU B N 1
ATOM 2803 C CA . GLU B 1 129 ? -16.172 -15.719 15.57 1 98.69 129 GLU B CA 1
ATOM 2804 C C . GLU B 1 129 ? -16.688 -14.75 14.508 1 98.69 129 GLU B C 1
ATOM 2806 O O . GLU B 1 129 ? -17.891 -14.547 14.375 1 98.69 129 GLU B O 1
ATOM 2811 N N . CYS B 1 130 ? -15.828 -14.125 13.789 1 98.69 130 CYS B N 1
ATOM 2812 C CA . CYS B 1 130 ? -16.219 -13.203 12.727 1 98.69 130 CYS B CA 1
ATOM 2813 C C . CYS B 1 130 ? -17.047 -13.906 11.664 1 98.69 130 CYS B C 1
ATOM 2815 O O . CYS B 1 130 ? -18.078 -13.398 11.234 1 98.69 130 CYS B O 1
ATOM 2817 N N . ALA B 1 131 ? -16.609 -15.148 11.25 1 98.38 131 ALA B N 1
ATOM 2818 C CA . ALA B 1 131 ? -17.328 -15.906 10.234 1 98.38 131 ALA B CA 1
ATOM 2819 C C . ALA B 1 131 ? -18.734 -16.25 10.703 1 98.38 131 ALA B C 1
ATOM 2821 O O . ALA B 1 131 ? -19.703 -16.109 9.953 1 98.38 131 ALA B O 1
ATOM 2822 N N . LEU B 1 132 ? -18.812 -16.656 11.945 1 97.94 132 LEU B N 1
ATOM 2823 C CA . LEU B 1 132 ? -20.109 -17 12.508 1 97.94 132 LEU B CA 1
ATOM 2824 C C . LEU B 1 132 ? -21 -15.773 12.633 1 97.94 132 LEU B C 1
ATOM 2826 O O . LEU B 1 132 ? -22.219 -15.852 12.438 1 97.94 132 LEU B O 1
ATOM 2830 N N . GLY B 1 133 ? -20.406 -14.648 13.047 1 98.19 133 GLY B N 1
ATOM 2831 C CA . GLY B 1 133 ? -21.141 -13.391 13.047 1 98.19 133 GLY B CA 1
ATOM 2832 C C . GLY B 1 133 ? -21.688 -13.023 11.688 1 98.19 133 GLY B C 1
ATOM 2833 O O . GLY B 1 133 ? -22.812 -12.531 11.578 1 98.19 133 GLY B O 1
ATOM 2834 N N . MET B 1 134 ? -20.922 -13.258 10.625 1 97.81 134 MET B N 1
ATOM 2835 C CA . MET B 1 134 ? -21.375 -13.008 9.258 1 97.81 134 MET B CA 1
ATOM 2836 C C . MET B 1 134 ? -22.562 -13.906 8.914 1 97.81 134 MET B C 1
ATOM 2838 O O . MET B 1 134 ? -23.547 -13.445 8.352 1 97.81 134 MET B O 1
ATOM 2842 N N . VAL B 1 135 ? -22.422 -15.203 9.242 1 97.38 135 VAL B N 1
ATOM 2843 C CA . VAL B 1 135 ? -23.5 -16.156 8.984 1 97.38 135 VAL B CA 1
ATOM 2844 C C . VAL B 1 135 ? -24.781 -15.695 9.68 1 97.38 135 VAL B C 1
ATOM 2846 O O . VAL B 1 135 ? -25.844 -15.68 9.07 1 97.38 135 VAL B O 1
ATOM 2849 N N . ALA B 1 136 ? -24.656 -15.234 10.891 1 97.19 136 ALA B N 1
ATOM 2850 C CA . ALA B 1 136 ? -25.812 -14.859 11.719 1 97.19 136 ALA B CA 1
ATOM 2851 C C . ALA B 1 136 ? -26.516 -13.625 11.164 1 97.19 136 ALA B C 1
ATOM 2853 O O . ALA B 1 136 ? -27.703 -13.414 11.406 1 97.19 136 ALA B O 1
ATOM 2854 N N . ASN B 1 137 ? -25.797 -12.836 10.406 1 96.12 137 ASN B N 1
ATOM 2855 C CA . ASN B 1 137 ? -26.359 -11.57 9.938 1 96.12 137 ASN B CA 1
ATOM 2856 C C . ASN B 1 137 ? -26.484 -11.547 8.414 1 96.12 137 ASN B C 1
ATOM 2858 O O . ASN B 1 137 ? -26.609 -10.477 7.82 1 96.12 137 ASN B O 1
ATOM 2862 N N . ALA B 1 138 ? -26.422 -12.734 7.797 1 94.56 138 ALA B N 1
ATOM 2863 C CA . ALA B 1 138 ? -26.359 -12.812 6.34 1 94.56 138 ALA B CA 1
ATOM 2864 C C . ALA B 1 138 ? -27.75 -12.648 5.727 1 94.56 138 ALA B C 1
ATOM 2866 O O . ALA B 1 138 ? -27.891 -12.484 4.512 1 94.56 138 ALA B O 1
ATOM 2867 N N . ARG B 1 139 ? -28.766 -12.688 6.547 1 90.88 139 ARG B N 1
ATOM 2868 C CA . ARG B 1 139 ? -30.141 -12.57 6.062 1 90.88 139 ARG B CA 1
ATOM 2869 C C . ARG B 1 139 ? -30.891 -11.5 6.828 1 90.88 139 ARG B C 1
ATOM 2871 O O . ARG B 1 139 ? -30.469 -11.062 7.898 1 90.88 139 ARG B O 1
ATOM 2878 N N . GLY B 1 140 ? -32 -11.016 6.184 1 89.62 140 GLY B N 1
ATOM 2879 C CA . GLY B 1 140 ? -32.906 -10.078 6.84 1 89.62 140 GLY B CA 1
ATOM 2880 C C . GLY B 1 140 ? -32.469 -8.633 6.711 1 89.62 140 GLY B C 1
ATOM 2881 O O . GLY B 1 140 ? -32.781 -7.812 7.582 1 89.62 140 GLY B O 1
ATOM 2882 N N . HIS B 1 141 ? -31.672 -8.336 5.742 1 87.06 141 HIS B N 1
ATOM 2883 C CA . HIS B 1 141 ? -31.266 -6.973 5.426 1 87.06 141 HIS B CA 1
ATOM 2884 C C . HIS B 1 141 ? -30.469 -6.355 6.57 1 87.06 141 HIS B C 1
ATOM 2886 O O . HIS B 1 141 ? -30.734 -5.215 6.965 1 87.06 141 HIS B O 1
ATOM 2892 N N . GLN B 1 142 ? -29.641 -7.172 7.125 1 92.88 142 GLN B N 1
ATOM 2893 C CA . GLN B 1 142 ? -28.781 -6.742 8.227 1 92.88 142 GLN B CA 1
ATOM 2894 C C . GLN B 1 142 ? -27.375 -6.449 7.742 1 92.88 142 GLN B C 1
ATOM 2896 O O . GLN B 1 142 ? -26.391 -6.891 8.359 1 92.88 142 GLN B O 1
ATOM 2901 N N . LEU B 1 143 ? -27.312 -5.715 6.672 1 92.56 143 LEU B N 1
ATOM 2902 C CA . LEU B 1 143 ? -26.047 -5.516 5.984 1 92.56 143 LEU B CA 1
ATOM 2903 C C . LEU B 1 143 ? -25.047 -4.797 6.887 1 92.56 143 LEU B C 1
ATOM 2905 O O . LEU B 1 143 ? -23.844 -5.078 6.836 1 92.56 143 LEU B O 1
ATOM 2909 N N . GLU B 1 144 ? -25.5 -3.898 7.758 1 94.19 144 GLU B N 1
ATOM 2910 C CA . GLU B 1 144 ? -24.594 -3.166 8.641 1 94.19 144 GLU B CA 1
ATOM 2911 C C . GLU B 1 144 ? -23.953 -4.094 9.672 1 94.19 144 GLU B C 1
ATOM 2913 O O . GLU B 1 144 ? -22.75 -4.023 9.914 1 94.19 144 GLU B O 1
ATOM 2918 N N . ALA B 1 145 ? -24.828 -4.891 10.219 1 95.81 145 ALA B N 1
ATOM 2919 C CA . ALA B 1 145 ? -24.312 -5.863 11.18 1 95.81 145 ALA B CA 1
ATOM 2920 C C . ALA B 1 145 ? -23.375 -6.859 10.5 1 95.81 145 ALA B C 1
ATOM 2922 O O . ALA B 1 145 ? -22.328 -7.199 11.047 1 95.81 145 ALA B O 1
ATOM 2923 N N . TYR B 1 146 ? -23.766 -7.348 9.305 1 96.94 146 TYR B N 1
ATOM 2924 C CA . TYR B 1 146 ? -22.922 -8.227 8.508 1 96.94 146 TYR B CA 1
ATOM 2925 C C . TYR B 1 146 ? -21.562 -7.578 8.242 1 96.94 146 TYR B C 1
ATOM 2927 O O . TYR B 1 146 ? -20.516 -8.227 8.391 1 96.94 146 TYR B O 1
ATOM 2935 N N . LEU B 1 147 ? -21.531 -6.285 7.949 1 97.44 147 LEU B N 1
ATOM 2936 C CA . LEU B 1 147 ? -20.344 -5.535 7.566 1 97.44 147 LEU B CA 1
ATOM 2937 C C . LEU B 1 147 ? -19.344 -5.492 8.711 1 97.44 147 LEU B C 1
ATOM 2939 O O . LEU B 1 147 ? -18.125 -5.594 8.484 1 97.44 147 LEU B O 1
ATOM 2943 N N . ILE B 1 148 ? -19.797 -5.355 9.93 1 98.12 148 ILE B N 1
ATOM 2944 C CA . ILE B 1 148 ? -18.922 -5.301 11.094 1 98.12 148 ILE B CA 1
ATOM 2945 C C . ILE B 1 148 ? -18.062 -6.566 11.164 1 98.12 148 ILE B C 1
ATOM 2947 O O . ILE B 1 148 ? -16.844 -6.496 11.32 1 98.12 148 ILE B O 1
ATOM 2951 N N . HIS B 1 149 ? -18.656 -7.688 10.969 1 98.44 149 HIS B N 1
ATOM 2952 C CA . HIS B 1 149 ? -17.969 -8.969 11.039 1 98.44 149 HIS B CA 1
ATOM 2953 C C . HIS B 1 149 ? -17.109 -9.195 9.805 1 98.44 149 HIS B C 1
ATOM 2955 O O . HIS B 1 149 ? -16.016 -9.766 9.906 1 98.44 149 HIS B O 1
ATOM 2961 N N . ASP B 1 150 ? -17.625 -8.797 8.68 1 98.25 150 ASP B N 1
ATOM 2962 C CA . ASP B 1 150 ? -16.891 -8.938 7.434 1 98.25 150 ASP B CA 1
ATOM 2963 C C . ASP B 1 150 ? -15.57 -8.164 7.488 1 98.25 150 ASP B C 1
ATOM 2965 O O . ASP B 1 150 ? -14.508 -8.719 7.184 1 98.25 150 ASP B O 1
ATOM 2969 N N . VAL B 1 151 ? -15.594 -6.91 7.91 1 98.69 151 VAL B N 1
ATOM 2970 C CA . VAL B 1 151 ? -14.406 -6.07 8.039 1 98.69 151 VAL B CA 1
ATOM 2971 C C . VAL B 1 151 ? -13.438 -6.699 9.039 1 98.69 151 VAL B C 1
ATOM 2973 O O . VAL B 1 151 ? -12.242 -6.793 8.773 1 98.69 151 VAL B O 1
ATOM 2976 N N . ALA B 1 152 ? -13.969 -7.121 10.156 1 98.81 152 ALA B N 1
ATOM 2977 C CA . ALA B 1 152 ? -13.133 -7.738 11.18 1 98.81 152 ALA B CA 1
ATOM 2978 C C . ALA B 1 152 ? -12.461 -9 10.656 1 98.81 152 ALA B C 1
ATOM 2980 O O . ALA B 1 152 ? -11.289 -9.258 10.945 1 98.81 152 ALA B O 1
ATOM 2981 N N . PHE B 1 153 ? -13.227 -9.828 9.891 1 98.88 153 PHE B N 1
ATOM 2982 C CA . PHE B 1 153 ? -12.719 -11.07 9.328 1 98.88 153 PHE B CA 1
ATOM 2983 C C . PHE B 1 153 ? -11.484 -10.812 8.477 1 98.88 153 PHE B C 1
ATOM 2985 O O . PHE B 1 153 ? -10.43 -11.406 8.703 1 98.88 153 PHE B O 1
ATOM 2992 N N . HIS B 1 154 ? -11.562 -9.898 7.578 1 98.88 154 HIS B N 1
ATOM 2993 C CA . HIS B 1 154 ? -10.453 -9.602 6.68 1 98.88 154 HIS B CA 1
ATOM 2994 C C . HIS B 1 154 ? -9.281 -8.984 7.434 1 98.88 154 HIS B C 1
ATOM 2996 O O . HIS B 1 154 ? -8.117 -9.266 7.129 1 98.88 154 HIS B O 1
ATOM 3002 N N . ARG B 1 155 ? -9.586 -8.188 8.438 1 98.62 155 ARG B N 1
ATOM 3003 C CA . ARG B 1 155 ? -8.523 -7.602 9.25 1 98.62 155 ARG B CA 1
ATOM 3004 C C . ARG B 1 155 ? -7.738 -8.68 9.984 1 98.62 155 ARG B C 1
ATOM 3006 O O . ARG B 1 155 ? -6.508 -8.633 10.039 1 98.62 155 ARG B O 1
ATOM 3013 N N . VAL B 1 156 ? -8.453 -9.633 10.539 1 98.81 156 VAL B N 1
ATOM 3014 C CA . VAL B 1 156 ? -7.785 -10.719 11.25 1 98.81 156 VAL B CA 1
ATOM 3015 C C . VAL B 1 156 ? -6.906 -11.508 10.289 1 98.81 156 VAL B C 1
ATOM 3017 O O . VAL B 1 156 ? -5.773 -11.875 10.625 1 98.81 156 VAL B O 1
ATOM 3020 N N . VAL B 1 157 ? -7.391 -11.805 9.07 1 98.88 157 VAL B N 1
ATOM 3021 C CA . VAL B 1 157 ? -6.617 -12.539 8.078 1 98.88 157 VAL B CA 1
ATOM 3022 C C . VAL B 1 157 ? -5.328 -11.781 7.762 1 98.88 157 VAL B C 1
ATOM 3024 O O . VAL B 1 157 ? -4.242 -12.367 7.762 1 98.88 157 VAL B O 1
ATOM 3027 N N . LEU B 1 158 ? -5.445 -10.484 7.531 1 98.75 158 LEU B N 1
ATOM 3028 C CA . LEU B 1 158 ? -4.301 -9.648 7.184 1 98.75 158 LEU B CA 1
ATOM 3029 C C . LEU B 1 158 ? -3.305 -9.586 8.336 1 98.75 158 LEU B C 1
ATOM 3031 O O . LEU B 1 158 ? -2.098 -9.734 8.133 1 98.75 158 LEU B O 1
ATOM 3035 N N . ASP B 1 159 ? -3.805 -9.477 9.523 1 98.25 159 ASP B N 1
ATOM 3036 C CA . ASP B 1 159 ? -2.951 -9.406 10.703 1 98.25 159 ASP B CA 1
ATOM 3037 C C . ASP B 1 159 ? -2.268 -10.742 10.977 1 98.25 159 ASP B C 1
ATOM 3039 O O . ASP B 1 159 ? -1.076 -10.781 11.289 1 98.25 159 ASP B O 1
ATOM 3043 N N . ALA B 1 160 ? -3.029 -11.789 10.836 1 98.69 160 ALA B N 1
ATOM 3044 C CA . ALA B 1 160 ? -2.547 -13.125 11.18 1 98.69 160 ALA B CA 1
ATOM 3045 C C . ALA B 1 160 ? -1.519 -13.617 10.164 1 98.69 160 ALA B C 1
ATOM 3047 O O . ALA B 1 160 ? -0.812 -14.594 10.414 1 98.69 160 ALA B O 1
ATOM 3048 N N . SER B 1 161 ? -1.438 -12.977 9.031 1 98.5 161 SER B N 1
ATOM 3049 C CA . SER B 1 161 ? -0.44 -13.336 8.031 1 98.5 161 SER B CA 1
ATOM 3050 C C . SER B 1 161 ? 0.975 -13.172 8.57 1 98.5 161 SER B C 1
ATOM 3052 O O . SER B 1 161 ? 1.916 -13.781 8.062 1 98.5 161 SER B O 1
ATOM 3054 N N . GLY B 1 162 ? 1.107 -12.25 9.555 1 97.31 162 GLY B N 1
ATOM 3055 C CA . GLY B 1 162 ? 2.42 -11.953 10.102 1 97.31 162 GLY B CA 1
ATOM 3056 C C . GLY B 1 162 ? 3.234 -11.008 9.242 1 97.31 162 GLY B C 1
ATOM 3057 O O . GLY B 1 162 ? 4.383 -10.695 9.562 1 97.31 162 GLY B O 1
ATOM 3058 N N . ASN B 1 163 ? 2.73 -10.586 8.18 1 97.69 163 ASN B N 1
ATOM 3059 C CA . ASN B 1 163 ? 3.385 -9.617 7.316 1 97.69 163 ASN B CA 1
ATOM 3060 C C . ASN B 1 163 ? 2.9 -8.195 7.598 1 97.69 163 ASN B C 1
ATOM 3062 O O . ASN B 1 163 ? 1.717 -7.895 7.43 1 97.69 163 ASN B O 1
ATOM 3066 N N . GLU B 1 164 ? 3.777 -7.328 7.98 1 96.94 164 GLU B N 1
ATOM 3067 C CA . GLU B 1 164 ? 3.406 -5.984 8.422 1 96.94 164 GLU B CA 1
ATOM 3068 C C . GLU B 1 164 ? 2.789 -5.18 7.277 1 96.94 164 GLU B C 1
ATOM 3070 O O . GLU B 1 164 ? 1.905 -4.352 7.504 1 96.94 164 GLU B O 1
ATOM 3075 N N . MET B 1 165 ? 3.279 -5.414 6.023 1 97.56 165 MET B N 1
ATOM 3076 C CA . MET B 1 165 ? 2.705 -4.707 4.883 1 97.56 165 MET B CA 1
ATOM 3077 C C . MET B 1 165 ? 1.231 -5.059 4.711 1 97.56 165 MET B C 1
ATOM 3079 O O . MET B 1 165 ? 0.401 -4.176 4.488 1 97.56 165 MET B O 1
ATOM 3083 N N . PHE B 1 166 ? 0.924 -6.316 4.84 1 98.31 166 PHE B N 1
ATOM 3084 C CA . PHE B 1 166 ? -0.455 -6.77 4.703 1 98.31 166 PHE B CA 1
ATOM 3085 C C . PHE B 1 166 ? -1.313 -6.246 5.848 1 98.31 166 PHE B C 1
ATOM 3087 O O . PHE B 1 166 ? -2.439 -5.793 5.629 1 98.31 166 PHE B O 1
ATOM 3094 N N . ALA B 1 167 ? -0.79 -6.273 7.066 1 97.81 167 ALA B N 1
ATOM 3095 C CA . ALA B 1 167 ? -1.523 -5.801 8.234 1 97.81 167 ALA B CA 1
ATOM 3096 C C . ALA B 1 167 ? -1.959 -4.348 8.062 1 97.81 167 ALA B C 1
ATOM 3098 O O . ALA B 1 167 ? -3.062 -3.971 8.469 1 97.81 167 ALA B O 1
ATOM 3099 N N . ARG B 1 168 ? -1.195 -3.617 7.363 1 96.12 168 ARG B N 1
ATOM 3100 C CA . ARG B 1 168 ? -1.453 -2.188 7.227 1 96.12 168 ARG B CA 1
ATOM 3101 C C . ARG B 1 168 ? -2.533 -1.925 6.18 1 96.12 168 ARG B C 1
ATOM 3103 O O . ARG B 1 168 ? -3.053 -0.81 6.086 1 96.12 168 ARG B O 1
ATOM 3110 N N . LEU B 1 169 ? -2.92 -2.896 5.465 1 97.56 169 LEU B N 1
ATOM 3111 C CA . LEU B 1 169 ? -3.967 -2.738 4.461 1 97.56 169 LEU B CA 1
ATOM 3112 C C . LEU B 1 169 ? -5.348 -2.902 5.086 1 97.56 169 LEU B C 1
ATOM 3114 O O . LEU B 1 169 ? -6.367 -2.719 4.414 1 97.56 169 LEU B O 1
ATOM 3118 N N . GLY B 1 170 ? -5.398 -3.189 6.383 1 97.62 170 GLY B N 1
ATOM 3119 C CA . GLY B 1 170 ? -6.672 -3.426 7.051 1 97.62 170 GLY B CA 1
ATOM 3120 C C . GLY B 1 170 ? -7.656 -2.287 6.875 1 97.62 170 GLY B C 1
ATOM 3121 O O . GLY B 1 170 ? -8.82 -2.516 6.543 1 97.62 170 GLY B O 1
ATOM 3122 N N . ASP B 1 171 ? -7.191 -1.09 7.016 1 96.19 171 ASP B N 1
ATOM 3123 C CA . ASP B 1 171 ? -8.07 0.068 6.914 1 96.19 171 ASP B CA 1
ATOM 3124 C C . ASP B 1 171 ? -8.492 0.312 5.465 1 96.19 171 ASP B C 1
ATOM 3126 O O . ASP B 1 171 ? -9.617 0.747 5.203 1 96.19 171 ASP B O 1
ATOM 3130 N N . VAL B 1 172 ? -7.59 0.064 4.559 1 97.44 172 VAL B N 1
ATOM 3131 C CA . VAL B 1 172 ? -7.895 0.193 3.139 1 97.44 172 VAL B CA 1
ATOM 3132 C C . VAL B 1 172 ? -9.016 -0.776 2.762 1 97.44 172 VAL B C 1
ATOM 3134 O O . VAL B 1 172 ? -10 -0.381 2.139 1 97.44 172 VAL B O 1
ATOM 3137 N N . VAL B 1 173 ? -8.883 -2.031 3.217 1 98.31 173 VAL B N 1
ATOM 3138 C CA . VAL B 1 173 ? -9.867 -3.068 2.928 1 98.31 173 VAL B CA 1
ATOM 3139 C C . VAL B 1 173 ? -11.195 -2.729 3.605 1 98.31 173 VAL B C 1
ATOM 3141 O O . VAL B 1 173 ? -12.258 -2.889 3.008 1 98.31 173 VAL B O 1
ATOM 3144 N N . ALA B 1 174 ? -11.117 -2.176 4.812 1 98.31 174 ALA B N 1
ATOM 3145 C CA . ALA B 1 174 ? -12.32 -1.768 5.531 1 98.31 174 ALA B CA 1
ATOM 3146 C C . ALA B 1 174 ? -13.094 -0.712 4.746 1 98.31 174 ALA B C 1
ATOM 3148 O O . ALA B 1 174 ? -14.32 -0.775 4.652 1 98.31 174 ALA B O 1
ATOM 3149 N N . GLU B 1 175 ? -12.406 0.219 4.172 1 97.5 175 GLU B N 1
ATOM 3150 C CA . GLU B 1 175 ? -13.062 1.282 3.422 1 97.5 175 GLU B CA 1
ATOM 3151 C C . GLU B 1 175 ? -13.742 0.732 2.17 1 97.5 175 GLU B C 1
ATOM 3153 O O . GLU B 1 175 ? -14.844 1.159 1.816 1 97.5 175 GLU B O 1
ATOM 3158 N N . VAL B 1 176 ? -13.102 -0.158 1.498 1 96.44 176 VAL B N 1
ATOM 3159 C CA . VAL B 1 176 ? -13.68 -0.722 0.282 1 96.44 176 VAL B CA 1
ATOM 3160 C C . VAL B 1 176 ? -14.938 -1.521 0.63 1 96.44 176 VAL B C 1
ATOM 3162 O O . VAL B 1 176 ? -15.969 -1.381 -0.027 1 96.44 176 VAL B O 1
ATOM 3165 N N . LEU B 1 177 ? -14.875 -2.383 1.676 1 97.06 177 LEU B N 1
ATOM 3166 C CA . LEU B 1 177 ? -16.016 -3.193 2.08 1 97.06 177 LEU B CA 1
ATOM 3167 C C . LEU B 1 177 ? -17.172 -2.309 2.541 1 97.06 177 LEU B C 1
ATOM 3169 O O . LEU B 1 177 ? -18.328 -2.547 2.176 1 97.06 177 LEU B O 1
ATOM 3173 N N . SER B 1 178 ? -16.875 -1.285 3.287 1 96.56 178 SER B N 1
ATOM 3174 C CA . SER B 1 178 ? -17.891 -0.333 3.738 1 96.56 178 SER B CA 1
ATOM 3175 C C . SER B 1 178 ? -18.5 0.421 2.564 1 96.56 178 SER B C 1
ATOM 3177 O O . SER B 1 178 ? -19.719 0.637 2.523 1 96.56 178 SER B O 1
ATOM 3179 N N . GLY B 1 179 ? -17.656 0.839 1.674 1 94.44 179 GLY B N 1
ATOM 3180 C CA . GLY B 1 179 ? -18.141 1.544 0.498 1 94.44 179 GLY B CA 1
ATOM 3181 C C . GLY B 1 179 ? -19.094 0.719 -0.338 1 94.44 179 GLY B C 1
ATOM 3182 O O . GLY B 1 179 ? -20.125 1.228 -0.801 1 94.44 179 GLY B O 1
ATOM 3183 N N . ARG B 1 180 ? -18.797 -0.563 -0.571 1 93.19 180 ARG B N 1
ATOM 3184 C CA . ARG B 1 180 ? -19.688 -1.454 -1.306 1 93.19 180 ARG B CA 1
ATOM 3185 C C . ARG B 1 180 ? -21.047 -1.538 -0.634 1 93.19 180 ARG B C 1
ATOM 3187 O O . ARG B 1 180 ? -22.078 -1.57 -1.311 1 93.19 180 ARG B O 1
ATOM 3194 N N . THR B 1 181 ? -21.031 -1.556 0.656 1 91.88 181 THR B N 1
ATOM 3195 C CA . THR B 1 181 ? -22.266 -1.674 1.425 1 91.88 181 THR B CA 1
ATOM 3196 C C . THR B 1 181 ? -23.047 -0.357 1.415 1 91.88 181 THR B C 1
ATOM 3198 O O . THR B 1 181 ? -24.234 -0.329 1.081 1 91.88 181 THR B O 1
ATOM 3201 N N . HIS B 1 182 ? -22.422 0.747 1.69 1 91.69 182 HIS B N 1
ATOM 3202 C CA . HIS B 1 182 ? -23.078 2.027 1.941 1 91.69 182 HIS B CA 1
ATOM 3203 C C . HIS B 1 182 ? -23.516 2.686 0.639 1 91.69 182 HIS B C 1
ATOM 3205 O O . HIS B 1 182 ? -24.422 3.525 0.638 1 91.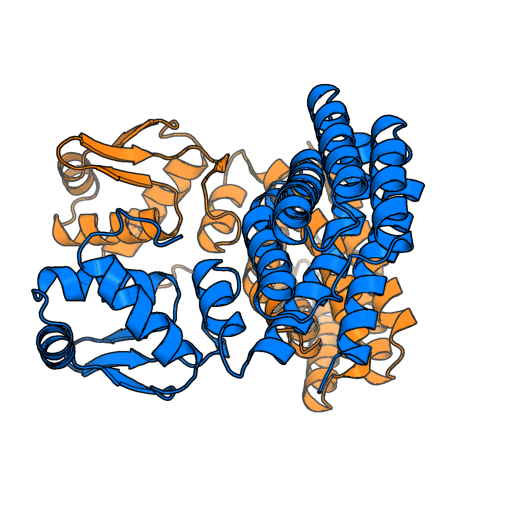69 182 HIS B O 1
ATOM 3211 N N . HIS B 1 183 ? -22.938 2.312 -0.429 1 88.19 183 HIS B N 1
ATOM 3212 C CA . HIS B 1 183 ? -23.344 2.898 -1.703 1 88.19 183 HIS B CA 1
ATOM 3213 C C . HIS B 1 183 ? -24.125 1.896 -2.547 1 88.19 183 HIS B C 1
ATOM 3215 O O . HIS B 1 183 ? -24.219 2.045 -3.768 1 88.19 183 HIS B O 1
ATOM 3221 N N . ASP B 1 184 ? -24.547 0.842 -1.938 1 83.69 184 ASP B N 1
ATOM 3222 C CA . ASP B 1 184 ? -25.531 -0.116 -2.447 1 83.69 184 ASP B CA 1
ATOM 3223 C C . ASP B 1 184 ? -25 -0.827 -3.693 1 83.69 184 ASP B C 1
ATOM 3225 O O . ASP B 1 184 ? -25.719 -0.991 -4.676 1 83.69 184 ASP B O 1
ATOM 3229 N N . VAL B 1 185 ? -23.75 -0.976 -3.641 1 79.38 185 VAL B N 1
ATOM 3230 C CA . VAL B 1 185 ? -23.156 -1.787 -4.699 1 79.38 185 VAL B CA 1
ATOM 3231 C C . VAL B 1 185 ? -23.453 -3.264 -4.449 1 79.38 185 VAL B C 1
ATOM 3233 O O . VAL B 1 185 ? -23.625 -4.039 -5.395 1 79.38 185 VAL B O 1
ATOM 3236 N N . MET B 1 186 ? -23.641 -3.66 -3.211 1 76.31 186 MET B N 1
ATOM 3237 C CA . MET B 1 186 ? -23.953 -5.031 -2.82 1 76.31 186 MET B CA 1
ATOM 3238 C C . MET B 1 186 ? -25.438 -5.312 -2.969 1 76.31 186 MET B C 1
ATOM 3240 O O . MET B 1 186 ? -26.25 -4.391 -2.963 1 76.31 186 MET B O 1
ATOM 3244 N N . PHE B 1 187 ? -25.672 -6.578 -3.109 1 76.44 187 PHE B N 1
ATOM 3245 C CA . PHE B 1 187 ? -27.047 -7.031 -3.059 1 76.44 187 PHE B CA 1
ATOM 3246 C C . PHE B 1 187 ? -27.656 -6.754 -1.692 1 76.44 187 PHE B C 1
ATOM 3248 O O . PHE B 1 187 ? -26.969 -6.312 -0.773 1 76.44 187 PHE B O 1
ATOM 3255 N N . GLU B 1 188 ? -28.938 -6.898 -1.6 1 80.88 188 GLU B N 1
ATOM 3256 C CA . GLU B 1 188 ? -29.656 -6.633 -0.356 1 80.88 188 GLU B CA 1
ATOM 3257 C C . GLU B 1 188 ? -29.172 -7.547 0.765 1 80.88 188 GLU B C 1
ATOM 3259 O O . GLU B 1 188 ? -29.188 -7.164 1.937 1 80.88 188 GLU B O 1
ATOM 3264 N N . ASP B 1 189 ? -28.766 -8.695 0.348 1 86.69 189 ASP B N 1
ATOM 3265 C CA . ASP B 1 189 ? -28.109 -9.656 1.228 1 86.69 189 ASP B CA 1
ATOM 3266 C C . ASP B 1 189 ? -26.828 -10.188 0.602 1 86.69 189 ASP B C 1
ATOM 3268 O O . ASP B 1 189 ? -26.688 -10.195 -0.623 1 86.69 189 ASP B O 1
ATOM 3272 N N . PRO B 1 190 ? -25.922 -10.516 1.523 1 89.38 190 PRO B N 1
ATOM 3273 C CA . PRO B 1 190 ? -24.688 -11.094 0.986 1 89.38 190 PRO B CA 1
ATOM 3274 C C . PRO B 1 190 ? -24.922 -12.414 0.247 1 89.38 190 PRO B C 1
ATOM 3276 O O . PRO B 1 190 ? -25.891 -13.125 0.542 1 89.38 190 PRO B O 1
ATOM 3279 N N . ASP B 1 191 ? -24.109 -12.695 -0.737 1 88.88 191 ASP B N 1
ATOM 3280 C CA . ASP B 1 191 ? -24.125 -13.977 -1.438 1 88.88 191 ASP B CA 1
ATOM 3281 C C . ASP B 1 191 ? -23.844 -15.133 -0.477 1 88.88 191 ASP B C 1
ATOM 3283 O O . ASP B 1 191 ? -22.766 -15.219 0.113 1 88.88 191 ASP B O 1
ATOM 3287 N N . PRO B 1 192 ? -24.812 -16.016 -0.342 1 91.69 192 PRO B N 1
ATOM 3288 C CA . PRO B 1 192 ? -24.641 -17.125 0.599 1 91.69 192 PRO B CA 1
ATOM 3289 C C . PRO B 1 192 ? -23.391 -17.938 0.328 1 91.69 192 PRO B C 1
ATOM 3291 O O . PRO B 1 192 ? -22.734 -18.422 1.267 1 91.69 192 PRO B O 1
ATOM 3294 N N . ALA B 1 193 ? -23.062 -18.125 -0.907 1 93.19 193 ALA B N 1
ATOM 3295 C CA . ALA B 1 193 ? -21.844 -18.875 -1.247 1 93.19 193 ALA B CA 1
ATOM 3296 C C . ALA B 1 193 ? -20.609 -18.172 -0.709 1 93.19 193 ALA B C 1
ATOM 3298 O O . ALA B 1 193 ? -19.688 -18.812 -0.199 1 93.19 193 ALA B O 1
ATOM 3299 N N . ALA B 1 194 ? -20.609 -16.906 -0.832 1 93.62 194 ALA B N 1
ATOM 3300 C CA . ALA B 1 194 ? -19.469 -16.125 -0.331 1 93.62 194 ALA B CA 1
ATOM 3301 C C . ALA B 1 194 ? -19.359 -16.25 1.188 1 93.62 194 ALA B C 1
ATOM 3303 O O . ALA B 1 194 ? -18.266 -16.375 1.726 1 93.62 194 ALA B O 1
ATOM 3304 N N . VAL B 1 195 ? -20.484 -16.188 1.88 1 96.38 195 VAL B N 1
ATOM 3305 C CA . VAL B 1 195 ? -20.5 -16.312 3.332 1 96.38 195 VAL B CA 1
ATOM 3306 C C . VAL B 1 195 ? -19.953 -17.688 3.734 1 96.38 195 VAL B C 1
ATOM 3308 O O . VAL B 1 195 ? -19.125 -17.797 4.645 1 96.38 195 VAL B O 1
ATOM 3311 N N . THR B 1 196 ? -20.375 -18.688 3.02 1 97.56 196 THR B N 1
ATOM 3312 C CA . THR B 1 196 ? -19.922 -20.047 3.271 1 97.56 196 THR B CA 1
ATOM 3313 C C . THR B 1 196 ? -18.406 -20.156 3.059 1 97.56 196 THR B C 1
ATOM 3315 O O . THR B 1 196 ? -17.719 -20.828 3.832 1 97.56 196 THR B O 1
ATOM 3318 N N . LEU B 1 197 ? -17.938 -19.516 2.062 1 98.44 197 LEU B N 1
ATOM 3319 C CA . LEU B 1 197 ? -16.5 -19.547 1.779 1 98.44 197 LEU B CA 1
ATOM 3320 C C . LEU B 1 197 ? -15.711 -18.938 2.93 1 98.44 197 LEU B C 1
ATOM 3322 O O . LEU B 1 197 ? -14.625 -19.406 3.262 1 98.44 197 LEU B O 1
ATOM 3326 N N . HIS B 1 198 ? -16.219 -17.859 3.578 1 98.56 198 HIS B N 1
ATOM 3327 C CA . HIS B 1 198 ? -15.516 -17.281 4.719 1 98.56 198 HIS B CA 1
ATOM 3328 C C . HIS B 1 198 ? -15.414 -18.266 5.871 1 98.56 198 HIS B C 1
ATOM 3330 O O . HIS B 1 198 ? -14.375 -18.359 6.527 1 98.56 198 HIS B O 1
ATOM 3336 N N . VAL B 1 199 ? -16.469 -19.031 6.059 1 98.75 199 VAL B N 1
ATOM 3337 C CA . VAL B 1 199 ? -16.438 -20.047 7.098 1 98.75 199 VAL B CA 1
ATOM 3338 C C . VAL B 1 199 ? -15.367 -21.094 6.77 1 98.75 199 VAL B C 1
ATOM 3340 O O . VAL B 1 199 ? -14.586 -21.484 7.641 1 98.75 199 VAL B O 1
ATOM 3343 N N . ARG B 1 200 ? -15.305 -21.453 5.551 1 98.88 200 ARG B N 1
ATOM 3344 C CA . ARG B 1 200 ? -14.336 -22.453 5.113 1 98.88 200 ARG B CA 1
ATOM 3345 C C . ARG B 1 200 ? -12.914 -21.922 5.219 1 98.88 200 ARG B C 1
ATOM 3347 O O . ARG B 1 200 ? -11.977 -22.672 5.504 1 98.88 200 ARG B O 1
ATOM 3354 N N . VAL B 1 201 ? -12.68 -20.625 4.969 1 98.94 201 VAL B N 1
ATOM 3355 C CA . VAL B 1 201 ? -11.375 -20 5.145 1 98.94 201 VAL B CA 1
ATOM 3356 C C . VAL B 1 201 ? -10.953 -20.078 6.609 1 98.94 201 VAL B C 1
ATOM 3358 O O . VAL B 1 201 ? -9.82 -20.438 6.922 1 98.94 201 VAL B O 1
ATOM 3361 N N . ALA B 1 202 ? -11.922 -19.75 7.52 1 98.88 202 ALA B N 1
ATOM 3362 C CA . ALA B 1 202 ? -11.625 -19.812 8.945 1 98.88 202 ALA B CA 1
ATOM 3363 C C . ALA B 1 202 ? -11.203 -21.219 9.352 1 98.88 202 ALA B C 1
ATOM 3365 O O . ALA B 1 202 ? -10.25 -21.406 10.109 1 98.88 202 ALA B O 1
ATOM 3366 N N . GLU B 1 203 ? -11.859 -22.203 8.789 1 98.81 203 GLU B N 1
ATOM 3367 C CA . GLU B 1 203 ? -11.539 -23.609 9.055 1 98.81 203 GLU B CA 1
ATOM 3368 C C . GLU B 1 203 ? -10.148 -23.969 8.531 1 98.81 203 GLU B C 1
ATOM 3370 O O . GLU B 1 203 ? -9.359 -24.609 9.227 1 98.81 203 GLU B O 1
ATOM 3375 N N . ALA B 1 204 ? -9.906 -23.547 7.32 1 98.88 204 ALA B N 1
ATOM 3376 C CA . ALA B 1 204 ? -8.617 -23.859 6.695 1 98.88 204 ALA B CA 1
ATOM 3377 C C . ALA B 1 204 ? -7.469 -23.234 7.484 1 98.88 204 ALA B C 1
ATOM 3379 O O . ALA B 1 204 ? -6.422 -23.875 7.66 1 98.88 204 ALA B O 1
ATOM 3380 N N . VAL B 1 205 ? -7.633 -22 7.988 1 98.88 205 VAL B N 1
ATOM 3381 C CA . VAL B 1 205 ? -6.605 -21.328 8.773 1 98.88 205 VAL B CA 1
ATOM 3382 C C . VAL B 1 205 ? -6.41 -22.062 10.102 1 98.88 205 VAL B C 1
ATOM 3384 O O . VAL B 1 205 ? -5.281 -22.328 10.516 1 98.88 205 VAL B O 1
ATOM 3387 N N . ARG B 1 206 ? -7.473 -22.469 10.727 1 98.56 206 ARG B N 1
ATOM 3388 C CA . ARG B 1 206 ? -7.41 -23.188 11.992 1 98.56 206 ARG B CA 1
ATOM 3389 C C . ARG B 1 206 ? -6.699 -24.531 11.828 1 98.56 206 ARG B C 1
ATOM 3391 O O . ARG B 1 206 ? -5.938 -24.953 12.703 1 98.56 206 ARG B O 1
ATOM 3398 N N . GLU B 1 207 ? -6.879 -25.188 10.703 1 98.44 207 GLU B N 1
ATOM 3399 C CA . GLU B 1 207 ? -6.324 -26.5 10.438 1 98.44 207 GLU B CA 1
ATOM 3400 C C . GLU B 1 207 ? -4.895 -26.406 9.906 1 98.44 207 GLU B C 1
ATOM 3402 O O . GLU B 1 207 ? -4.227 -27.422 9.719 1 98.44 207 GLU B O 1
ATOM 3407 N N . GLY B 1 208 ? -4.496 -25.266 9.578 1 98.56 208 GLY B N 1
ATOM 3408 C CA . GLY B 1 208 ? -3.16 -25.062 9.047 1 98.56 208 GLY B CA 1
ATOM 3409 C C . GLY B 1 208 ? -3.035 -25.453 7.586 1 98.56 208 GLY B C 1
ATOM 3410 O O . GLY B 1 208 ? -1.944 -25.797 7.121 1 98.56 208 GLY B O 1
ATOM 3411 N N . ASP B 1 209 ? -4.121 -25.516 6.898 1 98.75 209 ASP B N 1
ATOM 3412 C CA . ASP B 1 209 ? -4.129 -25.875 5.48 1 98.75 209 ASP B CA 1
ATOM 3413 C C . ASP B 1 209 ? -3.926 -24.641 4.609 1 98.75 209 ASP B C 1
ATOM 3415 O O . ASP B 1 209 ? -4.895 -24.047 4.117 1 98.75 209 ASP B O 1
ATOM 3419 N N . ALA B 1 210 ? -2.701 -24.297 4.355 1 98.75 210 ALA B N 1
ATOM 3420 C CA . ALA B 1 210 ? -2.311 -23.062 3.689 1 98.75 210 ALA B CA 1
ATOM 3421 C C . ALA B 1 210 ? -2.846 -23.016 2.262 1 98.75 210 ALA B C 1
ATOM 3423 O O . ALA B 1 210 ? -3.369 -21.984 1.819 1 98.75 210 ALA B O 1
ATOM 3424 N N . ASP B 1 211 ? -2.748 -24.094 1.56 1 98.62 211 ASP B N 1
ATOM 3425 C CA . ASP B 1 211 ? -3.193 -24.141 0.17 1 98.62 211 ASP B CA 1
ATOM 3426 C C . ASP B 1 211 ? -4.699 -23.922 0.07 1 98.62 211 ASP B C 1
ATOM 3428 O O . ASP B 1 211 ? -5.168 -23.172 -0.794 1 98.62 211 ASP B O 1
ATOM 3432 N N . ARG B 1 212 ? -5.371 -24.562 0.905 1 98.81 212 ARG B N 1
ATOM 3433 C CA . ARG B 1 212 ? -6.824 -24.438 0.912 1 98.81 212 ARG B CA 1
ATOM 3434 C C . ARG B 1 212 ? -7.238 -23.016 1.288 1 98.81 212 ARG B C 1
ATOM 3436 O O . ARG B 1 212 ? -8.141 -22.438 0.669 1 98.81 212 ARG B O 1
ATOM 3443 N N . ALA B 1 213 ? -6.617 -22.391 2.305 1 98.94 213 ALA B N 1
ATOM 3444 C CA . ALA B 1 213 ? -6.926 -21.016 2.725 1 98.94 213 ALA B CA 1
ATOM 3445 C C . ALA B 1 213 ? -6.723 -20.031 1.577 1 98.94 213 ALA B C 1
ATOM 3447 O O . ALA B 1 213 ? -7.566 -19.172 1.34 1 98.94 213 ALA B O 1
ATOM 3448 N N . GLU B 1 214 ? -5.648 -20.219 0.882 1 98.81 214 GLU B N 1
ATOM 3449 C CA . GLU B 1 214 ? -5.34 -19.344 -0.248 1 98.81 214 GLU B CA 1
ATOM 3450 C C . GLU B 1 214 ? -6.375 -19.5 -1.361 1 98.81 214 GLU B C 1
ATOM 3452 O O . GLU B 1 214 ? -6.898 -18.5 -1.869 1 98.81 214 GLU B O 1
ATOM 3457 N N . ARG B 1 215 ? -6.625 -20.719 -1.732 1 98.62 215 ARG B N 1
ATOM 3458 C CA . ARG B 1 215 ? -7.562 -20.984 -2.82 1 98.62 215 ARG B CA 1
ATOM 3459 C C . ARG B 1 215 ? -8.945 -20.438 -2.498 1 98.62 215 ARG B C 1
ATOM 3461 O O . ARG B 1 215 ? -9.586 -19.797 -3.346 1 98.62 215 ARG B O 1
ATOM 3468 N N . LEU B 1 216 ? -9.438 -20.641 -1.3 1 98.81 216 LEU B N 1
ATOM 3469 C CA . LEU B 1 216 ? -10.766 -20.203 -0.894 1 98.81 216 LEU B CA 1
ATOM 3470 C C . LEU B 1 216 ? -10.852 -18.672 -0.876 1 98.81 216 LEU B C 1
ATOM 3472 O O . LEU B 1 216 ? -11.844 -18.109 -1.32 1 98.81 216 LEU B O 1
ATOM 3476 N N . THR B 1 217 ? -9.828 -18.047 -0.371 1 98.75 217 THR B N 1
ATOM 3477 C CA . THR B 1 217 ? -9.828 -16.594 -0.325 1 98.75 217 THR B CA 1
ATOM 3478 C C . THR B 1 217 ? -9.758 -16 -1.733 1 98.75 217 THR B C 1
ATOM 3480 O O . THR B 1 217 ? -10.359 -14.961 -2.008 1 98.75 217 THR B O 1
ATOM 3483 N N . ARG B 1 218 ? -9 -16.656 -2.607 1 98.19 218 ARG B N 1
ATOM 3484 C CA . ARG B 1 218 ? -8.984 -16.234 -4.008 1 98.19 218 ARG B CA 1
ATOM 3485 C C . ARG B 1 218 ? -10.383 -16.312 -4.617 1 98.19 218 ARG B C 1
ATOM 3487 O O . ARG B 1 218 ? -10.797 -15.406 -5.34 1 98.19 218 ARG B O 1
ATOM 3494 N N . GLU B 1 219 ? -11.078 -17.359 -4.324 1 98.19 219 GLU B N 1
ATOM 3495 C CA . GLU B 1 219 ? -12.445 -17.5 -4.816 1 98.19 219 GLU B CA 1
ATOM 3496 C C . GLU B 1 219 ? -13.32 -16.344 -4.316 1 98.19 219 GLU B C 1
ATOM 3498 O O . GLU B 1 219 ? -14.117 -15.797 -5.078 1 98.19 219 GLU B O 1
ATOM 3503 N N . ILE B 1 220 ? -13.18 -15.945 -3.082 1 97.94 220 ILE B N 1
ATOM 3504 C CA . ILE B 1 220 ? -13.953 -14.867 -2.475 1 97.94 220 ILE B CA 1
ATOM 3505 C C . ILE B 1 220 ? -13.664 -13.555 -3.189 1 97.94 220 ILE B C 1
ATOM 3507 O O . ILE B 1 220 ? -14.578 -12.852 -3.615 1 97.94 220 ILE B O 1
ATOM 3511 N N . THR B 1 221 ? -12.359 -13.234 -3.373 1 97.19 221 THR B N 1
ATOM 3512 C CA . THR B 1 221 ? -11.977 -11.93 -3.893 1 97.19 221 THR B CA 1
ATOM 3513 C C . THR B 1 221 ? -12.227 -11.852 -5.395 1 97.19 221 THR B C 1
ATOM 3515 O O . THR B 1 221 ? -12.625 -10.805 -5.91 1 97.19 221 THR B O 1
ATOM 3518 N N . VAL B 1 222 ? -12.031 -12.953 -6.113 1 94.5 222 VAL B N 1
ATOM 3519 C CA . VAL B 1 222 ? -12.336 -12.977 -7.539 1 94.5 222 VAL B CA 1
ATOM 3520 C C . VAL B 1 222 ? -13.844 -12.891 -7.746 1 94.5 222 VAL B C 1
ATOM 3522 O O . VAL B 1 222 ? -14.312 -12.219 -8.672 1 94.5 222 VAL B O 1
ATOM 3525 N N . GLY B 1 223 ? -14.578 -13.57 -6.863 1 93.75 223 GLY B N 1
ATOM 3526 C CA . GLY B 1 223 ? -16.031 -13.43 -6.887 1 93.75 223 GLY B CA 1
ATOM 3527 C C . GLY B 1 223 ? -16.484 -11.992 -6.711 1 93.75 223 GLY B C 1
ATOM 3528 O O . GLY B 1 223 ? -17.406 -11.539 -7.406 1 93.75 223 GLY B O 1
ATOM 3529 N N . ALA B 1 224 ? -15.867 -11.281 -5.785 1 93.56 224 ALA B N 1
ATOM 3530 C CA . ALA B 1 224 ? -16.203 -9.875 -5.559 1 93.56 224 ALA B CA 1
ATOM 3531 C C . ALA B 1 224 ? -15.922 -9.039 -6.805 1 93.56 224 ALA B C 1
ATOM 3533 O O . ALA B 1 224 ? -16.672 -8.109 -7.109 1 93.56 224 ALA B O 1
ATOM 3534 N N . LEU B 1 225 ? -14.875 -9.352 -7.566 1 92.12 225 LEU B N 1
ATOM 3535 C CA . LEU B 1 225 ? -14.555 -8.656 -8.805 1 92.12 225 LEU B CA 1
ATOM 3536 C C . LEU B 1 225 ? -15.625 -8.914 -9.867 1 92.12 225 LEU B C 1
ATOM 3538 O O . LEU B 1 225 ? -16.031 -7.988 -10.578 1 92.12 225 LEU B O 1
ATOM 3542 N N . HIS B 1 226 ? -16.016 -10.141 -9.898 1 89.62 226 HIS B N 1
ATOM 3543 C CA . HIS B 1 226 ? -17.047 -10.508 -10.852 1 89.62 226 HIS B CA 1
ATOM 3544 C C . HIS B 1 226 ? -18.359 -9.781 -10.555 1 89.62 226 HIS B C 1
ATOM 3546 O O . HIS B 1 226 ? -19.078 -9.391 -11.477 1 89.62 226 HIS B O 1
ATOM 3552 N N . GLU B 1 227 ? -18.688 -9.617 -9.289 1 87.19 227 GLU B N 1
ATOM 3553 C CA . GLU B 1 227 ? -19.891 -8.906 -8.891 1 87.19 227 GLU B CA 1
ATOM 3554 C C . GLU B 1 227 ? -19.875 -7.465 -9.375 1 87.19 227 GLU B C 1
ATOM 3556 O O . GLU B 1 227 ? -20.906 -6.914 -9.75 1 87.19 227 GLU B O 1
ATOM 3561 N N . LEU B 1 228 ? -18.688 -6.84 -9.375 1 87.5 228 LEU B N 1
ATOM 3562 C CA . LEU B 1 228 ? -18.578 -5.469 -9.852 1 87.5 228 LEU B CA 1
ATOM 3563 C C . LEU B 1 228 ? -18.906 -5.383 -11.344 1 87.5 228 LEU B C 1
ATOM 3565 O O . LEU B 1 228 ? -19.453 -4.387 -11.805 1 87.5 228 LEU B O 1
ATOM 3569 N N . ASP B 1 229 ? -18.547 -6.406 -12.055 1 83.38 229 ASP B N 1
ATOM 3570 C CA . ASP B 1 229 ? -18.812 -6.43 -13.492 1 83.38 229 ASP B CA 1
ATOM 3571 C C . ASP B 1 229 ? -20.297 -6.531 -13.773 1 83.38 229 ASP B C 1
ATOM 3573 O O . ASP B 1 229 ? -20.781 -5.988 -14.773 1 83.38 229 ASP B O 1
ATOM 3577 N N . ILE B 1 230 ? -20.922 -7.18 -12.844 1 71.25 230 ILE B N 1
ATOM 3578 C CA . ILE B 1 230 ? -22.359 -7.375 -13.008 1 71.25 230 ILE B CA 1
ATOM 3579 C C . ILE B 1 230 ? -23.094 -6.094 -12.617 1 71.25 230 ILE B C 1
ATOM 3581 O O . ILE B 1 230 ? -24.062 -5.703 -13.281 1 71.25 230 ILE B O 1
ATOM 3585 N N . LEU B 1 231 ? -22.625 -5.402 -11.609 1 66.88 231 LEU B N 1
ATOM 3586 C CA . LEU B 1 231 ? -23.328 -4.258 -11.055 1 66.88 231 LEU B CA 1
ATOM 3587 C C . LEU B 1 231 ? -22.891 -2.965 -11.734 1 66.88 231 LEU B C 1
ATOM 3589 O O . LEU B 1 231 ? -23.422 -1.891 -11.438 1 66.88 231 LEU B O 1
ATOM 3593 N N . ALA B 1 232 ? -21.828 -3.059 -12.586 1 64 232 ALA B N 1
ATOM 3594 C CA . ALA B 1 232 ? -21.375 -1.89 -13.328 1 64 232 ALA B CA 1
ATOM 3595 C C . ALA B 1 232 ? -22.5 -1.312 -14.18 1 64 232 ALA B C 1
ATOM 3597 O O . ALA B 1 232 ? -23.219 -2.053 -14.859 1 64 232 ALA B O 1
ATOM 3598 N N . PRO B 1 233 ? -22.812 0.049 -13.742 1 56.78 233 PRO B N 1
ATOM 3599 C CA . PRO B 1 233 ? -23.891 0.589 -14.57 1 56.78 233 PRO B CA 1
ATOM 3600 C C . PRO B 1 233 ? -23.625 0.455 -16.062 1 56.78 233 PRO B C 1
ATOM 3602 O O . PRO B 1 233 ? -22.469 0.343 -16.469 1 56.78 233 PRO B O 1
#

Sequence (466 aa):
MTTPGRGLHGHVLDTLGPAITAGEYPAGSVLRTDELAQHFEVSRSVMREAVRVLESMHLVESRRRVGVTVRPDTEWNVYDPQVIRWRLAGADRPRQLRSLTVLRSAVEPVAARLAARHATAEQCARLTECALGMVANARGHQLEAYLIHDVAFHRVVLDASGNEMFARLGDVVAEVLSGRTHHDVMFEDPDPAAVTLHVRVAEAVREGDADRAERLTREITVGALHELDILAPMTTPGRGLHGHVLDTLGPAITAGEYPAGSVLRTDELAQHFEVSRSVMREAVRVLESMHLVESRRRVGVTVRPDTEWNVYDPQVIRWRLAGADRPRQLRSLTVLRSAVEPVAARLAARHATAEQCARLTECALGMVANARGHQLEAYLIHDVAFHRVVLDASGNEMFARLGDVVAEVLSGRTHHDVMFEDPDPAAVTLHVRVAEAVREGDADRAERLTREITVGALHELDILAP

Secondary structure (DSSP, 8-state):
---TT--HHHHHHHHHHHHHHTTSS-TT-EE-HHHHHHHHT--HHHHHHHHHHHHHTTSEEEETTTEEEEPPGGGS-TT-HHHHHHHHTSTTHHHHHHHHHHHHHHHHHHHHHHHHHH--HHHHHHHHHHHHHHHHTSSSS-HHHHHHHHHHHHHHHHHHT--HHHHTTHHHHHHHHHHHHHTT-S-SS--HHHHHHHHHHHHHHHHT-HHHHHHHHHHHHHHHHHHHHHH--/---TT--HHHHHHHHHHHHHHTTSS-TTPEE-HHHHHHHHT--HHHHHHHHHHHHHTTSEEEETTTEEEEPPGGGS-TT-HHHHHHHHTSTTHHHHHHHHHHHHHHHHHHHHHHHHHH--HHHHHHHHHHHHHHHHTSSSS-HHHHHHHHHHHHHHHHHHT--HHHHTTHHHHHHHHHHHHHTT-S-SS--HHHHHHHHHHHHHHHHT-HHHHHHHHHHHHHHHHHHHHHH--

Organism: NCBI:txid40318